Protein 7SLV (pdb70)

B-factor: mean 53.28, std 16.3, range [30.01, 138.33]

Radius of gyration: 22.64 Å; Cα contacts (8 Å, |Δi|>4): 1274; chains: 1; bounding box: 46×52×73 Å

InterPro domains:
  IPR003010 Carbon-nitrogen hydrolase [PF00795] (55-234)
  IPR003010 Carbon-nitrogen hydrolase [PS50263] (39-306)
  IPR012101 Biotinidase-like, eukaryotic [PIRSF011861] (2-513)
  IPR012101 Biotinidase-like, eukaryotic [cd07567] (25-330)
  IPR036526 Carbon-nitrogen hydrolase superfamily [G3DSA:3.60.110.10] (13-312)
  IPR036526 Carbon-nitrogen hydrolase superfamily [SSF56317] (54-305)
  IPR040154 Biotinidase/VNN family [PTHR10609] (9-500)
  IPR043957 Vanin, C-terminal [PF19018] (333-483)

Structure (mmCIF, N/CA/C/O backbone):
data_7SLV
#
_entry.id   7SLV
#
_cell.length_a   64.656
_cell.length_b   111.511
_cell.length_c   147.440
_cell.angle_alpha   90.000
_cell.angle_beta   90.000
_cell.angle_gamma   90.000
#
_symmetry.space_group_name_H-M   'I 2 2 2'
#
loop_
_entity.id
_entity.type
_entity.pdbx_description
1 polymer Pantetheinase
2 branched beta-D-mannopyranose-(1-3)-[beta-D-mannopyranose-(1-6)]beta-D-mannopyranose-(1-4)-2-acetamido-2-deoxy-beta-D-glucopyranose-(1-4)-2-acetamido-2-deoxy-beta-D-glucopyranose
3 branched beta-D-mannopyranose-(1-3)-beta-D-mannopyranose-(1-6)-[beta-D-mannopyranose-(1-3)]beta-D-mannopyranose-(1-4)-2-acetamido-2-deoxy-beta-D-glucopyranose-(1-4)-2-acetamido-2-deoxy-beta-D-glucopyranose
4 non-polymer 2-acetamido-2-deoxy-beta-D-glucopyranose
5 non-polymer (8-oxa-2-azaspiro[4.5]decan-2-yl)(2-{[(pyrazin-2-yl)methyl]amino}pyrimidin-5-yl)methanone
6 non-polymer 'SODIUM ION'
7 water water
#
loop_
_atom_site.group_PDB
_atom_site.id
_atom_site.type_symbol
_atom_site.label_atom_id
_atom_site.label_alt_id
_atom_site.label_comp_id
_atom_site.label_asym_id
_atom_site.label_entity_id
_atom_site.label_seq_id
_atom_site.pdbx_PDB_ins_code
_atom_site.Cartn_x
_atom_site.Cartn_y
_atom_site.Cartn_z
_atom_site.occupancy
_atom_site.B_iso_or_equiv
_atom_site.auth_seq_id
_atom_site.auth_comp_id
_atom_site.auth_asym_id
_atom_site.auth_atom_id
_atom_site.pdbx_PDB_model_num
ATOM 1 N N . ASP A 1 22 ? 15.920 -63.537 -18.447 1.00 56.62 2 ASP A N 1
ATOM 2 C CA . ASP A 1 22 ? 15.740 -62.459 -17.486 1.00 55.66 2 ASP A CA 1
ATOM 3 C C . ASP A 1 22 ? 15.250 -61.217 -18.234 1.00 53.10 2 ASP A C 1
ATOM 4 O O . ASP A 1 22 ? 15.869 -60.772 -19.206 1.00 49.96 2 ASP A O 1
ATOM 9 N N . THR A 1 23 ? 14.111 -60.697 -17.783 1.00 47.57 3 THR A N 1
ATOM 10 C CA . THR A 1 23 ? 13.470 -59.493 -18.288 1.00 46.89 3 THR A CA 1
ATOM 11 C C . THR A 1 23 ? 13.161 -58.615 -17.085 1.00 46.96 3 THR A C 1
ATOM 12 O O . THR A 1 23 ? 13.183 -59.095 -15.957 1.00 46.96 3 THR A O 1
ATOM 16 N N . PHE A 1 24 ? 12.850 -57.332 -17.317 1.00 40.60 4 PHE A N 1
ATOM 17 C CA . PHE A 1 24 ? 12.448 -56.439 -16.233 1.00 36.50 4 PHE A CA 1
ATOM 18 C C . PHE A 1 24 ? 11.409 -55.500 -16.790 1.00 38.14 4 PHE A C 1
ATOM 19 O O . PHE A 1 24 ? 11.284 -55.414 -17.999 1.00 38.85 4 PHE A O 1
ATOM 27 N N . THR A 1 25 ? 10.664 -54.802 -15.939 1.00 36.69 5 THR A N 1
ATOM 28 C CA . THR A 1 25 ? 9.673 -53.840 -16.406 1.00 37.91 5 THR A CA 1
ATOM 29 C C . THR A 1 25 ? 10.279 -52.451 -16.241 1.00 41.03 5 THR A C 1
ATOM 30 O O . THR A 1 25 ? 10.700 -52.065 -15.152 1.00 39.70 5 THR A O 1
ATOM 34 N N . ALA A 1 26 ? 10.355 -51.737 -17.337 1.00 39.93 6 ALA A N 1
ATOM 35 C CA . ALA A 1 26 ? 10.941 -50.396 -17.367 1.00 40.54 6 ALA A CA 1
ATOM 36 C C . ALA A 1 26 ? 9.817 -49.364 -17.365 1.00 42.30 6 ALA A C 1
ATOM 37 O O . ALA A 1 26 ? 8.751 -49.636 -17.921 1.00 41.19 6 ALA A O 1
ATOM 39 N N . ALA A 1 27 ? 10.054 -48.196 -16.756 1.00 35.88 7 ALA A N 1
ATOM 40 C CA . ALA A 1 27 ? 9.068 -47.129 -16.772 1.00 35.78 7 ALA A CA 1
ATOM 41 C C . ALA A 1 27 ? 9.735 -45.781 -17.079 1.00 39.67 7 ALA A C 1
ATOM 42 O O . ALA A 1 27 ? 10.870 -45.530 -16.686 1.00 38.75 7 ALA A O 1
ATOM 44 N N . VAL A 1 28 ? 9.040 -44.940 -17.829 1.00 35.76 8 VAL A N 1
ATOM 45 C CA . VAL A 1 28 ? 9.470 -43.574 -18.114 1.00 33.62 8 VAL A CA 1
ATOM 46 C C . VAL A 1 28 ? 8.247 -42.705 -17.926 1.00 41.22 8 VAL A C 1
ATOM 47 O O . VAL A 1 28 ? 7.132 -43.114 -18.277 1.00 40.89 8 VAL A O 1
ATOM 51 N N . TYR A 1 29 ? 8.464 -41.491 -17.443 1.00 38.40 9 TYR A N 1
ATOM 52 C CA . TYR A 1 29 ? 7.405 -40.534 -17.239 1.00 37.69 9 TYR A CA 1
ATOM 53 C C . TYR A 1 29 ? 7.696 -39.254 -17.976 1.00 41.56 9 TYR A C 1
ATOM 54 O O . TYR A 1 29 ? 8.759 -38.676 -17.800 1.00 39.96 9 TYR A O 1
ATOM 63 N N . GLU A 1 30 ? 6.745 -38.811 -18.808 1.00 39.82 10 GLU A N 1
ATOM 64 C CA . GLU A 1 30 ? 6.822 -37.553 -19.541 1.00 40.17 10 GLU A CA 1
ATOM 65 C C . GLU A 1 30 ? 6.124 -36.570 -18.603 1.00 43.15 10 GLU A C 1
ATOM 66 O O . GLU A 1 30 ? 4.977 -36.806 -18.246 1.00 40.00 10 GLU A O 1
ATOM 72 N N . HIS A 1 31 ? 6.810 -35.475 -18.220 1.00 40.45 11 HIS A N 1
ATOM 73 C CA . HIS A 1 31 ? 6.346 -34.559 -17.191 1.00 39.31 11 HIS A CA 1
ATOM 74 C C . HIS A 1 31 ? 5.986 -33.133 -17.638 1.00 43.16 11 HIS A C 1
ATOM 75 O O . HIS A 1 31 ? 6.854 -32.396 -18.098 1.00 39.44 11 HIS A O 1
ATOM 82 N N . ALA A 1 32 ? 4.724 -32.714 -17.385 1.00 42.58 12 ALA A N 1
ATOM 83 C CA . ALA A 1 32 ? 4.284 -31.330 -17.638 1.00 44.36 12 ALA A CA 1
ATOM 84 C C . ALA A 1 32 ? 4.745 -30.578 -16.407 1.00 51.12 12 ALA A C 1
ATOM 85 O O . ALA A 1 32 ? 4.110 -30.676 -15.360 1.00 51.30 12 ALA A O 1
ATOM 87 N N . ALA A 1 33 ? 5.913 -29.951 -16.482 1.00 49.97 13 ALA A N 1
ATOM 88 C CA . ALA A 1 33 ? 6.517 -29.315 -15.307 1.00 50.95 13 ALA A CA 1
ATOM 89 C C . ALA A 1 33 ? 5.902 -27.992 -14.891 1.00 55.77 13 ALA A C 1
ATOM 90 O O . ALA A 1 33 ? 5.437 -27.231 -15.734 1.00 54.14 13 ALA A O 1
ATOM 92 N N . ILE A 1 34 ? 5.959 -27.710 -13.572 1.00 54.52 14 ILE A N 1
ATOM 93 C CA . ILE A 1 34 ? 5.556 -26.452 -12.961 1.00 54.13 14 ILE A CA 1
ATOM 94 C C . ILE A 1 34 ? 6.833 -25.642 -12.953 1.00 56.22 14 ILE A C 1
ATOM 95 O O . ILE A 1 34 ? 7.765 -25.987 -12.227 1.00 56.84 14 ILE A O 1
ATOM 100 N N . LEU A 1 35 ? 6.907 -24.605 -13.791 1.00 51.90 15 LEU A N 1
ATOM 101 C CA . LEU A 1 35 ? 8.100 -23.767 -13.896 1.00 52.83 15 LEU A CA 1
ATOM 102 C C . LEU A 1 35 ? 8.079 -22.604 -12.898 1.00 60.27 15 LEU A C 1
ATOM 103 O O . LEU A 1 35 ? 6.994 -22.096 -12.602 1.00 58.93 15 LEU A O 1
ATOM 108 N N . PRO A 1 36 ? 9.254 -22.161 -12.374 1.00 60.66 16 PRO A N 1
ATOM 109 C CA . PRO A 1 36 ? 9.261 -21.009 -11.447 1.00 61.83 16 PRO A CA 1
ATOM 110 C C . PRO A 1 36 ? 8.740 -19.746 -12.123 1.00 70.86 16 PRO A C 1
ATOM 111 O O . PRO A 1 36 ? 8.941 -19.583 -13.334 1.00 69.64 16 PRO A O 1
ATOM 115 N N . ASN A 1 37 ? 8.053 -18.870 -11.345 1.00 71.70 17 ASN A N 1
ATOM 116 C CA . ASN A 1 37 ? 7.477 -17.612 -11.830 1.00 73.50 17 ASN A CA 1
ATOM 117 C C . ASN A 1 37 ? 8.468 -16.825 -12.672 1.00 81.49 17 ASN A C 1
ATOM 118 O O . ASN A 1 37 ? 8.102 -16.385 -13.766 1.00 82.21 17 ASN A O 1
ATOM 123 N N . ALA A 1 38 ? 9.738 -16.736 -12.209 1.00 80.57 18 ALA A N 1
ATOM 124 C CA . ALA A 1 38 ? 10.878 -16.099 -12.887 1.00 82.40 18 ALA A CA 1
ATOM 125 C C . ALA A 1 38 ? 10.718 -14.574 -13.200 1.00 89.44 18 ALA A C 1
ATOM 126 O O . ALA A 1 38 ? 9.673 -14.161 -13.703 1.00 88.98 18 ALA A O 1
ATOM 128 N N . THR A 1 39 ? 11.757 -13.731 -12.957 1.00 88.25 19 THR A N 1
ATOM 129 C CA . THR A 1 39 ? 13.065 -14.029 -12.351 1.00 89.18 19 THR A CA 1
ATOM 130 C C . THR A 1 39 ? 13.501 -12.800 -11.536 1.00 93.97 19 THR A C 1
ATOM 131 O O . THR A 1 39 ? 13.120 -12.685 -10.369 1.00 92.85 19 THR A O 1
ATOM 135 N N . LEU A 1 40 ? 14.260 -11.868 -12.182 1.00 91.98 20 LEU A N 1
ATOM 136 C CA . LEU A 1 40 ? 14.818 -10.594 -11.684 1.00 91.97 20 LEU A CA 1
ATOM 137 C C . LEU A 1 40 ? 15.739 -10.740 -10.440 1.00 94.10 20 LEU A C 1
ATOM 138 O O . LEU A 1 40 ? 16.930 -10.421 -10.539 1.00 94.38 20 LEU A O 1
ATOM 143 N N . THR A 1 41 ? 15.204 -11.212 -9.295 1.00 87.71 21 THR A N 1
ATOM 144 C CA . THR A 1 41 ? 15.979 -11.424 -8.070 1.00 85.96 21 THR A CA 1
ATOM 145 C C . THR A 1 41 ? 15.868 -12.903 -7.628 1.00 85.28 21 THR A C 1
ATOM 146 O O . THR A 1 41 ? 14.740 -13.407 -7.515 1.00 84.65 21 THR A O 1
ATOM 150 N N . PRO A 1 42 ? 17.009 -13.593 -7.331 1.00 77.45 22 PRO A N 1
ATOM 151 C CA . PRO A 1 42 ? 16.928 -14.991 -6.853 1.00 75.65 22 PRO A CA 1
ATOM 152 C C . PRO A 1 42 ? 15.962 -15.191 -5.676 1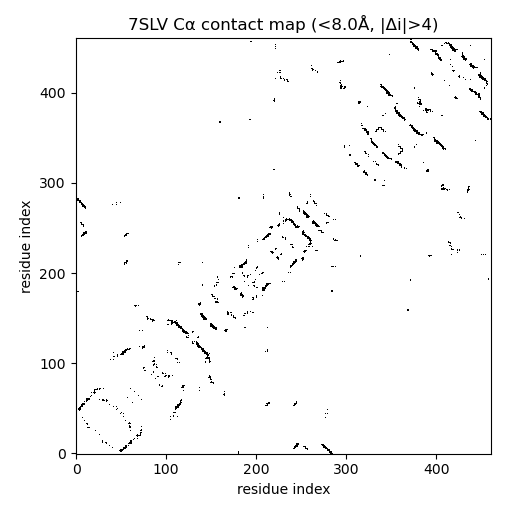.00 75.55 22 PRO A C 1
ATOM 153 O O . PRO A 1 42 ? 15.907 -14.350 -4.769 1.00 75.49 22 PRO A O 1
ATOM 157 N N . VAL A 1 43 ? 15.190 -16.300 -5.703 1.00 67.69 23 VAL A N 1
ATOM 158 C CA . VAL A 1 43 ? 14.221 -16.656 -4.654 1.00 65.31 23 VAL A CA 1
ATOM 159 C C . VAL A 1 43 ? 14.929 -17.156 -3.399 1.00 66.42 23 VAL A C 1
ATOM 160 O O . VAL A 1 43 ? 16.126 -17.426 -3.429 1.00 66.04 23 VAL A O 1
ATOM 164 N N . SER A 1 44 ? 14.188 -17.288 -2.301 1.00 62.01 24 SER A N 1
ATOM 165 C CA . SER A 1 44 ? 14.708 -17.831 -1.052 1.00 61.87 24 SER A CA 1
ATOM 166 C C . SER A 1 44 ? 14.714 -19.368 -1.174 1.00 65.32 24 SER A C 1
ATOM 167 O O . SER A 1 44 ? 13.971 -19.914 -1.998 1.00 63.65 24 SER A O 1
ATOM 170 N N . ARG A 1 45 ? 15.523 -20.063 -0.338 1.00 62.30 25 ARG A N 1
ATOM 171 C CA . ARG A 1 45 ? 15.606 -21.519 -0.346 1.00 62.59 25 ARG A CA 1
ATOM 172 C C . ARG A 1 45 ? 14.229 -22.125 -0.039 1.00 67.56 25 ARG A C 1
ATOM 173 O O . ARG A 1 45 ? 13.903 -23.196 -0.551 1.00 66.88 25 ARG A O 1
ATOM 181 N N . GLU A 1 46 ? 13.401 -21.393 0.736 1.00 64.61 26 GLU A N 1
ATOM 182 C CA . GLU A 1 46 ? 12.048 -21.791 1.131 1.00 64.02 26 GLU A CA 1
ATOM 183 C C . GLU A 1 46 ? 11.107 -21.763 -0.068 1.00 63.92 26 GLU A C 1
ATOM 184 O O . GLU A 1 46 ? 10.298 -22.684 -0.218 1.00 63.21 26 GLU A O 1
ATOM 190 N N . GLU A 1 47 ? 11.217 -20.714 -0.916 1.00 57.91 27 GLU A N 1
ATOM 191 C CA . GLU A 1 47 ? 10.413 -20.558 -2.136 1.00 57.45 27 GLU A CA 1
ATOM 192 C C . GLU A 1 47 ? 10.831 -21.580 -3.226 1.00 58.33 27 GLU A C 1
ATOM 193 O O . GLU A 1 47 ? 9.964 -22.171 -3.865 1.00 57.87 27 GLU A O 1
ATOM 199 N N . ALA A 1 48 ? 12.155 -21.806 -3.402 1.00 53.08 28 ALA A N 1
ATOM 200 C CA . ALA A 1 48 ? 12.742 -22.771 -4.354 1.00 51.10 28 ALA A CA 1
ATOM 201 C C . ALA A 1 48 ? 12.296 -24.200 -4.005 1.00 53.36 28 ALA A C 1
ATOM 202 O O . ALA A 1 48 ? 11.761 -24.900 -4.864 1.00 52.76 28 ALA A O 1
ATOM 204 N N . LEU A 1 49 ? 12.416 -24.575 -2.716 1.00 49.61 29 LEU A N 1
ATOM 205 C CA . LEU A 1 49 ? 12.004 -25.852 -2.145 1.00 50.11 29 LEU A CA 1
ATOM 206 C C . LEU A 1 49 ? 10.517 -26.086 -2.318 1.00 53.71 29 LEU A C 1
ATOM 207 O O . LEU A 1 49 ? 10.116 -27.223 -2.561 1.00 52.74 29 LEU A O 1
ATOM 212 N N . ALA A 1 50 ? 9.686 -25.023 -2.146 1.00 51.11 30 ALA A N 1
ATOM 213 C CA . ALA A 1 50 ? 8.227 -25.095 -2.286 1.00 50.29 30 ALA A CA 1
ATOM 214 C C . ALA A 1 50 ? 7.889 -25.475 -3.722 1.00 50.78 30 ALA A C 1
ATOM 215 O O . ALA A 1 50 ? 7.088 -26.374 -3.947 1.00 50.20 30 ALA A O 1
ATOM 217 N N . LEU A 1 51 ? 8.531 -24.822 -4.686 1.00 49.13 31 LEU A N 1
ATOM 218 C CA . LEU A 1 51 ? 8.334 -25.104 -6.108 1.00 49.91 31 LEU A CA 1
ATOM 219 C C . LEU A 1 51 ? 8.770 -26.532 -6.446 1.00 51.74 31 LEU A C 1
ATOM 220 O O . LEU A 1 51 ? 8.001 -27.278 -7.045 1.00 50.23 31 LEU A O 1
ATOM 225 N N . MET A 1 52 ? 9.974 -26.919 -5.997 1.00 49.12 32 MET A N 1
ATOM 226 C CA . MET A 1 52 ? 10.523 -28.257 -6.233 1.00 48.82 32 MET A CA 1
ATOM 227 C C . MET A 1 52 ? 9.591 -29.337 -5.702 1.00 50.82 32 MET A C 1
ATOM 228 O O . MET A 1 52 ? 9.306 -30.316 -6.418 1.00 51.77 32 MET A O 1
ATOM 233 N N . ASN A 1 53 ? 9.037 -29.111 -4.492 1.00 44.13 33 ASN A N 1
ATOM 234 C CA . ASN A 1 53 ? 8.077 -30.032 -3.880 1.00 43.44 33 ASN A CA 1
ATOM 235 C C . ASN A 1 53 ? 6.768 -30.125 -4.640 1.00 47.28 33 ASN A C 1
ATOM 236 O O . ASN A 1 53 ? 6.180 -31.200 -4.666 1.00 47.30 33 ASN A O 1
ATOM 241 N N . ARG A 1 54 ? 6.354 -29.059 -5.342 1.00 45.85 34 ARG A N 1
ATOM 242 C CA . ARG A 1 54 ? 5.144 -29.099 -6.181 1.00 47.11 34 ARG A CA 1
ATOM 243 C C . ARG A 1 54 ? 5.367 -30.046 -7.385 1.00 50.29 34 ARG A C 1
ATOM 244 O O . ARG A 1 54 ? 4.494 -30.853 -7.717 1.00 49.95 34 ARG A O 1
ATOM 252 N N . ASN A 1 55 ? 6.578 -30.004 -7.982 1.00 45.96 35 ASN A N 1
ATOM 253 C CA . ASN A 1 55 ? 6.949 -30.922 -9.070 1.00 44.45 35 ASN A CA 1
ATOM 254 C C . ASN A 1 55 ? 7.135 -32.364 -8.569 1.00 44.25 35 ASN A C 1
ATOM 255 O O . ASN A 1 55 ? 6.665 -33.298 -9.223 1.00 41.78 35 ASN A O 1
ATOM 260 N N . LEU A 1 56 ? 7.789 -32.528 -7.386 1.00 42.66 36 LEU A N 1
ATOM 261 C CA . LEU A 1 56 ? 8.051 -33.824 -6.727 1.00 42.31 36 LEU A CA 1
ATOM 262 C C . LEU A 1 56 ? 6.761 -34.553 -6.334 1.00 48.08 36 LEU A C 1
ATOM 263 O O . LEU A 1 56 ? 6.729 -35.787 -6.374 1.00 47.04 36 LEU A O 1
ATOM 268 N N . ASP A 1 57 ? 5.681 -33.785 -5.992 1.00 47.33 37 ASP A N 1
ATOM 269 C CA . ASP A 1 57 ? 4.341 -34.322 -5.671 1.00 47.70 37 ASP A CA 1
ATOM 270 C C . ASP A 1 57 ? 3.753 -35.005 -6.890 1.00 49.61 37 ASP A C 1
ATOM 271 O O . ASP A 1 57 ? 3.063 -36.021 -6.757 1.00 50.25 37 ASP A O 1
ATOM 276 N N . ILE A 1 58 ? 4.002 -34.430 -8.091 1.00 45.45 38 ILE A N 1
ATOM 277 C CA . ILE A 1 58 ? 3.522 -34.984 -9.359 1.00 44.21 38 ILE A CA 1
ATOM 278 C C . ILE A 1 58 ? 4.359 -36.218 -9.688 1.00 47.96 38 ILE A C 1
ATOM 279 O O . ILE A 1 58 ? 3.797 -37.258 -10.047 1.00 49.52 38 ILE A O 1
ATOM 284 N N . LEU A 1 59 ? 5.701 -36.129 -9.510 1.00 42.08 39 LEU A N 1
ATOM 285 C CA . LEU A 1 59 ? 6.583 -37.273 -9.791 1.00 41.49 39 LEU A CA 1
ATOM 286 C C . LEU A 1 59 ? 6.297 -38.447 -8.870 1.00 47.14 39 LEU A C 1
ATOM 287 O O . LEU A 1 59 ? 6.333 -39.591 -9.320 1.00 47.30 39 LEU A O 1
ATOM 292 N N . GLU A 1 60 ? 5.912 -38.164 -7.599 1.00 45.25 40 GLU A N 1
ATOM 293 C CA . GLU A 1 60 ? 5.507 -39.185 -6.624 1.00 44.27 40 GLU A CA 1
ATOM 294 C C . GLU A 1 60 ? 4.325 -39.974 -7.187 1.00 47.88 40 GLU A C 1
ATOM 295 O O . GLU A 1 60 ? 4.311 -41.209 -7.108 1.00 47.08 40 GLU A O 1
ATOM 301 N N . GLY A 1 61 ? 3.385 -39.261 -7.821 1.00 44.98 41 GLY A N 1
ATOM 302 C CA . GLY A 1 61 ? 2.237 -39.876 -8.477 1.00 44.03 41 GLY A CA 1
ATOM 303 C C . GLY A 1 61 ? 2.633 -40.906 -9.517 1.00 48.34 41 GLY A C 1
ATOM 304 O O . GLY A 1 61 ? 2.096 -42.012 -9.518 1.00 48.76 41 GLY A O 1
ATOM 305 N N . ALA A 1 62 ? 3.623 -40.585 -10.367 1.00 44.68 42 ALA A N 1
ATOM 306 C CA . ALA A 1 62 ? 4.077 -41.500 -11.416 1.00 44.66 42 ALA A CA 1
ATOM 307 C C . ALA A 1 62 ? 4.906 -42.640 -10.857 1.00 46.46 42 ALA A C 1
ATOM 308 O O . ALA A 1 62 ? 4.773 -43.774 -11.325 1.00 45.82 42 ALA A O 1
ATOM 310 N N . ILE A 1 63 ? 5.777 -42.340 -9.871 1.00 41.59 43 ILE A N 1
ATOM 311 C CA . ILE A 1 63 ? 6.659 -43.348 -9.249 1.00 39.74 43 ILE A CA 1
ATOM 312 C C . ILE A 1 63 ? 5.818 -44.450 -8.565 1.00 43.75 43 ILE A C 1
ATOM 313 O O . ILE A 1 63 ? 6.024 -45.635 -8.842 1.00 40.88 43 ILE A O 1
ATOM 318 N N . THR A 1 64 ? 4.835 -44.048 -7.725 1.00 44.88 44 THR A N 1
ATOM 319 C CA . THR A 1 64 ? 3.907 -44.980 -7.055 1.00 45.74 44 THR A CA 1
ATOM 320 C C . THR A 1 64 ? 3.101 -45.807 -8.074 1.00 48.55 44 THR A C 1
ATOM 321 O O . THR A 1 64 ? 3.036 -47.023 -7.921 1.00 49.04 44 THR A O 1
ATOM 325 N N . SER A 1 65 ? 2.580 -45.188 -9.156 1.00 45.36 45 SER A N 1
ATOM 326 C CA . SER A 1 65 ? 1.862 -45.936 -10.209 1.00 44.78 45 SER A CA 1
ATOM 327 C C . SER A 1 65 ? 2.757 -46.926 -10.926 1.00 48.15 45 SER A C 1
ATOM 328 O O . SER A 1 65 ? 2.338 -48.060 -11.167 1.00 47.81 45 SER A O 1
ATOM 331 N N . ALA A 1 66 ? 3.986 -46.501 -11.293 1.00 44.16 46 ALA A N 1
ATOM 332 C CA . ALA A 1 66 ? 4.965 -47.390 -11.963 1.00 42.72 46 ALA A CA 1
ATOM 333 C C . ALA A 1 66 ? 5.260 -48.604 -11.073 1.00 44.19 46 ALA A C 1
ATOM 334 O O . ALA A 1 66 ? 5.220 -49.730 -11.548 1.00 43.06 46 ALA A O 1
ATOM 336 N N . ALA A 1 67 ? 5.509 -48.358 -9.773 1.00 41.78 47 ALA A N 1
ATOM 337 C CA . ALA A 1 67 ? 5.809 -49.384 -8.769 1.00 42.18 47 ALA A CA 1
ATOM 338 C C . ALA A 1 67 ? 4.605 -50.311 -8.555 1.00 49.05 47 ALA A C 1
ATOM 339 O O . ALA A 1 67 ? 4.788 -51.533 -8.582 1.00 46.21 47 ALA A O 1
ATOM 341 N N . ASP A 1 68 ? 3.362 -49.738 -8.434 1.00 49.78 48 ASP A N 1
ATOM 342 C CA . ASP A 1 68 ? 2.130 -50.542 -8.323 1.00 52.12 48 ASP A CA 1
ATOM 343 C C . ASP A 1 68 ? 1.937 -51.411 -9.600 1.00 57.11 48 ASP A C 1
ATOM 344 O O . ASP A 1 68 ? 1.438 -52.532 -9.499 1.00 58.45 48 ASP A O 1
ATOM 349 N N . GLN A 1 69 ? 2.409 -50.936 -10.777 1.00 51.71 49 GLN A N 1
ATOM 350 C CA . GLN A 1 69 ? 2.316 -51.696 -12.027 1.00 50.65 49 GLN A CA 1
ATOM 351 C C . GLN A 1 69 ? 3.506 -52.656 -12.265 1.00 53.39 49 GLN A C 1
ATOM 352 O O . GLN A 1 69 ? 3.633 -53.226 -13.352 1.00 53.71 49 GLN A O 1
ATOM 358 N N . GLY A 1 70 ? 4.351 -52.845 -11.256 1.00 48.29 50 GLY A N 1
ATOM 359 C CA . GLY A 1 70 ? 5.471 -53.778 -11.358 1.00 46.75 50 GLY A CA 1
ATOM 360 C C . GLY A 1 70 ? 6.759 -53.286 -12.005 1.00 47.52 50 GLY A C 1
ATOM 361 O O . GLY A 1 70 ? 7.608 -54.117 -12.343 1.00 45.25 50 GLY A O 1
ATOM 362 N N . ALA A 1 71 ? 6.960 -51.946 -12.158 1.00 42.29 51 ALA A N 1
ATOM 363 C CA . ALA A 1 71 ? 8.215 -51.481 -12.776 1.00 41.59 51 ALA A CA 1
ATOM 364 C C . ALA A 1 71 ? 9.403 -51.646 -11.812 1.00 46.51 51 ALA A C 1
ATOM 365 O O . ALA A 1 71 ? 9.242 -51.435 -10.619 1.00 46.46 51 ALA A O 1
ATOM 367 N N . HIS A 1 72 ? 10.582 -52.048 -12.336 1.00 43.15 52 HIS A N 1
ATOM 368 C CA . HIS A 1 72 ? 11.831 -52.194 -11.593 1.00 42.41 52 HIS A CA 1
ATOM 369 C C . HIS A 1 72 ? 12.605 -50.865 -11.494 1.00 41.96 52 HIS A C 1
ATOM 370 O O . HIS A 1 72 ? 13.437 -50.695 -10.594 1.00 41.02 52 HIS A O 1
ATOM 377 N N . ILE A 1 73 ? 12.364 -49.948 -12.440 1.00 36.14 53 ILE A N 1
ATOM 378 C CA . ILE A 1 73 ? 13.070 -48.651 -12.544 1.00 34.70 53 ILE A CA 1
ATOM 379 C C . ILE A 1 73 ? 12.157 -47.623 -13.213 1.00 38.15 53 ILE A C 1
ATOM 380 O O . ILE A 1 73 ? 11.413 -47.967 -14.132 1.00 37.96 53 ILE A O 1
ATOM 385 N N . ILE A 1 74 ? 12.252 -46.370 -12.779 1.00 34.38 54 ILE A N 1
ATOM 386 C CA . ILE A 1 74 ? 11.522 -45.280 -13.422 1.00 33.77 54 ILE A CA 1
ATOM 387 C C . ILE A 1 74 ? 12.500 -44.124 -13.652 1.00 36.80 54 ILE A C 1
ATOM 388 O O . ILE A 1 74 ? 13.252 -43.784 -12.742 1.00 35.61 54 ILE A O 1
ATOM 393 N N . VAL A 1 75 ? 12.467 -43.525 -14.869 1.00 35.35 55 VAL A N 1
ATOM 394 C CA . VAL A 1 75 ? 13.264 -42.344 -15.247 1.00 33.94 55 VAL A CA 1
ATOM 395 C C . VAL A 1 75 ? 12.288 -41.136 -15.316 1.00 36.99 55 VAL A C 1
ATOM 396 O O . VAL A 1 75 ? 11.161 -41.241 -15.822 1.00 36.27 55 VAL A O 1
ATOM 400 N N . THR A 1 76 ? 12.727 -40.016 -14.785 1.00 34.06 56 THR A N 1
ATOM 401 C CA . THR A 1 76 ? 11.987 -38.763 -14.789 1.00 33.95 56 THR A CA 1
ATOM 402 C C . THR A 1 76 ? 12.840 -37.786 -15.598 1.00 38.10 56 THR A C 1
ATOM 403 O O . THR A 1 76 ? 14.019 -38.077 -15.796 1.00 36.36 56 THR A O 1
ATOM 407 N N . PRO A 1 77 ? 12.265 -36.712 -16.185 1.00 35.17 57 PRO A N 1
ATOM 408 C CA . PRO A 1 77 ? 13.035 -35.892 -17.130 1.00 35.66 57 PRO A CA 1
ATOM 409 C C . PRO A 1 77 ? 14.090 -34.960 -16.546 1.00 41.16 57 PRO A C 1
ATOM 410 O O . PRO A 1 77 ? 14.134 -34.716 -15.332 1.00 40.81 57 PRO A O 1
ATOM 414 N N . GLU A 1 78 ? 14.931 -34.418 -17.446 1.00 36.13 58 GLU A N 1
ATOM 415 C CA . GLU A 1 78 ? 15.914 -33.402 -17.120 1.00 36.31 58 GLU A CA 1
ATOM 416 C C . GLU A 1 78 ? 15.120 -32.128 -16.763 1.00 42.03 58 GLU A C 1
ATOM 417 O O . GLU A 1 78 ? 14.144 -31.820 -17.454 1.00 39.20 58 GLU A O 1
ATOM 423 N N . ASP A 1 79 ? 15.548 -31.393 -15.701 1.00 40.87 59 ASP A N 1
ATOM 424 C CA . ASP A 1 79 ? 14.928 -30.127 -15.254 1.00 41.65 59 ASP A CA 1
ATOM 425 C C . ASP A 1 79 ? 13.463 -30.271 -14.816 1.00 43.93 59 ASP A C 1
ATOM 426 O O . ASP A 1 79 ? 12.752 -29.270 -14.736 1.00 44.18 59 ASP A O 1
ATOM 431 N N . ALA A 1 80 ? 13.000 -31.493 -14.569 1.00 39.49 60 ALA A N 1
ATOM 432 C CA . ALA A 1 80 ? 11.616 -31.761 -14.196 1.00 40.25 60 ALA A CA 1
ATOM 433 C C . ALA A 1 80 ? 11.198 -31.124 -12.857 1.00 49.87 60 ALA A C 1
ATOM 434 O O . ALA A 1 80 ? 10.014 -30.928 -12.608 1.00 50.10 60 ALA A O 1
ATOM 436 N N . ILE A 1 81 ? 12.168 -30.801 -12.011 1.00 50.29 61 ILE A N 1
ATOM 437 C CA . ILE A 1 81 ? 11.917 -30.320 -10.655 1.00 51.01 61 ILE A CA 1
ATOM 438 C C . ILE A 1 81 ? 12.041 -28.776 -10.510 1.00 52.20 61 ILE A C 1
ATOM 439 O O . ILE A 1 81 ? 11.434 -28.216 -9.602 1.00 51.07 61 ILE A O 1
ATOM 444 N N . TYR A 1 82 ? 12.717 -28.097 -11.444 1.00 47.89 62 TYR A N 1
ATOM 445 C CA . TYR A 1 82 ? 12.901 -26.652 -11.347 1.00 47.14 62 TYR A CA 1
ATOM 446 C C . TYR A 1 82 ? 12.965 -25.889 -12.694 1.00 52.19 62 TYR A C 1
ATOM 447 O O . TYR A 1 82 ? 13.217 -24.689 -12.700 1.00 52.52 62 TYR A O 1
ATOM 456 N N . GLY A 1 83 ? 12.729 -26.564 -13.809 1.00 48.96 63 GLY A N 1
ATOM 457 C CA . GLY A 1 83 ? 12.746 -25.898 -15.106 1.00 48.59 63 GLY A CA 1
ATOM 458 C C . GLY A 1 83 ? 14.113 -25.522 -15.633 1.00 53.29 63 GLY A C 1
ATOM 459 O O . GLY A 1 83 ? 15.137 -25.981 -15.128 1.00 52.03 63 GLY A O 1
ATOM 460 N N . TRP A 1 84 ? 14.138 -24.650 -16.638 1.00 52.09 64 TRP A N 1
ATOM 461 C CA . TRP A 1 84 ? 15.371 -24.292 -17.340 1.00 52.69 64 TRP A CA 1
ATOM 462 C C . TRP A 1 84 ? 15.638 -22.782 -17.505 1.00 57.01 64 TRP A C 1
ATOM 463 O O . TRP A 1 84 ? 16.544 -22.411 -18.264 1.00 55.78 64 TRP A O 1
ATOM 474 N N . ASN A 1 85 ? 14.840 -21.917 -16.852 1.00 54.59 65 ASN A N 1
ATOM 475 C CA . ASN A 1 85 ? 15.011 -20.461 -16.983 1.00 54.83 65 ASN A CA 1
ATOM 476 C C . ASN A 1 85 ? 15.844 -19.914 -15.810 1.00 58.55 65 ASN A C 1
ATOM 477 O O . ASN A 1 85 ? 15.299 -19.620 -14.741 1.00 59.25 65 ASN A O 1
ATOM 482 N N . PHE A 1 86 ? 17.176 -19.843 -15.990 1.00 53.19 66 PHE A N 1
ATOM 483 C CA . PHE A 1 86 ? 18.087 -19.417 -14.925 1.00 52.15 66 PHE A CA 1
ATOM 484 C C . PHE A 1 86 ? 19.378 -18.765 -15.402 1.00 55.68 66 PHE A C 1
ATOM 485 O O . PHE A 1 86 ? 19.834 -18.991 -16.515 1.00 54.70 66 PHE A O 1
ATOM 493 N N . ASN A 1 87 ? 20.009 -18.032 -14.478 1.00 52.87 67 ASN A N 1
ATOM 494 C CA . ASN A 1 87 ? 21.363 -17.501 -14.540 1.00 52.40 67 ASN A CA 1
ATOM 495 C C . ASN A 1 87 ? 22.003 -18.180 -13.303 1.00 52.87 67 ASN A C 1
ATOM 496 O O . ASN A 1 87 ? 21.286 -18.846 -12.555 1.00 50.23 67 ASN A O 1
ATOM 501 N N . ARG A 1 88 ? 23.315 -18.052 -13.101 1.00 52.04 68 ARG A N 1
ATOM 502 C CA . ARG A 1 88 ? 24.017 -18.700 -11.985 1.00 52.92 68 ARG A CA 1
ATOM 503 C C . ARG A 1 88 ? 23.420 -18.417 -10.593 1.00 57.59 68 ARG A C 1
ATOM 504 O O . ARG A 1 88 ? 23.329 -19.336 -9.782 1.00 56.88 68 ARG A O 1
ATOM 512 N N . ASP A 1 89 ? 22.964 -17.178 -10.350 1.00 55.93 69 ASP A N 1
ATOM 513 C CA . ASP A 1 89 ? 22.427 -16.743 -9.065 1.00 56.80 69 ASP A CA 1
ATOM 514 C C . ASP A 1 89 ? 20.976 -17.152 -8.821 1.00 57.62 69 ASP A C 1
ATOM 515 O O . ASP A 1 89 ? 20.664 -17.523 -7.689 1.00 56.99 69 ASP A O 1
ATOM 520 N N . SER A 1 90 ? 20.093 -17.095 -9.852 1.00 52.13 70 SER A N 1
ATOM 521 C CA . SER A 1 90 ? 18.697 -17.522 -9.703 1.00 51.29 70 SER A CA 1
ATOM 522 C C . SER A 1 90 ? 18.588 -19.041 -9.472 1.00 53.80 70 SER A C 1
ATOM 523 O O . SER A 1 90 ? 17.661 -19.500 -8.796 1.00 52.93 70 SER A O 1
ATOM 526 N N . LEU A 1 91 ? 19.572 -19.808 -9.985 1.00 50.68 71 LEU A N 1
ATOM 527 C CA . LEU A 1 91 ? 19.618 -21.266 -9.836 1.00 49.55 71 LEU A CA 1
ATOM 528 C C . LEU A 1 91 ? 20.065 -21.692 -8.430 1.00 54.72 71 LEU A C 1
ATOM 529 O O . LEU A 1 91 ? 19.490 -22.639 -7.885 1.00 53.52 71 LEU A O 1
ATOM 534 N N . TYR A 1 92 ? 21.089 -21.000 -7.856 1.00 52.91 72 TYR A N 1
ATOM 535 C CA . TYR A 1 92 ? 21.717 -21.284 -6.558 1.00 53.16 72 TYR A CA 1
ATOM 536 C C . TYR A 1 92 ? 20.753 -21.783 -5.458 1.00 55.36 72 TYR A C 1
ATOM 537 O O . TYR A 1 92 ? 21.047 -22.842 -4.896 1.00 55.17 72 TYR A O 1
ATOM 546 N N . PRO A 1 93 ? 19.618 -21.106 -5.132 1.00 50.79 73 PRO A N 1
ATOM 547 C CA . PRO A 1 93 ? 18.738 -21.623 -4.051 1.00 49.60 73 PRO A CA 1
ATOM 548 C C . PRO A 1 93 ? 18.087 -22.999 -4.274 1.00 51.39 73 PRO A C 1
ATOM 549 O O . PRO A 1 93 ? 17.517 -23.574 -3.335 1.00 49.15 73 PRO A O 1
ATOM 553 N N . TYR A 1 94 ? 18.179 -23.542 -5.503 1.00 47.17 74 TYR A N 1
ATOM 554 C CA . TYR A 1 94 ? 17.577 -24.834 -5.847 1.00 46.01 74 TYR A CA 1
ATOM 555 C C . TYR A 1 94 ? 18.565 -25.998 -5.680 1.00 49.06 74 TYR A C 1
ATOM 556 O O . TYR A 1 94 ? 18.163 -27.163 -5.701 1.00 48.55 74 TYR A O 1
ATOM 565 N N . LEU A 1 95 ? 19.846 -25.667 -5.507 1.00 45.96 75 LEU A N 1
ATOM 566 C CA . LEU A 1 95 ? 20.981 -26.576 -5.468 1.00 45.83 75 LEU A CA 1
ATOM 567 C C . LEU A 1 95 ? 21.251 -27.258 -4.143 1.00 51.05 75 LEU A C 1
ATOM 568 O O . LEU A 1 95 ? 21.091 -26.654 -3.090 1.00 51.65 75 LEU A O 1
ATOM 573 N N . GLU A 1 96 ? 21.728 -28.511 -4.204 1.00 48.60 76 GLU A N 1
ATOM 574 C CA . GLU A 1 96 ? 22.105 -29.300 -3.018 1.00 48.71 76 GLU A CA 1
ATOM 575 C C . GLU A 1 96 ? 23.550 -29.785 -3.179 1.00 50.95 76 GLU A C 1
ATOM 576 O O . GLU A 1 96 ? 24.026 -29.916 -4.298 1.00 49.03 76 GLU A O 1
ATOM 582 N N . ASP A 1 97 ? 24.233 -30.100 -2.084 1.00 48.85 77 ASP A N 1
ATOM 583 C CA . ASP A 1 97 ? 25.581 -30.641 -2.237 1.00 49.26 77 ASP A CA 1
ATOM 584 C C . ASP A 1 97 ? 25.367 -32.150 -2.322 1.00 50.54 77 ASP A C 1
ATOM 585 O O . ASP A 1 97 ? 24.941 -32.766 -1.345 1.00 50.94 77 ASP A O 1
ATOM 590 N N . ILE A 1 98 ? 25.525 -32.716 -3.532 1.00 44.36 78 ILE A N 1
ATOM 591 C CA . ILE A 1 98 ? 25.295 -34.146 -3.779 1.00 42.41 78 ILE A CA 1
ATOM 592 C C . ILE A 1 98 ? 26.609 -34.869 -3.557 1.00 45.11 78 ILE A C 1
ATOM 593 O O . ILE A 1 98 ? 27.597 -34.566 -4.235 1.00 43.87 78 ILE A O 1
ATOM 598 N N . PRO A 1 99 ? 26.668 -35.767 -2.560 1.00 42.34 79 PRO A N 1
ATOM 599 C CA . PRO A 1 99 ? 27.946 -36.415 -2.246 1.00 42.38 79 PRO A CA 1
ATOM 600 C C . PRO A 1 99 ? 28.313 -37.472 -3.270 1.00 47.55 79 PRO A C 1
ATOM 601 O O . PRO A 1 99 ? 27.476 -37.898 -4.074 1.00 47.14 79 PRO A O 1
ATOM 605 N N . ASP A 1 100 ? 29.560 -37.921 -3.199 1.00 43.18 80 ASP A N 1
ATOM 606 C CA . ASP A 1 100 ? 30.049 -38.966 -4.062 1.00 40.70 80 ASP A CA 1
ATOM 607 C C . ASP A 1 100 ? 29.273 -40.230 -3.709 1.00 42.20 80 ASP A C 1
ATOM 608 O O . ASP A 1 100 ? 29.246 -40.581 -2.544 1.00 40.57 80 ASP A O 1
ATOM 613 N N . PRO A 1 101 ? 28.631 -40.931 -4.677 1.00 38.87 81 PRO A N 1
ATOM 614 C CA . PRO A 1 101 ? 27.907 -42.177 -4.336 1.00 38.58 81 PRO A CA 1
ATOM 615 C C . PRO A 1 101 ? 28.697 -43.257 -3.567 1.00 43.62 81 PRO A C 1
ATOM 616 O O . PRO A 1 101 ? 28.073 -44.097 -2.906 1.00 41.35 81 PRO A O 1
ATOM 620 N N . GLU A 1 102 ? 30.052 -43.227 -3.615 1.00 42.43 82 GLU A N 1
ATOM 621 C CA . GLU A 1 102 ? 30.905 -44.223 -2.902 1.00 43.12 82 GLU A CA 1
ATOM 622 C C . GLU A 1 102 ? 30.769 -44.138 -1.374 1.00 50.21 82 GLU A C 1
ATOM 623 O O . GLU A 1 102 ? 30.953 -45.133 -0.669 1.00 50.97 82 GLU A O 1
ATOM 629 N N . VAL A 1 103 ? 30.313 -42.971 -0.902 1.00 47.30 83 VAL A N 1
ATOM 630 C CA . VAL A 1 103 ? 29.999 -42.591 0.471 1.00 47.35 83 VAL A CA 1
ATOM 631 C C . VAL A 1 103 ? 28.958 -43.554 1.128 1.00 52.01 83 VAL A C 1
ATOM 632 O O . VAL A 1 103 ? 28.845 -43.582 2.359 1.00 52.00 83 VAL A O 1
ATOM 636 N N . ASN A 1 104 ? 28.242 -44.364 0.312 1.00 48.10 84 ASN A N 1
ATOM 637 C CA . ASN A 1 104 ? 27.311 -45.413 0.761 1.00 48.66 84 ASN A CA 1
ATOM 638 C C . ASN A 1 104 ? 26.215 -44.813 1.691 1.00 52.04 84 ASN A C 1
ATOM 639 O O . ASN A 1 104 ? 26.294 -44.931 2.925 1.00 52.75 84 ASN A O 1
ATOM 644 N N . TRP A 1 105 ? 25.230 -44.126 1.090 1.00 43.56 85 TRP A N 1
ATOM 645 C CA . TRP A 1 105 ? 24.237 -43.370 1.825 1.00 41.14 85 TRP A CA 1
ATOM 646 C C . TRP A 1 105 ? 22.829 -43.568 1.348 1.00 44.25 85 TRP A C 1
ATOM 647 O O . TRP A 1 105 ? 22.550 -43.497 0.144 1.00 42.28 85 TRP A O 1
ATOM 658 N N . ILE A 1 106 ? 21.919 -43.796 2.325 1.00 41.47 86 ILE A N 1
ATOM 659 C CA . ILE A 1 106 ? 20.482 -43.904 2.118 1.00 39.84 86 ILE A CA 1
ATOM 660 C C . ILE A 1 106 ? 19.920 -42.624 2.736 1.00 43.83 86 ILE A C 1
ATOM 661 O O . ILE A 1 106 ? 19.711 -42.601 3.953 1.00 43.78 86 ILE A O 1
ATOM 666 N N . PRO A 1 107 ? 19.765 -41.517 1.944 1.00 41.89 87 PRO A N 1
ATOM 667 C CA . PRO A 1 107 ? 19.261 -40.252 2.518 1.00 42.27 87 PRO A CA 1
ATOM 668 C C . PRO A 1 107 ? 17.981 -40.354 3.338 1.00 51.59 87 PRO A C 1
ATOM 669 O O . PRO A 1 107 ? 17.845 -39.601 4.296 1.00 50.46 87 PRO A O 1
ATOM 673 N N . CYS A 1 108 ? 17.093 -41.323 3.013 1.00 52.87 88 CYS A N 1
ATOM 674 C CA . CYS A 1 108 ? 15.836 -41.594 3.720 1.00 54.47 88 CYS A CA 1
ATOM 675 C C . CYS A 1 108 ? 16.084 -42.113 5.149 1.00 61.08 88 CYS A C 1
ATOM 676 O O . CYS A 1 108 ? 15.300 -41.807 6.044 1.00 61.43 88 CYS A O 1
ATOM 679 N N . ASN A 1 109 ? 17.145 -42.926 5.347 1.00 58.15 89 ASN A N 1
ATOM 680 C CA . ASN A 1 109 ? 17.515 -43.540 6.631 1.00 57.67 89 ASN A CA 1
ATOM 681 C C . ASN A 1 109 ? 18.486 -42.709 7.496 1.00 62.87 89 ASN A C 1
ATOM 682 O O . ASN A 1 109 ? 18.669 -43.044 8.661 1.00 64.27 89 ASN A O 1
ATOM 687 N N . ASN A 1 110 ? 19.093 -41.638 6.942 1.00 57.51 90 ASN A N 1
ATOM 688 C CA . ASN A 1 110 ? 20.060 -40.784 7.638 1.00 56.58 90 ASN A CA 1
ATOM 689 C C . ASN A 1 110 ? 20.012 -39.388 7.009 1.00 60.74 90 ASN A C 1
ATOM 690 O O . ASN A 1 110 ? 20.934 -38.969 6.305 1.00 59.97 90 ASN A O 1
ATOM 695 N N . ARG A 1 111 ? 18.897 -38.691 7.263 1.00 59.09 91 ARG A N 1
ATOM 696 C CA . ARG A 1 111 ? 18.494 -37.384 6.731 1.00 60.32 91 ARG A CA 1
ATOM 697 C C . ARG A 1 111 ? 19.530 -36.254 6.786 1.00 66.57 91 ARG A C 1
ATO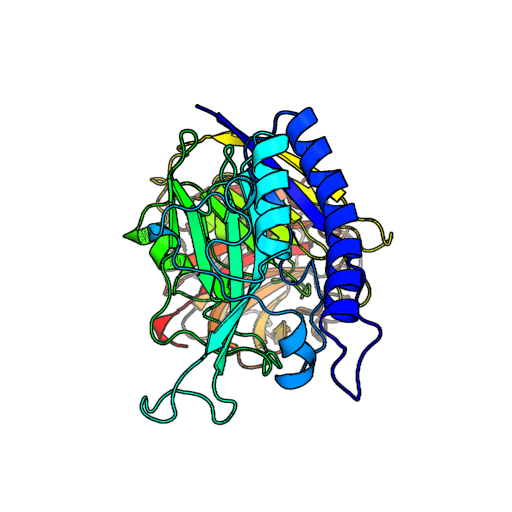M 698 O O . ARG A 1 111 ? 19.607 -35.475 5.829 1.00 67.10 91 ARG A O 1
ATOM 706 N N . ASN A 1 112 ? 20.288 -36.125 7.893 1.00 64.45 92 ASN A N 1
ATOM 707 C CA . ASN A 1 112 ? 21.229 -35.004 8.062 1.00 64.38 92 ASN A CA 1
ATOM 708 C C . ASN A 1 112 ? 22.714 -35.369 7.979 1.00 67.75 92 ASN A C 1
ATOM 709 O O . ASN A 1 112 ? 23.548 -34.548 8.383 1.00 68.73 92 ASN A O 1
ATOM 714 N N . ARG A 1 113 ? 23.060 -36.542 7.389 1.00 61.65 93 ARG A N 1
ATOM 715 C CA . ARG A 1 113 ? 24.461 -36.954 7.236 1.00 58.82 93 ARG A CA 1
ATOM 716 C C . ARG A 1 113 ? 25.297 -35.876 6.540 1.00 60.64 93 ARG A C 1
ATOM 717 O O . ARG A 1 113 ? 26.406 -35.589 6.989 1.00 59.96 93 ARG A O 1
ATOM 725 N N . PHE A 1 114 ? 24.745 -35.256 5.475 1.00 56.69 94 PHE A N 1
ATOM 726 C CA . PHE A 1 114 ? 25.440 -34.259 4.659 1.00 54.90 94 PHE A CA 1
ATOM 727 C C . PHE A 1 114 ? 24.817 -32.851 4.688 1.00 62.49 94 PHE A C 1
ATOM 728 O O . PHE A 1 114 ? 24.933 -32.089 3.708 1.00 63.96 94 PHE A O 1
ATOM 736 N N . GLY A 1 115 ? 24.200 -32.500 5.815 1.00 59.10 95 GLY A N 1
ATOM 737 C CA . GLY A 1 115 ? 23.584 -31.188 5.969 1.00 58.96 95 GLY A CA 1
ATOM 738 C C . GLY A 1 115 ? 22.161 -31.114 5.458 1.00 60.92 95 GLY A C 1
ATOM 739 O O . GLY A 1 115 ? 21.400 -32.069 5.615 1.00 59.12 95 GLY A O 1
ATOM 740 N N . GLN A 1 116 ? 21.776 -29.950 4.897 1.00 57.91 96 GLN A N 1
ATOM 741 C CA . GLN A 1 116 ? 20.421 -29.727 4.387 1.00 57.40 96 GLN A CA 1
ATOM 742 C C . GLN A 1 116 ? 20.280 -30.257 2.969 1.00 57.76 96 GLN A C 1
ATOM 743 O O . GLN A 1 116 ? 20.741 -29.621 2.027 1.00 57.76 96 GLN A O 1
ATOM 749 N N . THR A 1 117 ? 19.678 -31.458 2.830 1.00 52.35 97 THR A N 1
ATOM 750 C CA . THR A 1 117 ? 19.453 -32.158 1.556 1.00 50.67 97 THR A CA 1
ATOM 751 C C . THR A 1 117 ? 18.003 -32.695 1.447 1.00 50.65 97 THR A C 1
ATOM 752 O O . THR A 1 117 ? 17.816 -33.915 1.350 1.00 48.85 97 THR A O 1
ATOM 756 N N . PRO A 1 118 ? 16.963 -31.807 1.456 1.00 45.68 98 PRO A N 1
ATOM 757 C CA . PRO A 1 118 ? 15.575 -32.310 1.395 1.00 45.13 98 PRO A CA 1
ATOM 758 C C . PRO A 1 118 ? 15.151 -32.962 0.061 1.00 46.91 98 PRO A C 1
ATOM 759 O O . PRO A 1 118 ? 14.323 -33.876 0.079 1.00 45.70 98 PRO A O 1
ATOM 763 N N . VAL A 1 119 ? 15.721 -32.538 -1.081 1.00 44.04 99 VAL A N 1
ATOM 764 C CA . VAL A 1 119 ? 15.347 -33.148 -2.367 1.00 43.54 99 VAL A CA 1
ATOM 765 C C . VAL A 1 119 ? 15.887 -34.582 -2.440 1.00 46.10 99 VAL A C 1
ATOM 766 O O . VAL A 1 119 ? 15.121 -35.493 -2.770 1.00 42.49 99 VAL A O 1
ATOM 770 N N . GLN A 1 120 ? 17.179 -34.792 -2.025 1.00 44.57 100 GLN A N 1
ATOM 771 C CA . GLN A 1 120 ? 17.827 -36.110 -1.992 1.00 44.40 100 GLN A CA 1
ATOM 772 C C . GLN A 1 120 ? 17.102 -37.098 -1.080 1.00 48.66 100 GLN A C 1
ATOM 773 O O . GLN A 1 120 ? 16.849 -38.251 -1.466 1.00 46.87 100 GLN A O 1
ATOM 779 N N . GLU A 1 121 ? 16.684 -36.605 0.101 1.00 46.02 101 GLU A N 1
ATOM 780 C CA . GLU A 1 121 ? 15.923 -37.379 1.078 1.00 45.25 101 GLU A CA 1
ATOM 781 C C . GLU A 1 121 ? 14.571 -37.808 0.476 1.00 44.80 101 GLU A C 1
ATOM 782 O O . GLU A 1 121 ? 14.216 -38.991 0.537 1.00 43.26 101 GLU A O 1
ATOM 788 N N . ARG A 1 122 ? 13.849 -36.863 -0.152 1.00 39.99 102 ARG A N 1
ATOM 789 C CA . ARG A 1 122 ? 12.550 -37.151 -0.785 1.00 39.54 102 ARG A CA 1
ATOM 790 C C . ARG A 1 122 ? 12.689 -38.185 -1.907 1.00 41.93 102 ARG A C 1
ATOM 791 O O . ARG A 1 122 ? 11.921 -39.138 -1.960 1.00 40.65 102 ARG A O 1
ATOM 799 N N . LEU A 1 123 ? 13.693 -38.023 -2.780 1.00 39.20 103 LEU A N 1
ATOM 800 C CA . LEU A 1 123 ? 13.947 -39.011 -3.837 1.00 38.98 103 LEU A CA 1
ATOM 801 C C . LEU A 1 123 ? 14.332 -40.365 -3.308 1.00 42.07 103 LEU A C 1
ATOM 802 O O . LEU A 1 123 ? 13.860 -41.372 -3.831 1.00 43.62 103 LEU A O 1
ATOM 807 N N . SER A 1 124 ? 15.146 -40.403 -2.233 1.00 39.98 104 SER A N 1
ATOM 808 C CA . SER A 1 124 ? 15.548 -41.642 -1.575 1.00 39.95 104 SER A CA 1
ATOM 809 C C . SER A 1 124 ? 14.330 -42.371 -0.992 1.00 46.20 104 SER A C 1
ATOM 810 O O . SER A 1 124 ? 14.181 -43.586 -1.197 1.00 44.59 104 SER A O 1
ATOM 813 N N . CYS A 1 125 ? 13.459 -41.623 -0.271 1.00 47.53 105 CYS A N 1
ATOM 814 C CA . CYS A 1 125 ? 12.231 -42.171 0.317 1.00 50.09 105 CYS A CA 1
ATOM 815 C C . CYS A 1 125 ? 11.276 -42.662 -0.772 1.00 47.77 105 CYS A C 1
ATOM 816 O O . CYS A 1 125 ? 10.655 -43.706 -0.594 1.00 45.64 105 CYS A O 1
ATOM 819 N N . LEU A 1 126 ? 11.189 -41.947 -1.919 1.00 42.68 106 LEU A N 1
ATOM 820 C CA . LEU A 1 126 ? 10.328 -42.386 -3.025 1.00 42.44 106 LEU A CA 1
ATOM 821 C C . LEU A 1 126 ? 10.799 -43.731 -3.573 1.00 47.72 106 LEU A C 1
ATOM 822 O O . LEU A 1 126 ? 9.969 -44.617 -3.830 1.00 48.03 106 LEU A O 1
ATOM 827 N N . ALA A 1 127 ? 12.144 -43.897 -3.727 1.00 43.31 107 ALA A N 1
ATOM 828 C CA . ALA A 1 127 ? 12.747 -45.128 -4.223 1.00 41.98 107 ALA A CA 1
ATOM 829 C C . ALA A 1 127 ? 12.564 -46.253 -3.211 1.00 45.56 107 ALA A C 1
ATOM 830 O O . ALA A 1 127 ? 12.151 -47.361 -3.576 1.00 45.74 107 ALA A O 1
ATOM 832 N N . LYS A 1 128 ? 12.865 -45.964 -1.939 1.00 42.24 108 LYS A N 1
ATOM 833 C CA . LYS A 1 128 ? 12.750 -46.937 -0.850 1.00 42.79 108 LYS A CA 1
ATOM 834 C C . LYS A 1 128 ? 11.304 -47.393 -0.614 1.00 44.36 108 LYS A C 1
ATOM 835 O O . LYS A 1 128 ? 11.056 -48.598 -0.601 1.00 43.28 108 LYS A O 1
ATOM 841 N N . ASN A 1 129 ? 10.369 -46.446 -0.434 1.00 40.56 109 ASN A N 1
ATOM 842 C CA . ASN A 1 129 ? 8.972 -46.781 -0.107 1.00 42.08 109 ASN A CA 1
ATOM 843 C C . ASN A 1 129 ? 8.236 -47.470 -1.202 1.00 48.82 109 ASN A C 1
ATOM 844 O O . ASN A 1 129 ? 7.350 -48.258 -0.917 1.00 49.87 109 ASN A O 1
ATOM 849 N N . ASN A 1 130 ? 8.627 -47.234 -2.448 1.00 45.41 110 ASN A N 1
ATOM 850 C CA . ASN A 1 130 ? 7.990 -47.873 -3.577 1.00 43.90 110 ASN A CA 1
ATOM 851 C C . ASN A 1 130 ? 8.782 -49.054 -4.071 1.00 47.42 110 ASN A C 1
ATOM 852 O O . ASN A 1 130 ? 8.344 -49.703 -5.018 1.00 49.29 110 ASN A O 1
ATOM 857 N N . SER A 1 131 ? 9.929 -49.370 -3.407 1.00 42.00 111 SER A N 1
ATOM 858 C CA . SER A 1 131 ? 10.818 -50.504 -3.743 1.00 41.53 111 SER A CA 1
ATOM 859 C C . SER A 1 131 ? 11.187 -50.499 -5.259 1.00 42.51 111 SER A C 1
ATOM 860 O O . SER A 1 131 ? 11.115 -51.518 -5.956 1.00 42.10 111 SER A O 1
ATOM 863 N N . ILE A 1 132 ? 11.546 -49.306 -5.772 1.00 38.17 112 ILE A N 1
ATOM 864 C CA . ILE A 1 132 ? 11.834 -49.097 -7.191 1.00 37.01 112 ILE A CA 1
ATOM 865 C C . ILE A 1 132 ? 13.073 -48.223 -7.377 1.00 38.85 112 ILE A C 1
ATOM 866 O O . ILE A 1 132 ? 13.322 -47.349 -6.562 1.00 38.67 112 ILE A O 1
ATOM 871 N N . TYR A 1 133 ? 13.811 -48.412 -8.478 1.00 36.85 113 TYR A N 1
ATOM 872 C CA . TYR A 1 133 ? 14.943 -47.537 -8.805 1.00 35.53 113 TYR A CA 1
ATOM 873 C C . TYR A 1 133 ? 14.363 -46.259 -9.356 1.00 37.75 113 TYR A C 1
ATOM 874 O O . TYR A 1 133 ? 13.431 -46.304 -10.147 1.00 37.09 113 TYR A O 1
ATOM 883 N N . VAL A 1 134 ? 14.867 -45.124 -8.899 1.00 36.19 114 VAL A N 1
ATOM 884 C CA . VAL A 1 134 ? 14.383 -43.810 -9.317 1.00 35.39 114 VAL A CA 1
ATOM 885 C C . VAL A 1 134 ? 15.520 -43.027 -9.934 1.00 36.08 114 VAL A C 1
ATOM 886 O O . VAL A 1 134 ? 16.534 -42.827 -9.284 1.00 32.48 114 VAL A O 1
ATOM 890 N N . VAL A 1 135 ? 15.331 -42.563 -11.183 1.00 33.69 115 VAL A N 1
ATOM 891 C CA . VAL A 1 135 ? 16.330 -41.755 -11.885 1.00 32.06 115 VAL A CA 1
ATOM 892 C C . VAL A 1 135 ? 15.718 -40.357 -11.993 1.00 38.15 115 VAL A C 1
ATOM 893 O O . VAL A 1 135 ? 14.619 -40.204 -12.521 1.00 38.60 115 VAL A O 1
ATOM 897 N N . ALA A 1 136 ? 16.406 -39.349 -11.477 1.00 34.71 116 ALA A N 1
ATOM 898 C CA . ALA A 1 136 ? 15.882 -37.990 -11.497 1.00 35.23 116 ALA A CA 1
ATOM 899 C C . ALA A 1 136 ? 16.986 -37.028 -11.820 1.00 39.45 116 ALA A C 1
ATOM 900 O O . ALA A 1 136 ? 18.143 -37.315 -11.586 1.00 38.69 116 ALA A O 1
ATOM 902 N N . ASN A 1 137 ? 16.619 -35.854 -12.263 1.00 38.84 117 ASN A N 1
ATOM 903 C CA . ASN A 1 137 ? 17.576 -34.825 -12.604 1.00 38.15 117 ASN A CA 1
ATOM 904 C C . ASN A 1 137 ? 17.416 -33.596 -11.745 1.00 43.72 117 ASN A C 1
ATOM 905 O O . ASN A 1 137 ? 16.422 -32.884 -11.844 1.00 43.70 117 ASN A O 1
ATOM 910 N N . ILE A 1 138 ? 18.425 -33.334 -10.903 1.00 42.77 118 ILE A N 1
ATOM 911 C CA . ILE A 1 138 ? 18.438 -32.182 -10.002 1.00 41.74 118 ILE A CA 1
ATOM 912 C C . ILE A 1 138 ? 19.733 -31.352 -10.201 1.00 45.54 118 ILE A C 1
ATOM 913 O O . ILE A 1 138 ? 20.466 -31.548 -11.195 1.00 45.70 118 ILE A O 1
ATOM 918 N N . GLY A 1 139 ? 19.997 -30.428 -9.281 1.00 39.68 119 GLY A N 1
ATOM 919 C CA . GLY A 1 139 ? 21.173 -29.582 -9.377 1.00 39.18 119 GLY A CA 1
ATOM 920 C C . GLY A 1 139 ? 22.151 -29.766 -8.236 1.00 44.57 119 GLY A C 1
ATOM 921 O O . GLY A 1 139 ? 21.755 -29.788 -7.072 1.00 44.89 119 GLY A O 1
ATOM 922 N N . ASP A 1 140 ? 23.438 -29.874 -8.582 1.00 41.50 120 ASP A N 1
ATOM 923 C CA . ASP A 1 140 ? 24.541 -30.037 -7.648 1.00 41.73 120 ASP A CA 1
ATOM 924 C C . ASP A 1 140 ? 25.300 -28.729 -7.454 1.00 48.24 120 ASP A C 1
ATOM 925 O O . ASP A 1 140 ? 25.525 -27.957 -8.390 1.00 47.72 120 ASP A O 1
ATOM 930 N N . LYS A 1 141 ? 25.707 -28.517 -6.221 1.00 46.27 121 LYS A N 1
ATOM 931 C CA . LYS A 1 141 ? 26.482 -27.375 -5.747 1.00 47.34 121 LYS A CA 1
ATOM 932 C C . LYS A 1 141 ? 27.787 -27.955 -5.200 1.00 49.77 121 LYS A C 1
ATOM 933 O O . LYS A 1 141 ? 27.735 -28.909 -4.427 1.00 47.31 121 LYS A O 1
ATOM 939 N N . LYS A 1 142 ? 28.949 -27.429 -5.628 1.00 48.85 122 LYS A N 1
ATOM 940 C CA . LYS A 1 142 ? 30.259 -27.855 -5.114 1.00 50.04 122 LYS A CA 1
ATOM 941 C C . LYS A 1 142 ? 31.086 -26.604 -4.776 1.00 58.22 122 LYS A C 1
ATOM 942 O O . LYS A 1 142 ? 31.628 -25.966 -5.685 1.00 55.57 122 LYS A O 1
ATOM 948 N N . PRO A 1 143 ? 31.156 -26.198 -3.482 1.00 60.49 123 PRO A N 1
ATOM 949 C CA . PRO A 1 143 ? 31.925 -24.983 -3.139 1.00 61.27 123 PRO A CA 1
ATOM 950 C C . PRO A 1 143 ? 33.418 -25.167 -3.351 1.00 68.02 123 PRO A C 1
ATOM 951 O O . PRO A 1 143 ? 33.950 -26.253 -3.133 1.00 68.16 123 PRO A O 1
ATOM 955 N N . CYS A 1 144 ? 34.074 -24.129 -3.862 1.00 67.36 124 CYS A N 1
ATOM 956 C CA . CYS A 1 144 ? 35.504 -24.185 -4.138 1.00 69.05 124 CYS A CA 1
ATOM 957 C C . CYS A 1 144 ? 36.240 -22.938 -3.665 1.00 75.05 124 CYS A C 1
ATOM 958 O O . CYS A 1 144 ? 35.642 -21.873 -3.470 1.00 72.95 124 CYS A O 1
ATOM 961 N N . ASP A 1 145 ? 37.545 -23.101 -3.454 1.00 75.32 125 ASP A N 1
ATOM 962 C CA . ASP A 1 145 ? 38.435 -22.052 -2.982 1.00 76.53 125 ASP A CA 1
ATOM 963 C C . ASP A 1 145 ? 39.112 -21.377 -4.166 1.00 80.90 125 ASP A C 1
ATOM 964 O O . ASP A 1 145 ? 39.352 -22.015 -5.191 1.00 78.75 125 ASP A O 1
ATOM 969 N N . THR A 1 146 ? 39.475 -20.097 -3.995 1.00 80.22 126 THR A N 1
ATOM 970 C CA . THR A 1 146 ? 40.212 -19.303 -4.985 1.00 81.01 126 THR A CA 1
ATOM 971 C C . THR A 1 146 ? 41.588 -19.949 -5.289 1.00 86.08 126 THR A C 1
ATOM 972 O O . THR A 1 146 ? 42.224 -19.588 -6.278 1.00 85.92 126 THR A O 1
ATOM 976 N N . SER A 1 147 ? 41.995 -20.955 -4.467 1.00 83.89 127 SER A N 1
ATOM 977 C CA . SER A 1 147 ? 43.238 -21.734 -4.563 1.00 84.33 127 SER A CA 1
ATOM 978 C C . SER A 1 147 ? 43.336 -22.568 -5.835 1.00 89.64 127 SER A C 1
ATOM 979 O O . SER A 1 147 ? 44.417 -22.612 -6.432 1.00 90.25 127 SER A O 1
ATOM 982 N N . ASP A 1 148 ? 42.232 -23.259 -6.231 1.00 85.69 128 ASP A N 1
ATOM 983 C CA . ASP A 1 148 ? 42.220 -24.044 -7.466 1.00 84.85 128 ASP A CA 1
ATOM 984 C C . ASP A 1 148 ? 41.927 -23.121 -8.666 1.00 86.75 128 ASP A C 1
ATOM 985 O O . ASP A 1 148 ? 41.033 -22.275 -8.583 1.00 85.07 128 ASP A O 1
ATOM 990 N N . PRO A 1 149 ? 42.751 -23.207 -9.736 1.00 83.47 129 PRO A N 1
ATOM 991 C CA . PRO A 1 149 ? 42.606 -22.275 -10.868 1.00 83.16 129 PRO A CA 1
ATOM 992 C C . PRO A 1 149 ? 41.278 -22.302 -11.616 1.00 85.29 129 PRO A C 1
ATOM 993 O O . PRO A 1 149 ? 40.850 -21.257 -12.114 1.00 84.74 129 PRO A O 1
ATOM 997 N N . GLN A 1 150 ? 40.642 -23.487 -11.707 1.00 80.09 130 GLN A N 1
ATOM 998 C CA . GLN A 1 150 ? 39.390 -23.686 -12.437 1.00 78.47 130 GLN A CA 1
ATOM 999 C C . GLN A 1 150 ? 38.127 -23.285 -11.664 1.00 77.72 130 GLN A C 1
ATOM 1000 O O . GLN A 1 150 ? 37.041 -23.325 -12.250 1.00 76.31 130 GLN A O 1
ATOM 1006 N N . CYS A 1 151 ? 38.257 -22.884 -10.373 1.00 71.41 131 CYS A N 1
ATOM 1007 C CA . CYS A 1 151 ? 37.105 -22.482 -9.556 1.00 70.48 131 CYS A CA 1
ATOM 1008 C C . CYS A 1 151 ? 36.468 -21.189 -10.061 1.00 74.12 131 CYS A C 1
ATOM 1009 O O . CYS A 1 151 ? 37.179 -20.193 -10.224 1.00 74.64 131 CYS A O 1
ATOM 1012 N N . PRO A 1 152 ? 35.135 -21.175 -10.294 1.00 69.62 132 PRO A N 1
ATOM 1013 C CA . PRO A 1 152 ? 34.489 -19.951 -10.802 1.00 69.66 132 PRO A CA 1
ATOM 1014 C C . PRO A 1 152 ? 34.572 -18.746 -9.853 1.00 74.83 132 PRO A C 1
ATOM 1015 O O . PRO A 1 152 ? 34.600 -18.965 -8.639 1.00 74.55 132 PRO A O 1
ATOM 1019 N N . PRO A 1 153 ? 34.569 -17.476 -10.365 1.00 72.06 133 PRO A N 1
ATOM 1020 C CA . PRO A 1 153 ? 34.625 -16.295 -9.462 1.00 72.08 133 PRO A CA 1
ATOM 1021 C C . PRO A 1 153 ? 33.507 -16.235 -8.417 1.00 75.91 133 PRO A C 1
ATOM 1022 O O . PRO A 1 153 ? 33.577 -15.445 -7.472 1.00 75.50 133 PRO A O 1
ATOM 1026 N N . ASP A 1 154 ? 32.479 -17.088 -8.606 1.00 71.73 134 ASP A N 1
ATOM 1027 C CA . ASP A 1 154 ? 31.291 -17.280 -7.774 1.00 70.67 134 ASP A CA 1
ATOM 1028 C C . ASP A 1 154 ? 31.613 -17.921 -6.428 1.00 69.79 134 ASP A C 1
ATOM 1029 O O . ASP A 1 154 ? 30.881 -17.708 -5.462 1.00 68.42 134 ASP A O 1
ATOM 1034 N N . GLY A 1 155 ? 32.652 -18.754 -6.406 1.00 65.00 135 GLY A N 1
ATOM 1035 C CA . GLY A 1 155 ? 33.095 -19.499 -5.228 1.00 63.99 135 GLY A CA 1
ATOM 1036 C C . GLY A 1 155 ? 32.547 -20.913 -5.170 1.00 65.66 135 GLY A C 1
ATOM 1037 O O . GLY A 1 155 ? 32.713 -21.606 -4.162 1.00 66.11 135 GLY A O 1
ATOM 1038 N N . ARG A 1 156 ? 31.877 -21.353 -6.255 1.00 58.91 136 ARG A N 1
ATOM 1039 C CA . ARG A 1 156 ? 31.273 -22.687 -6.352 1.00 56.35 136 ARG A CA 1
ATOM 1040 C C . ARG A 1 156 ? 31.083 -23.167 -7.800 1.00 55.11 136 ARG A C 1
ATOM 1041 O O . ARG A 1 156 ? 31.031 -22.355 -8.721 1.00 51.80 136 ARG A O 1
ATOM 1049 N N . TYR A 1 157 ? 30.993 -24.497 -7.980 1.00 50.85 137 TYR A N 1
ATOM 1050 C CA . TYR A 1 157 ? 30.630 -25.134 -9.240 1.00 49.81 137 TYR A CA 1
ATOM 1051 C C . TYR A 1 157 ? 29.156 -25.460 -9.102 1.00 51.83 137 TYR A C 1
ATOM 1052 O O . TYR A 1 157 ? 28.691 -25.715 -7.994 1.00 50.32 137 TYR A O 1
ATOM 1061 N N . GLN A 1 158 ? 28.413 -25.407 -10.217 1.00 47.38 138 GLN A N 1
ATOM 1062 C CA . GLN A 1 158 ? 26.983 -25.715 -10.275 1.00 45.60 138 GLN A CA 1
ATOM 1063 C C . GLN A 1 158 ? 26.819 -26.740 -11.408 1.00 47.09 138 GLN A C 1
ATOM 1064 O O . GLN A 1 158 ? 27.285 -26.515 -12.512 1.00 45.22 138 GLN A O 1
ATOM 1070 N N . TYR A 1 159 ? 26.237 -27.887 -11.114 1.00 43.02 139 TYR A N 1
ATOM 1071 C CA . TYR A 1 159 ? 26.113 -28.916 -12.128 1.00 41.29 139 TYR A CA 1
ATOM 1072 C C . TYR A 1 159 ? 24.706 -29.391 -12.324 1.00 42.79 139 TYR A C 1
ATOM 1073 O O . TYR A 1 159 ? 23.963 -29.560 -11.360 1.00 41.16 139 TYR A O 1
ATOM 1082 N N . ASN A 1 160 ? 24.364 -29.661 -13.596 1.00 39.53 140 ASN A N 1
ATOM 1083 C CA . ASN A 1 160 ? 23.091 -30.259 -14.011 1.00 38.59 140 ASN A CA 1
ATOM 1084 C C . ASN A 1 160 ? 23.354 -31.760 -13.737 1.00 40.46 140 ASN A C 1
ATOM 1085 O O . ASN A 1 160 ? 24.222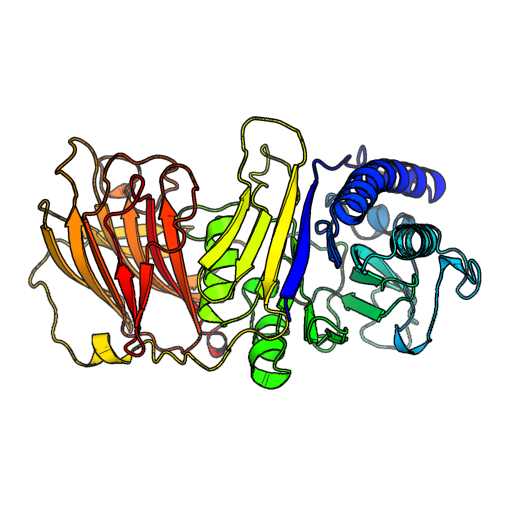 -32.349 -14.353 1.00 39.61 140 ASN A O 1
ATOM 1090 N N . THR A 1 161 ? 22.676 -32.328 -12.741 1.00 38.31 141 THR A N 1
ATOM 1091 C CA . THR A 1 161 ? 23.005 -33.647 -12.230 1.00 37.13 141 THR A CA 1
ATOM 1092 C C . THR A 1 161 ? 21.895 -34.675 -12.206 1.00 40.36 141 THR A C 1
ATOM 1093 O O . THR A 1 161 ? 20.848 -34.473 -11.601 1.00 41.16 141 THR A O 1
ATOM 1097 N N . ASP A 1 162 ? 22.199 -35.840 -12.746 1.00 35.44 142 ASP A N 1
ATOM 1098 C CA . ASP A 1 162 ? 21.308 -36.981 -12.634 1.00 34.68 142 ASP A CA 1
ATOM 1099 C C . ASP A 1 162 ? 21.684 -37.733 -11.390 1.00 37.69 142 ASP A C 1
ATOM 1100 O O . ASP A 1 162 ? 22.858 -38.011 -11.150 1.00 36.70 142 ASP A O 1
ATOM 1105 N N . VAL A 1 163 ? 20.677 -38.108 -10.616 1.00 36.20 143 VAL A N 1
ATOM 1106 C CA . VAL A 1 163 ? 20.853 -38.940 -9.427 1.00 35.53 143 VAL A CA 1
ATOM 1107 C C . VAL A 1 163 ? 20.067 -40.237 -9.616 1.00 39.35 143 VAL A C 1
ATOM 1108 O O . VAL A 1 163 ? 18.980 -40.236 -10.210 1.00 37.85 143 VAL A O 1
ATOM 1112 N N . VAL A 1 164 ? 20.633 -41.350 -9.135 1.00 35.84 144 VAL A N 1
ATOM 1113 C CA . VAL A 1 164 ? 19.965 -42.642 -9.206 1.00 34.04 144 VAL A CA 1
ATOM 1114 C C . VAL A 1 164 ? 19.892 -43.176 -7.779 1.00 39.90 144 VAL A C 1
ATOM 1115 O O . VAL A 1 164 ? 20.896 -43.254 -7.082 1.00 37.89 144 VAL A O 1
ATOM 1119 N N . PHE A 1 165 ? 18.676 -43.490 -7.344 1.00 38.22 145 PHE A N 1
ATOM 1120 C CA . PHE A 1 165 ? 18.450 -44.109 -6.062 1.00 38.67 145 PHE A CA 1
ATOM 1121 C C . PHE A 1 165 ? 17.983 -45.522 -6.326 1.00 39.18 145 PHE A C 1
ATOM 1122 O O . PHE A 1 165 ? 17.127 -45.710 -7.186 1.00 38.06 145 PHE A O 1
ATOM 1130 N N . ASP A 1 166 ? 18.583 -46.518 -5.654 1.00 35.62 146 ASP A N 1
ATOM 1131 C CA . ASP A 1 166 ? 18.151 -47.914 -5.840 1.00 35.89 146 ASP A CA 1
ATOM 1132 C C . ASP A 1 166 ? 16.855 -48.235 -5.068 1.00 39.82 146 ASP A C 1
ATOM 1133 O O . ASP A 1 166 ? 16.336 -47.374 -4.359 1.00 39.55 146 ASP A O 1
ATOM 1138 N N . SER A 1 167 ? 16.368 -49.475 -5.187 1.00 39.64 147 SER A N 1
ATOM 1139 C CA . SER A 1 167 ? 15.162 -50.045 -4.552 1.00 41.61 147 SER A CA 1
ATOM 1140 C C . SER A 1 167 ? 15.117 -49.873 -3.021 1.00 47.45 147 SER A C 1
ATOM 1141 O O . SER A 1 167 ? 14.047 -49.956 -2.436 1.00 48.46 147 SER A O 1
ATOM 1144 N N . GLN A 1 168 ? 16.277 -49.714 -2.381 1.00 45.01 148 GLN A N 1
ATOM 1145 C CA . GLN A 1 168 ? 16.414 -49.574 -0.937 1.00 45.29 148 GLN A CA 1
ATOM 1146 C C . GLN A 1 168 ? 16.631 -48.131 -0.525 1.00 44.92 148 GLN A C 1
ATOM 1147 O O . GLN A 1 168 ? 16.765 -47.854 0.654 1.00 43.23 148 GLN A O 1
ATOM 1153 N N . GLY A 1 169 ? 16.599 -47.223 -1.493 1.00 39.77 149 GLY A N 1
ATOM 1154 C CA . GLY A 1 169 ? 16.798 -45.801 -1.241 1.00 39.25 149 GLY A CA 1
ATOM 1155 C C . GLY A 1 169 ? 18.236 -45.331 -1.249 1.00 39.72 149 GLY A C 1
ATOM 1156 O O . GLY A 1 169 ? 18.495 -44.168 -0.957 1.00 38.96 149 GLY A O 1
ATOM 1157 N N . LYS A 1 170 ? 19.188 -46.195 -1.621 1.00 37.00 150 LYS A N 1
ATOM 1158 C CA . LYS A 1 170 ? 20.598 -45.778 -1.620 1.00 37.46 150 LYS A CA 1
ATOM 1159 C C . LYS A 1 170 ? 21.029 -44.949 -2.857 1.00 38.03 150 LYS A C 1
ATOM 1160 O O . LYS A 1 170 ? 20.685 -45.310 -3.974 1.00 37.55 150 LYS A O 1
ATOM 1166 N N . LEU A 1 171 ? 21.820 -43.877 -2.657 1.00 34.22 151 LEU A N 1
ATOM 1167 C CA . LEU A 1 171 ? 22.397 -43.102 -3.762 1.00 35.48 151 LEU A CA 1
ATOM 1168 C C . LEU A 1 171 ? 23.448 -44.017 -4.464 1.00 40.56 151 LEU A C 1
ATOM 1169 O O . LEU A 1 171 ? 24.442 -44.386 -3.842 1.00 40.05 151 LEU A O 1
ATOM 1174 N N . VAL A 1 172 ? 23.184 -44.438 -5.717 1.00 36.67 152 VAL A N 1
ATOM 1175 C CA . VAL A 1 172 ? 24.092 -45.356 -6.436 1.00 36.21 152 VAL A CA 1
ATOM 1176 C C . VAL A 1 172 ? 24.736 -44.706 -7.665 1.00 38.60 152 VAL A C 1
ATOM 1177 O O . VAL A 1 172 ? 25.632 -45.298 -8.255 1.00 39.09 152 VAL A O 1
ATOM 1181 N N . ALA A 1 173 ? 24.299 -43.488 -8.049 1.00 33.38 153 ALA A N 1
ATOM 1182 C CA . ALA A 1 173 ? 24.879 -42.798 -9.193 1.00 32.36 153 ALA A CA 1
ATOM 1183 C C . ALA A 1 173 ? 24.609 -41.334 -9.137 1.00 35.93 153 ALA A C 1
ATOM 1184 O O . ALA A 1 173 ? 23.517 -40.909 -8.762 1.00 36.58 153 ALA A O 1
ATOM 1186 N N . ARG A 1 174 ? 25.614 -40.564 -9.522 1.00 33.53 154 ARG A N 1
ATOM 1187 C CA . ARG A 1 174 ? 25.580 -39.108 -9.605 1.00 34.14 154 ARG A CA 1
ATOM 1188 C C . ARG A 1 174 ? 26.288 -38.747 -10.927 1.00 37.76 154 ARG A C 1
ATOM 1189 O O . ARG A 1 174 ? 27.418 -39.168 -11.128 1.00 39.24 154 ARG A O 1
ATOM 1197 N N . TYR A 1 175 ? 25.591 -38.085 -11.859 1.00 32.66 155 TYR A N 1
ATOM 1198 C CA . TYR A 1 175 ? 26.174 -37.743 -13.170 1.00 31.35 155 TYR A CA 1
ATOM 1199 C C . TYR A 1 175 ? 25.998 -36.268 -13.483 1.00 35.64 155 TYR A C 1
ATOM 1200 O O . TYR A 1 175 ? 24.874 -35.819 -13.653 1.00 36.84 155 TYR A O 1
ATOM 1209 N N . HIS A 1 176 ? 27.116 -35.543 -13.654 1.00 33.52 156 HIS A N 1
ATOM 1210 C CA . HIS A 1 176 ? 27.164 -34.109 -14.017 1.00 32.72 156 HIS A CA 1
ATOM 1211 C C . HIS A 1 176 ? 27.251 -34.016 -15.545 1.00 35.78 156 HIS A C 1
ATOM 1212 O O . HIS A 1 176 ? 28.219 -34.522 -16.125 1.00 35.45 156 HIS A O 1
ATOM 1219 N N . LYS A 1 177 ? 26.262 -33.363 -16.189 1.00 34.11 157 LYS A N 1
ATOM 1220 C CA . LYS A 1 177 ? 26.142 -33.221 -17.649 1.00 34.54 157 LYS A CA 1
ATOM 1221 C C . LYS A 1 177 ? 27.408 -32.656 -18.281 1.00 39.88 157 LYS A 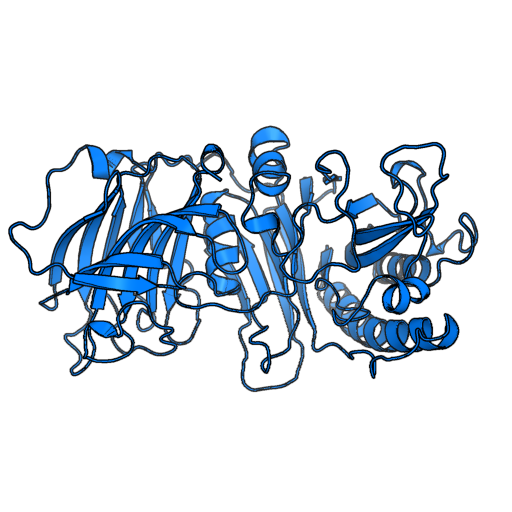C 1
ATOM 1222 O O . LYS A 1 177 ? 27.875 -31.594 -17.888 1.00 39.90 157 LYS A O 1
ATOM 1228 N N . GLN A 1 178 ? 27.986 -33.401 -19.214 1.00 36.76 158 GLN A N 1
ATOM 1229 C CA . GLN A 1 178 ? 29.214 -33.003 -19.874 1.00 37.07 158 GLN A CA 1
ATOM 1230 C C . GLN A 1 178 ? 28.959 -31.982 -20.968 1.00 42.91 158 GLN A C 1
ATOM 1231 O O . GLN A 1 178 ? 29.669 -30.984 -21.044 1.00 42.70 158 GLN A O 1
ATOM 1237 N N . ASN A 1 179 ? 27.972 -32.254 -21.834 1.00 39.61 159 ASN A N 1
ATOM 1238 C CA . ASN A 1 179 ? 27.693 -31.443 -23.016 1.00 39.48 159 ASN A CA 1
ATOM 1239 C C . ASN A 1 179 ? 26.552 -30.490 -22.805 1.00 44.42 159 ASN A C 1
ATOM 1240 O O . ASN A 1 179 ? 25.394 -30.855 -22.984 1.00 46.38 159 ASN A O 1
ATOM 1245 N N . LEU A 1 180 ? 26.874 -29.262 -22.432 1.00 40.84 160 LEU A N 1
ATOM 1246 C CA . LEU A 1 180 ? 25.867 -28.225 -22.203 1.00 41.14 160 LEU A CA 1
ATOM 1247 C C . LEU A 1 180 ? 25.345 -27.624 -23.498 1.00 50.34 160 LEU A C 1
ATOM 1248 O O . LEU A 1 180 ? 26.102 -27.389 -24.446 1.00 50.47 160 LEU A O 1
ATOM 1253 N N . PHE A 1 181 ? 24.039 -27.375 -23.523 1.00 51.66 161 PHE A N 1
ATOM 1254 C CA . PHE A 1 181 ? 23.345 -26.789 -24.660 1.00 53.68 161 PHE A CA 1
ATOM 1255 C C . PHE A 1 181 ? 23.403 -25.262 -24.592 1.00 60.49 161 PHE A C 1
ATOM 1256 O O . PHE A 1 181 ? 23.768 -24.717 -23.555 1.00 60.07 161 PHE A O 1
ATOM 1264 N N . MET A 1 182 ? 23.068 -24.585 -25.708 1.00 60.07 162 MET A N 1
ATOM 1265 C CA . MET A 1 182 ? 22.986 -23.126 -25.859 1.00 60.87 162 MET A CA 1
ATOM 1266 C C . MET A 1 182 ? 22.210 -22.485 -24.702 1.00 65.52 162 MET A C 1
ATOM 1267 O O . MET A 1 182 ? 21.079 -22.891 -24.405 1.00 64.80 162 MET A O 1
ATOM 1269 N N . GLY A 1 183 ? 22.865 -21.533 -24.034 1.00 62.99 163 GLY A N 1
ATOM 1270 C CA . GLY A 1 183 ? 22.285 -20.783 -22.926 1.00 63.03 163 GLY A CA 1
ATOM 1271 C C . GLY A 1 183 ? 22.152 -21.521 -21.612 1.00 67.03 163 GLY A C 1
ATOM 1272 O O . GLY A 1 183 ? 21.272 -21.175 -20.817 1.00 69.03 163 GLY A O 1
ATOM 1273 N N . GLU A 1 184 ? 23.013 -22.541 -21.361 1.00 59.76 164 GLU A N 1
ATOM 1274 C CA . GLU A 1 184 ? 23.019 -23.266 -20.082 1.00 57.56 164 GLU A CA 1
ATOM 1275 C C . GLU A 1 184 ? 24.163 -22.713 -19.250 1.00 58.09 164 GLU A C 1
ATOM 1276 O O . GLU A 1 184 ? 24.953 -23.461 -18.675 1.00 56.02 164 GLU A O 1
ATOM 1282 N N . ASN A 1 185 ? 24.232 -21.363 -19.194 1.00 54.69 165 ASN A N 1
ATOM 1283 C CA . ASN A 1 185 ? 25.235 -20.549 -18.501 1.00 53.25 165 ASN A CA 1
ATOM 1284 C C . ASN A 1 185 ? 25.126 -20.641 -16.958 1.00 53.41 165 ASN A C 1
ATOM 1285 O O . ASN A 1 185 ? 26.051 -20.233 -16.258 1.00 53.83 165 ASN A O 1
ATOM 1290 N N . GLN A 1 186 ? 24.029 -21.209 -16.436 1.00 47.10 166 GLN A N 1
ATOM 1291 C CA . GLN A 1 186 ? 23.859 -21.418 -14.998 1.00 47.09 166 GLN A CA 1
ATOM 1292 C C . GLN A 1 186 ? 24.676 -22.632 -14.503 1.00 48.47 166 GLN A C 1
ATOM 1293 O O . GLN A 1 186 ? 24.811 -22.823 -13.292 1.00 47.83 166 GLN A O 1
ATOM 1299 N N . PHE A 1 187 ? 25.216 -23.443 -15.442 1.00 42.41 167 PHE A N 1
ATOM 1300 C CA . PHE A 1 187 ? 25.944 -24.670 -15.144 1.00 41.04 167 PHE A CA 1
ATOM 1301 C C . PHE A 1 187 ? 27.393 -24.673 -15.581 1.00 45.65 167 PHE A C 1
ATOM 1302 O O . PHE A 1 187 ? 27.779 -23.986 -16.542 1.00 44.59 167 PHE A O 1
ATOM 1310 N N . ASN A 1 188 ? 28.175 -25.544 -14.926 1.00 41.96 168 ASN A N 1
ATOM 1311 C CA . ASN A 1 188 ? 29.577 -25.785 -15.244 1.00 41.20 168 ASN A CA 1
ATOM 1312 C C . ASN A 1 188 ? 29.713 -27.126 -15.906 1.00 45.64 168 ASN A C 1
ATOM 1313 O O . ASN A 1 188 ? 28.827 -27.975 -15.788 1.00 44.35 168 ASN A O 1
ATOM 1318 N N . VAL A 1 189 ? 30.854 -27.327 -16.555 1.00 45.19 169 VAL A N 1
ATOM 1319 C CA . VAL A 1 189 ? 31.243 -28.547 -17.253 1.00 46.55 169 VAL A CA 1
ATOM 1320 C C . VAL A 1 189 ? 32.247 -29.253 -16.326 1.00 50.73 169 VAL A C 1
ATOM 1321 O O . VAL A 1 189 ? 33.206 -28.605 -15.902 1.00 50.79 169 VAL A O 1
ATOM 1325 N N . PRO A 1 190 ? 32.107 -30.568 -16.039 1.00 48.09 170 PRO A N 1
ATOM 1326 C CA . PRO A 1 190 ? 33.156 -31.263 -15.264 1.00 48.42 170 PRO A CA 1
ATOM 1327 C C . PRO A 1 190 ? 34.503 -31.290 -16.032 1.00 54.02 170 PRO A C 1
ATOM 1328 O O . PRO A 1 190 ? 34.506 -31.245 -17.260 1.00 52.89 170 PRO A O 1
ATOM 1332 N N . LYS A 1 191 ? 35.635 -31.340 -15.306 1.00 54.03 171 LYS A N 1
ATOM 1333 C CA . LYS A 1 191 ? 37.014 -31.362 -15.851 1.00 54.78 171 LYS A CA 1
ATOM 1334 C C . LYS A 1 191 ? 37.194 -32.525 -16.832 1.00 56.83 171 LYS A C 1
ATOM 1335 O O . LYS A 1 191 ? 37.657 -32.336 -17.963 1.00 57.28 171 LYS A O 1
ATOM 1341 N N . GLU A 1 192 ? 36.798 -33.729 -16.400 1.00 50.33 172 GLU A N 1
ATOM 1342 C CA . GLU A 1 192 ? 36.919 -34.937 -17.216 1.00 49.04 172 GLU A CA 1
ATOM 1343 C C . GLU A 1 192 ? 35.520 -35.482 -17.421 1.00 50.49 172 GLU A C 1
ATOM 1344 O O . GLU A 1 192 ? 34.707 -35.381 -16.493 1.00 49.54 172 GLU A O 1
ATOM 1350 N N . PRO A 1 193 ? 35.189 -36.069 -18.597 1.00 45.21 173 PRO A N 1
ATOM 1351 C CA . PRO A 1 193 ? 33.833 -36.633 -18.762 1.00 44.07 173 PRO A CA 1
ATOM 1352 C C . PRO A 1 193 ? 33.571 -37.695 -17.695 1.00 46.05 173 PRO A C 1
ATOM 1353 O O . PRO A 1 193 ? 34.469 -38.469 -17.362 1.00 45.28 173 PRO A O 1
ATOM 1357 N N . GLU A 1 194 ? 32.381 -37.671 -17.103 1.00 41.37 174 GLU A N 1
ATOM 1358 C CA . GLU A 1 194 ? 32.018 -38.626 -16.063 1.00 40.39 174 GLU A CA 1
ATOM 1359 C C . GLU A 1 194 ? 31.349 -39.848 -16.695 1.00 40.51 174 GLU A C 1
ATOM 1360 O O . GLU A 1 194 ? 30.306 -39.713 -17.324 1.00 39.27 174 GLU A O 1
ATOM 1366 N N . ILE A 1 195 ? 31.982 -41.024 -16.550 1.00 35.85 175 ILE A N 1
ATOM 1367 C CA . ILE A 1 195 ? 31.494 -42.293 -17.085 1.00 35.81 175 ILE A CA 1
ATOM 1368 C C . ILE A 1 195 ? 30.804 -43.011 -15.943 1.00 36.56 175 ILE A C 1
ATOM 1369 O O . ILE A 1 195 ? 31.428 -43.689 -15.134 1.00 36.17 175 ILE A O 1
ATOM 1374 N N . VAL A 1 196 ? 29.512 -42.763 -15.831 1.00 33.18 176 VAL A N 1
ATOM 1375 C CA . VAL A 1 196 ? 28.709 -43.229 -14.693 1.00 32.48 176 VAL A CA 1
ATOM 1376 C C . VAL A 1 196 ? 27.850 -44.426 -15.056 1.00 37.52 176 VAL A C 1
ATOM 1377 O O . VAL A 1 196 ? 27.060 -44.383 -15.995 1.00 37.04 176 VAL A O 1
ATOM 1381 N N . THR A 1 197 ? 28.025 -45.498 -14.289 1.00 35.83 177 THR A N 1
ATOM 1382 C CA . THR A 1 197 ? 27.298 -46.773 -14.412 1.00 35.59 177 THR A CA 1
ATOM 1383 C C . THR A 1 197 ? 26.783 -47.196 -13.022 1.00 38.70 177 THR A C 1
ATOM 1384 O O . THR A 1 197 ? 27.283 -46.732 -11.998 1.00 38.60 177 THR A O 1
ATOM 1388 N N . PHE A 1 198 ? 25.795 -48.067 -12.990 1.00 34.47 178 PHE A N 1
ATOM 1389 C CA . PHE A 1 198 ? 25.286 -48.661 -11.753 1.00 33.54 178 PHE A CA 1
ATOM 1390 C C . PHE A 1 198 ? 24.846 -50.034 -12.180 1.00 39.17 178 PHE A C 1
ATOM 1391 O O . PHE A 1 198 ? 24.318 -50.193 -13.285 1.00 38.18 178 PHE A O 1
ATOM 1399 N N . ASN A 1 199 ? 25.160 -51.039 -11.364 1.00 35.76 179 ASN A N 1
ATOM 1400 C CA . ASN A 1 199 ? 24.843 -52.427 -11.690 1.00 35.94 179 ASN A CA 1
ATOM 1401 C C . ASN A 1 199 ? 23.668 -52.878 -10.860 1.00 39.60 179 ASN A C 1
ATOM 1402 O O . ASN A 1 199 ? 23.535 -52.449 -9.723 1.00 39.00 179 ASN A O 1
ATOM 1407 N N . THR A 1 200 ? 22.788 -53.702 -11.434 1.00 38.39 180 THR A N 1
ATOM 1408 C CA . THR A 1 200 ? 21.554 -54.187 -10.780 1.00 37.59 180 THR A CA 1
ATOM 1409 C C . THR A 1 200 ? 21.401 -55.681 -11.051 1.00 43.10 180 THR A C 1
ATOM 1410 O O . THR A 1 200 ? 22.177 -56.234 -11.826 1.00 42.55 180 THR A O 1
ATOM 1414 N N . THR A 1 201 ? 20.308 -56.305 -10.528 1.00 41.56 181 THR A N 1
ATOM 1415 C CA . THR A 1 201 ? 19.994 -57.719 -10.796 1.00 41.74 181 THR A CA 1
ATOM 1416 C C . THR A 1 201 ? 19.269 -57.810 -12.177 1.00 46.37 181 THR A C 1
ATOM 1417 O O . THR A 1 201 ? 18.892 -58.899 -12.609 1.00 47.80 181 THR A O 1
ATOM 1421 N N . PHE A 1 202 ? 19.081 -56.663 -12.864 1.00 40.81 182 PHE A N 1
ATOM 1422 C CA . PHE A 1 202 ? 18.387 -56.607 -14.166 1.00 39.05 182 PHE A CA 1
ATOM 1423 C C . PHE A 1 202 ? 19.228 -55.855 -15.225 1.00 41.21 182 PHE A C 1
ATOM 1424 O O . PHE A 1 202 ? 18.709 -55.121 -16.068 1.00 40.61 182 PHE A O 1
ATOM 1432 N N . GLY A 1 203 ? 20.537 -56.084 -15.170 1.00 36.87 183 GLY A N 1
ATOM 1433 C CA . GLY A 1 203 ? 21.497 -55.536 -16.125 1.00 35.70 183 GLY A CA 1
ATOM 1434 C C . GLY A 1 203 ? 22.369 -54.401 -15.621 1.00 37.74 183 GLY A C 1
ATOM 1435 O O . GLY A 1 203 ? 22.141 -53.839 -14.551 1.00 35.77 183 GLY A O 1
ATOM 1436 N N . SER A 1 204 ? 23.397 -54.081 -16.408 1.00 35.64 184 SER A N 1
ATOM 1437 C CA . SER A 1 204 ? 24.356 -52.996 -16.169 1.00 34.30 184 SER A CA 1
ATOM 1438 C C . SER A 1 204 ? 23.773 -51.750 -16.819 1.00 34.67 184 SER A C 1
ATOM 1439 O O . SER A 1 204 ? 23.383 -51.798 -17.984 1.00 34.25 184 SER A O 1
ATOM 1442 N N . PHE A 1 205 ? 23.752 -50.634 -16.100 1.00 32.39 185 PHE A N 1
ATOM 1443 C CA . PHE A 1 205 ? 23.153 -49.388 -16.610 1.00 31.47 185 PHE A CA 1
ATOM 1444 C C . PHE A 1 205 ? 24.154 -48.275 -16.726 1.00 37.44 185 PHE A C 1
ATOM 1445 O O . PHE A 1 205 ? 25.036 -48.147 -15.882 1.00 37.58 185 PHE A O 1
ATOM 1453 N N . GLY A 1 206 ? 23.984 -47.464 -17.758 1.00 33.24 186 GLY A N 1
ATOM 1454 C CA . GLY A 1 206 ? 24.790 -46.280 -18.017 1.00 31.94 186 GLY A CA 1
ATOM 1455 C C . GLY A 1 206 ? 23.834 -45.119 -18.013 1.00 34.35 186 GLY A C 1
ATOM 1456 O O . GLY A 1 206 ? 22.623 -45.325 -18.113 1.00 34.18 186 GLY A O 1
ATOM 1457 N N . ILE A 1 207 ? 24.348 -43.902 -17.899 1.00 32.98 187 ILE A N 1
ATOM 1458 C CA . ILE A 1 207 ? 23.490 -42.727 -17.833 1.00 32.47 187 ILE A CA 1
ATOM 1459 C C . ILE A 1 207 ? 24.145 -41.493 -18.442 1.00 37.29 187 ILE A C 1
ATOM 1460 O O . ILE A 1 207 ? 25.343 -41.242 -18.273 1.00 35.43 187 ILE A O 1
ATOM 1465 N N . PHE A 1 208 ? 23.314 -40.683 -19.109 1.00 34.27 188 PHE A N 1
ATOM 1466 C CA . PHE A 1 208 ? 23.721 -39.388 -19.650 1.00 33.72 188 PHE A CA 1
ATOM 1467 C C . PHE A 1 208 ? 22.457 -38.594 -19.854 1.00 38.16 188 PHE A C 1
ATOM 1468 O O . PHE A 1 208 ? 21.372 -39.126 -19.617 1.00 36.27 188 PHE A O 1
ATOM 1476 N N . THR A 1 209 ? 22.582 -37.321 -20.233 1.00 36.37 189 THR A N 1
ATOM 1477 C CA . THR A 1 209 ? 21.426 -36.434 -20.265 1.00 36.66 189 THR A CA 1
ATOM 1478 C C . THR A 1 209 ? 21.316 -35.680 -21.543 1.00 40.03 189 THR A C 1
ATOM 1479 O O . THR A 1 209 ? 22.287 -35.088 -21.984 1.00 36.91 189 THR A O 1
ATOM 1483 N N . CYS A 1 210 ? 20.102 -35.606 -22.076 1.00 43.26 190 CYS A N 1
ATOM 1484 C CA . CYS A 1 210 ? 19.742 -34.777 -23.236 1.00 46.44 190 CYS A CA 1
ATOM 1485 C C . CYS A 1 210 ? 20.829 -34.649 -24.336 1.00 44.62 190 CYS A C 1
ATOM 1486 O O . CYS A 1 210 ? 21.108 -35.610 -25.030 1.00 41.52 190 CYS A O 1
ATOM 1489 N N . PHE A 1 211 ? 21.432 -33.456 -24.481 1.00 40.02 191 PHE A N 1
ATOM 1490 C CA . PHE A 1 211 ? 22.431 -33.118 -25.505 1.00 39.02 191 PHE A CA 1
ATOM 1491 C C . PHE A 1 211 ? 23.629 -34.069 -25.588 1.00 40.32 191 PHE A C 1
ATOM 1492 O O . PHE A 1 211 ? 24.256 -34.160 -26.641 1.00 39.65 191 PHE A O 1
ATOM 1500 N N . ASP A 1 212 ? 23.925 -34.799 -24.496 1.00 37.49 192 ASP A N 1
ATOM 1501 C CA . ASP A 1 212 ? 25.005 -35.791 -24.440 1.00 35.55 192 ASP A CA 1
ATOM 1502 C C . ASP A 1 212 ? 24.855 -36.839 -25.535 1.00 38.46 192 ASP A C 1
ATOM 1503 O O . ASP A 1 212 ? 25.855 -37.358 -26.015 1.00 37.40 192 ASP A O 1
ATOM 1508 N N . ILE A 1 213 ? 23.604 -37.152 -25.923 1.00 34.87 193 ILE A N 1
ATOM 1509 C CA . ILE A 1 213 ? 23.312 -38.140 -26.960 1.00 33.78 193 ILE A CA 1
ATOM 1510 C C . ILE A 1 213 ? 23.951 -37.794 -28.329 1.00 36.42 193 ILE A C 1
ATOM 1511 O O . ILE A 1 213 ? 24.135 -38.691 -29.119 1.00 36.31 193 ILE A O 1
ATOM 1516 N N . LEU A 1 214 ? 24.340 -36.533 -28.569 1.00 34.92 194 LEU A N 1
ATOM 1517 C CA . LEU A 1 214 ? 24.980 -36.157 -29.827 1.00 35.29 194 LEU A CA 1
ATOM 1518 C C . LEU A 1 214 ? 26.486 -36.179 -29.811 1.00 39.56 194 LEU A C 1
ATOM 1519 O O . LEU A 1 214 ? 27.104 -35.835 -30.822 1.00 39.92 194 LEU A O 1
ATOM 1524 N N . PHE A 1 215 ? 27.086 -36.574 -28.671 1.00 36.58 195 PHE A N 1
ATOM 1525 C CA . PHE A 1 215 ? 28.531 -36.565 -28.487 1.00 36.59 195 PHE A CA 1
ATOM 1526 C C . PHE A 1 215 ? 29.059 -37.913 -28.051 1.00 41.94 195 PHE A C 1
ATOM 1527 O O . PHE A 1 215 ? 28.289 -38.829 -27.750 1.00 41.92 195 PHE A O 1
ATOM 1535 N N . HIS A 1 216 ? 30.365 -38.059 -28.126 1.00 38.70 196 HIS A N 1
ATOM 1536 C CA . HIS A 1 216 ? 31.075 -39.310 -27.875 1.00 39.01 196 HIS A CA 1
ATOM 1537 C C . HIS A 1 216 ? 31.240 -39.615 -26.382 1.00 41.44 196 HIS A C 1
ATOM 1538 O O . HIS A 1 216 ? 31.234 -40.776 -25.988 1.00 40.65 196 HIS A O 1
ATOM 1545 N N . ASP A 1 217 ? 31.475 -38.582 -25.579 1.00 39.44 197 ASP A N 1
ATOM 1546 C CA . ASP A 1 217 ? 31.731 -38.719 -24.154 1.00 40.96 197 ASP A CA 1
ATOM 1547 C C . ASP A 1 217 ? 30.675 -38.089 -23.293 1.00 43.51 197 ASP A C 1
ATOM 1548 O O . ASP A 1 217 ? 30.382 -36.902 -23.462 1.00 44.49 197 ASP A O 1
ATOM 1553 N N . PRO A 1 218 ? 30.016 -38.893 -22.422 1.00 38.32 198 PRO A N 1
ATOM 1554 C CA . PRO A 1 218 ? 30.289 -40.314 -22.117 1.00 37.18 198 PRO A CA 1
ATOM 1555 C C . PRO A 1 218 ? 29.476 -41.329 -22.915 1.00 39.29 198 PRO A C 1
ATOM 1556 O O . PRO A 1 218 ? 29.717 -42.535 -22.769 1.00 38.99 198 PRO A O 1
ATOM 1560 N N . ALA A 1 219 ? 28.493 -40.856 -23.722 1.00 34.99 199 ALA A N 1
ATOM 1561 C CA . ALA A 1 219 ? 27.498 -41.676 -24.434 1.00 34.90 199 ALA A CA 1
ATOM 1562 C C . ALA A 1 219 ? 28.047 -42.960 -25.122 1.00 39.75 199 ALA A C 1
ATOM 1563 O O . ALA A 1 219 ? 27.597 -44.082 -24.798 1.00 37.98 199 ALA A O 1
ATOM 1565 N N . VAL A 1 220 ? 29.018 -42.782 -26.046 1.00 36.15 200 VAL A N 1
ATOM 1566 C CA . VAL A 1 220 ? 29.667 -43.863 -26.826 1.00 34.91 200 VAL A CA 1
ATOM 1567 C C . VAL A 1 220 ? 30.538 -44.711 -25.915 1.00 36.29 200 VAL A C 1
ATOM 1568 O O . VAL A 1 220 ? 30.473 -45.925 -25.969 1.00 36.97 200 VAL A O 1
ATOM 1572 N N . THR A 1 221 ? 31.337 -44.080 -25.074 1.00 33.22 201 THR A N 1
ATOM 1573 C CA . THR A 1 221 ? 32.204 -44.768 -24.113 1.00 33.19 201 THR A CA 1
ATOM 1574 C C . THR A 1 221 ? 31.427 -45.765 -23.227 1.00 37.03 201 THR A C 1
ATOM 1575 O O . THR A 1 221 ? 31.848 -46.928 -23.088 1.00 36.34 201 THR A O 1
ATOM 1579 N N . LEU A 1 222 ? 30.266 -45.342 -22.677 1.00 32.72 202 LEU A N 1
ATOM 1580 C CA . LEU A 1 222 ? 29.450 -46.260 -21.853 1.00 33.98 202 LEU A CA 1
ATOM 1581 C C . LEU A 1 222 ? 29.114 -47.536 -22.578 1.00 39.30 202 LEU A C 1
ATOM 1582 O O . LEU A 1 222 ? 29.199 -48.620 -22.013 1.00 38.80 202 LEU A O 1
ATOM 1587 N N . VAL A 1 223 ? 28.712 -47.393 -23.826 1.00 37.05 203 VAL A N 1
ATOM 1588 C CA . VAL A 1 223 ? 28.326 -48.514 -24.640 1.00 37.66 203 VAL A CA 1
ATOM 1589 C C . VAL A 1 223 ? 29.534 -49.347 -25.148 1.00 42.91 203 VAL A C 1
ATOM 1590 O O . VAL A 1 223 ? 29.526 -50.572 -24.994 1.00 40.48 203 VAL A O 1
ATOM 1594 N N . LYS A 1 224 ? 30.507 -48.703 -25.815 1.00 41.39 204 LYS A N 1
ATOM 1595 C CA . LYS A 1 224 ? 31.593 -49.467 -26.426 1.00 42.55 204 LYS A CA 1
ATOM 1596 C C . LYS A 1 224 ? 32.679 -49.905 -25.439 1.00 47.37 204 LYS A C 1
ATOM 1597 O O . LYS A 1 224 ? 33.305 -50.951 -25.653 1.00 47.91 204 LYS A O 1
ATOM 1603 N N . ASP A 1 225 ? 32.921 -49.142 -24.384 1.00 41.81 205 ASP A N 1
ATOM 1604 C CA . ASP A 1 225 ? 34.004 -49.547 -23.490 1.00 42.01 205 ASP A CA 1
ATOM 1605 C C . ASP A 1 225 ? 33.552 -50.150 -22.194 1.00 44.23 205 ASP A C 1
ATOM 1606 O O . ASP A 1 225 ? 34.216 -51.058 -21.683 1.00 44.67 205 ASP A O 1
ATOM 1611 N N . PHE A 1 226 ? 32.446 -49.642 -21.643 1.00 38.29 206 PHE A N 1
ATOM 1612 C CA . PHE A 1 226 ? 31.920 -50.093 -20.358 1.00 37.03 206 PHE A CA 1
ATOM 1613 C C . PHE A 1 226 ? 30.877 -51.161 -20.556 1.00 40.46 206 PHE A C 1
ATOM 1614 O O . PHE A 1 226 ? 30.381 -51.706 -19.582 1.00 39.60 206 PHE A O 1
ATOM 1622 N N . HIS A 1 227 ? 30.501 -51.424 -21.827 1.00 37.78 207 HIS A N 1
ATOM 1623 C CA . HIS A 1 227 ? 29.581 -52.508 -22.239 1.00 38.31 207 HIS A CA 1
ATOM 1624 C C . HIS A 1 227 ? 28.228 -52.536 -21.493 1.00 41.43 207 HIS A C 1
ATOM 1625 O O . HIS A 1 227 ? 27.697 -53.615 -21.197 1.00 41.04 207 HIS A O 1
ATOM 1632 N N . VAL A 1 228 ? 27.628 -51.365 -21.247 1.00 36.61 208 VAL A N 1
ATOM 1633 C CA . VAL A 1 228 ? 26.335 -51.359 -20.553 1.00 36.29 208 VAL A CA 1
ATOM 1634 C C . VAL A 1 228 ? 25.233 -52.061 -21.377 1.00 39.61 208 VAL A C 1
ATOM 1635 O O . VAL A 1 228 ? 25.290 -52.091 -22.616 1.00 39.53 208 VAL A O 1
ATOM 1639 N N . ASP A 1 229 ? 24.215 -52.586 -20.673 1.00 37.30 209 ASP A N 1
ATOM 1640 C CA . ASP A 1 229 ? 23.051 -53.195 -21.295 1.00 37.54 209 ASP A CA 1
ATOM 1641 C C . ASP A 1 229 ? 22.006 -52.151 -21.666 1.00 41.30 209 ASP A C 1
ATOM 1642 O O . ASP A 1 229 ? 21.385 -52.265 -22.724 1.00 40.03 209 ASP A O 1
ATOM 1647 N N . THR A 1 230 ? 21.778 -51.178 -20.752 1.00 37.71 210 THR A N 1
ATOM 1648 C CA . THR A 1 230 ? 20.720 -50.167 -20.830 1.00 36.53 210 THR A CA 1
ATOM 1649 C C . THR A 1 230 ? 21.232 -48.783 -20.503 1.00 38.74 210 THR A C 1
ATOM 1650 O O . THR A 1 230 ? 22.052 -48.623 -19.599 1.00 37.89 210 THR A O 1
ATOM 1654 N N . ILE A 1 231 ? 20.665 -47.772 -21.177 1.00 32.87 211 ILE A N 1
ATOM 1655 C CA . ILE A 1 231 ? 20.935 -46.382 -20.862 1.00 31.72 211 ILE A CA 1
ATOM 1656 C C . ILE A 1 231 ? 19.646 -45.815 -20.280 1.00 35.56 211 ILE A C 1
ATOM 1657 O O . ILE A 1 231 ? 18.568 -45.995 -20.862 1.00 33.87 211 ILE A O 1
ATOM 1662 N N . VAL A 1 232 ? 19.776 -45.078 -19.166 1.00 30.98 212 VAL A N 1
ATOM 1663 C CA . VAL A 1 232 ? 18.699 -44.289 -18.595 1.00 31.18 212 VAL A CA 1
ATOM 1664 C C . VAL A 1 232 ? 18.969 -42.822 -19.029 1.00 37.49 212 VAL A C 1
ATOM 1665 O O . VAL A 1 232 ? 20.105 -42.323 -18.930 1.00 34.52 212 VAL A O 1
ATOM 1669 N N . PHE A 1 233 ? 17.952 -42.169 -19.608 1.00 34.88 213 PHE A N 1
ATOM 1670 C CA . PHE A 1 233 ? 18.200 -40.865 -20.204 1.00 34.09 213 PHE A CA 1
ATOM 1671 C C . PHE A 1 233 ? 17.170 -39.733 -19.888 1.00 38.73 213 PHE A C 1
ATOM 1672 O O . PHE A 1 233 ? 16.222 -39.502 -20.635 1.00 39.43 213 PHE A O 1
ATOM 1680 N N . PRO A 1 234 ? 17.415 -38.934 -18.839 1.00 35.39 214 PRO A N 1
ATOM 1681 C CA . PRO A 1 234 ? 16.524 -37.790 -18.585 1.00 34.29 214 PRO A CA 1
ATOM 1682 C C . PRO A 1 234 ? 16.792 -36.769 -19.697 1.00 39.60 214 PRO A C 1
ATOM 1683 O O . PRO A 1 234 ? 17.955 -36.571 -20.072 1.00 37.63 214 PRO A O 1
ATOM 1687 N N . THR A 1 235 ? 15.723 -36.158 -20.261 1.00 35.69 215 THR A N 1
ATOM 1688 C CA . THR A 1 235 ? 15.931 -35.199 -21.331 1.00 35.56 215 THR A CA 1
ATOM 1689 C C . THR A 1 235 ? 14.871 -34.086 -21.268 1.00 39.66 215 THR A C 1
ATOM 1690 O O . THR A 1 235 ? 13.825 -34.279 -20.656 1.00 37.61 215 THR A O 1
ATOM 1694 N N . ALA A 1 236 ? 15.202 -32.890 -21.802 1.00 37.06 216 ALA A N 1
ATOM 1695 C CA . ALA A 1 236 ? 14.274 -31.763 -21.986 1.00 37.22 216 ALA A CA 1
ATOM 1696 C C . ALA A 1 236 ? 14.511 -31.356 -23.423 1.00 39.60 216 ALA A C 1
ATOM 1697 O O . ALA A 1 236 ? 15.047 -30.292 -23.694 1.00 40.37 216 ALA A O 1
ATOM 1699 N N . TRP A 1 237 ? 14.163 -32.255 -24.340 1.00 35.06 217 TRP A N 1
ATOM 1700 C CA . TRP A 1 237 ? 14.422 -32.166 -25.779 1.00 36.44 217 TRP A CA 1
ATOM 1701 C C . TRP A 1 237 ? 13.418 -31.320 -26.570 1.00 40.56 217 TRP A C 1
ATOM 1702 O O . TRP A 1 237 ? 12.210 -31.496 -26.444 1.00 38.49 217 TRP A O 1
ATOM 1713 N N . MET A 1 238 ? 13.941 -30.435 -27.412 1.00 38.62 218 MET A N 1
ATOM 1714 C CA . MET A 1 238 ? 13.159 -29.604 -28.330 1.00 40.67 218 MET A CA 1
ATOM 1715 C C . MET A 1 238 ? 13.211 -30.255 -29.700 1.00 41.76 218 MET A C 1
ATOM 1716 O O . MET A 1 238 ? 14.276 -30.338 -30.301 1.00 41.20 218 MET A O 1
ATOM 1721 N N . ASN A 1 239 ? 12.071 -30.787 -30.145 1.00 39.10 219 ASN A N 1
ATOM 1722 C CA . ASN A 1 239 ? 11.910 -31.502 -31.408 1.00 40.38 219 ASN A CA 1
ATOM 1723 C C . ASN A 1 239 ? 12.284 -30.657 -32.624 1.00 45.96 219 ASN A C 1
ATOM 1724 O O . ASN A 1 239 ? 11.849 -29.511 -32.743 1.00 45.82 219 ASN A O 1
ATOM 1729 N N . VAL A 1 240 ? 13.161 -31.201 -33.481 1.00 43.25 220 VAL A N 1
ATOM 1730 C CA . VAL A 1 240 ? 13.591 -30.540 -34.728 1.00 42.32 220 VAL A CA 1
ATOM 1731 C C . VAL A 1 240 ? 13.473 -31.553 -35.856 1.00 42.98 220 VAL A C 1
ATOM 1732 O O . VAL A 1 240 ? 14.362 -32.367 -36.045 1.00 40.51 220 VAL A O 1
ATOM 1736 N N . LEU A 1 241 ? 12.371 -31.513 -36.589 1.00 40.63 221 LEU A N 1
ATOM 1737 C CA . LEU A 1 241 ? 12.134 -32.388 -37.728 1.00 39.35 221 LEU A CA 1
ATOM 1738 C C . LEU A 1 241 ? 13.016 -31.930 -38.887 1.00 43.02 221 LEU A C 1
ATOM 1739 O O . LEU A 1 241 ? 13.435 -30.774 -38.907 1.00 44.15 221 LEU A O 1
ATOM 1744 N N . PRO A 1 242 ? 13.419 -32.809 -39.812 1.00 38.81 222 PRO A N 1
ATOM 1745 C CA . PRO A 1 242 ? 12.997 -34.205 -39.989 1.00 38.63 222 PRO A CA 1
ATOM 1746 C C . PRO A 1 242 ? 13.833 -35.245 -39.256 1.00 40.65 222 PRO A C 1
ATOM 1747 O O . PRO A 1 242 ? 13.436 -36.407 -39.236 1.00 38.85 222 PRO A O 1
ATOM 1751 N N . HIS A 1 243 ? 14.981 -34.856 -38.684 1.00 37.80 223 HIS A N 1
ATOM 1752 C CA . HIS A 1 243 ? 15.876 -35.865 -38.089 1.00 37.62 223 HIS A CA 1
ATOM 1753 C C . HIS A 1 243 ? 15.998 -35.848 -36.586 1.00 41.36 223 HIS A C 1
ATOM 1754 O O . HIS A 1 243 ? 16.462 -36.826 -36.005 1.00 40.73 223 HIS A O 1
ATOM 1761 N N . LEU A 1 244 ? 15.663 -34.730 -35.951 1.00 37.96 224 LEU A N 1
ATOM 1762 C CA . LEU A 1 244 ? 15.925 -34.634 -34.535 1.00 37.53 224 LEU A CA 1
ATOM 1763 C C . LEU A 1 244 ? 14.679 -34.499 -33.672 1.00 40.47 224 LEU A C 1
ATOM 1764 O O . LEU A 1 244 ? 14.664 -33.726 -32.709 1.00 39.85 224 LEU A O 1
ATOM 1769 N N . SER A 1 245 ? 13.658 -35.334 -33.972 1.00 38.18 225 SER A N 1
ATOM 1770 C CA . SER A 1 245 ? 12.465 -35.439 -33.121 1.00 37.45 225 SER A CA 1
ATOM 1771 C C . SER A 1 245 ? 12.863 -36.481 -32.071 1.00 41.42 225 SER A C 1
ATOM 1772 O O . SER A 1 245 ? 13.504 -37.488 -32.412 1.00 40.35 225 SER A O 1
ATOM 1775 N N . ALA A 1 246 ? 12.541 -36.220 -30.801 1.00 38.38 226 ALA A N 1
ATOM 1776 C CA . ALA A 1 246 ? 12.983 -37.051 -29.673 1.00 36.94 226 ALA A CA 1
ATOM 1777 C C . ALA A 1 246 ? 12.753 -38.548 -29.879 1.00 39.64 226 ALA A C 1
ATOM 1778 O O . ALA A 1 246 ? 13.734 -39.291 -29.907 1.00 38.77 226 ALA A O 1
ATOM 1780 N N . VAL A 1 247 ? 11.508 -38.989 -30.121 1.00 35.87 227 VAL A N 1
ATOM 1781 C CA . VAL A 1 247 ? 11.218 -40.432 -30.277 1.00 35.42 227 VAL A CA 1
ATOM 1782 C C . VAL A 1 247 ? 11.998 -41.055 -31.418 1.00 40.45 227 VAL A C 1
ATOM 1783 O O . VAL A 1 247 ? 12.435 -42.203 -31.346 1.00 41.38 227 VAL A O 1
ATOM 1787 N N . GLU A 1 248 ? 12.149 -40.292 -32.480 1.00 38.11 228 GLU A N 1
ATOM 1788 C CA . GLU A 1 248 ? 12.814 -40.691 -33.694 1.00 39.06 228 GLU A CA 1
ATOM 1789 C C . GLU A 1 248 ? 14.309 -40.893 -33.479 1.00 41.07 228 GLU A C 1
ATOM 1790 O O . GLU A 1 248 ? 14.819 -42.000 -33.696 1.00 39.29 228 GLU A O 1
ATOM 1796 N N . PHE A 1 249 ? 14.998 -39.832 -33.052 1.00 36.84 229 PHE A N 1
ATOM 1797 C CA . PHE A 1 249 ? 16.432 -39.879 -32.848 1.00 35.94 229 PHE A CA 1
ATOM 1798 C C . PHE A 1 249 ? 16.873 -40.789 -31.681 1.00 41.59 229 PHE A C 1
ATOM 1799 O O . PHE A 1 249 ? 17.879 -41.507 -31.827 1.00 40.36 229 PHE A O 1
ATOM 1807 N N . HIS A 1 250 ? 16.139 -40.742 -30.532 1.00 37.57 230 HIS A N 1
ATOM 1808 C CA . HIS A 1 250 ? 16.518 -41.518 -29.350 1.00 36.70 230 HIS A CA 1
ATOM 1809 C C . HIS A 1 250 ? 16.393 -43.016 -29.583 1.00 37.36 230 HIS A C 1
ATOM 1810 O O . HIS A 1 250 ? 17.213 -43.773 -29.065 1.00 33.44 230 HIS A O 1
ATOM 1817 N N . SER A 1 251 ? 15.377 -43.440 -30.359 1.00 34.66 231 SER A N 1
ATOM 1818 C CA . SER A 1 251 ? 15.196 -44.866 -30.672 1.00 35.31 231 SER A CA 1
ATOM 1819 C C . SER A 1 251 ? 16.193 -45.317 -31.722 1.00 39.85 231 SER A C 1
ATOM 1820 O O . SER A 1 251 ? 16.614 -46.471 -31.695 1.00 42.19 231 SER A O 1
ATOM 1823 N N . ALA A 1 252 ? 16.582 -44.413 -32.630 1.00 34.96 232 ALA A N 1
ATOM 1824 C CA . ALA A 1 252 ? 17.589 -44.657 -33.680 1.00 34.50 232 ALA A CA 1
ATOM 1825 C C . ALA A 1 252 ? 18.940 -44.906 -33.014 1.00 39.20 232 ALA A C 1
ATOM 1826 O O . ALA A 1 252 ? 19.656 -45.816 -33.423 1.00 38.09 232 ALA A O 1
ATOM 1828 N N . TRP A 1 253 ? 19.297 -44.048 -32.020 1.00 35.60 233 TRP A N 1
ATOM 1829 C CA . TRP A 1 253 ? 20.541 -44.134 -31.263 1.00 34.99 233 TRP A CA 1
ATOM 1830 C C . TRP A 1 253 ? 20.587 -45.457 -30.521 1.00 38.39 233 TRP A C 1
ATOM 1831 O O . TRP A 1 253 ? 21.615 -46.139 -30.570 1.00 38.11 233 TRP A O 1
ATOM 1842 N N . ALA A 1 254 ? 19.452 -45.866 -29.908 1.00 36.77 234 ALA A N 1
ATOM 1843 C CA . ALA A 1 254 ? 19.331 -47.166 -29.221 1.00 37.09 234 ALA A CA 1
ATOM 1844 C C . ALA A 1 254 ? 19.597 -48.333 -30.178 1.00 40.58 234 ALA A C 1
ATOM 1845 O O . ALA A 1 254 ? 20.313 -49.273 -29.819 1.00 39.10 234 ALA A O 1
ATOM 1847 N N . MET A 1 255 ? 19.037 -48.261 -31.394 1.00 38.71 235 MET A N 1
ATOM 1848 C CA . MET A 1 255 ? 19.214 -49.279 -32.442 1.00 39.95 235 MET A CA 1
ATOM 1849 C C . MET A 1 255 ? 20.647 -49.299 -33.002 1.00 39.98 235 MET A C 1
ATOM 1850 O O . MET A 1 255 ? 21.225 -50.384 -33.132 1.00 37.71 235 MET A O 1
ATOM 1855 N N . GLY A 1 256 ? 21.212 -48.122 -33.287 1.00 34.64 236 GLY A N 1
ATOM 1856 C CA . GLY A 1 256 ? 22.582 -48.014 -33.768 1.00 34.74 236 GLY A CA 1
ATOM 1857 C C . GLY A 1 256 ? 23.642 -48.458 -32.761 1.00 39.55 236 GLY A C 1
ATOM 1858 O O . GLY A 1 256 ? 24.715 -48.949 -33.143 1.00 39.00 236 GLY A O 1
ATOM 1859 N N . MET A 1 257 ? 23.367 -48.272 -31.463 1.00 37.11 237 MET A N 1
ATOM 1860 C CA . MET A 1 257 ? 24.304 -48.663 -30.392 1.00 36.51 237 MET A CA 1
ATOM 1861 C C . MET A 1 257 ? 23.989 -50.037 -29.810 1.00 42.20 237 MET A C 1
ATOM 1862 O O . MET A 1 257 ? 24.746 -50.523 -28.971 1.00 44.95 237 MET A O 1
ATOM 1867 N N . ARG A 1 258 ? 22.875 -50.674 -30.244 1.00 37.24 238 ARG A N 1
ATOM 1868 C CA . ARG A 1 258 ? 22.478 -52.021 -29.795 1.00 37.29 238 ARG A CA 1
ATOM 1869 C C . ARG A 1 258 ? 22.316 -52.063 -28.274 1.00 41.33 238 ARG A C 1
ATOM 1870 O O . ARG A 1 258 ? 22.800 -52.980 -27.614 1.00 43.07 238 ARG A O 1
ATOM 1878 N N . VAL A 1 259 ? 21.587 -51.111 -27.733 1.00 35.27 239 VAL A N 1
ATOM 1879 C CA . VAL A 1 259 ? 21.372 -51.045 -26.305 1.00 35.80 239 VAL A CA 1
ATOM 1880 C C . VAL A 1 259 ? 19.893 -50.755 -25.944 1.00 37.10 239 VAL A C 1
ATOM 1881 O O . VAL A 1 259 ? 19.158 -50.219 -26.775 1.00 36.03 239 VAL A O 1
ATOM 1885 N N . ASN A 1 260 ? 19.452 -51.101 -24.716 1.00 34.02 240 ASN A N 1
ATOM 1886 C CA . ASN A 1 260 ? 18.139 -50.676 -24.242 1.00 32.02 240 ASN A CA 1
ATOM 1887 C C . ASN A 1 260 ? 18.276 -49.171 -23.916 1.00 35.40 240 ASN A C 1
ATOM 1888 O O . ASN A 1 260 ? 19.361 -48.696 -23.595 1.00 34.11 240 ASN A O 1
ATOM 1893 N N . PHE A 1 261 ? 17.191 -48.425 -24.034 1.00 33.79 241 PHE A N 1
ATOM 1894 C CA . PHE A 1 261 ? 17.224 -46.992 -23.863 1.00 34.11 241 PHE A CA 1
ATOM 1895 C C . PHE A 1 261 ? 15.935 -46.493 -23.243 1.00 37.91 241 PHE A C 1
ATOM 1896 O O . PHE A 1 261 ? 14.861 -46.726 -23.800 1.00 38.06 241 PHE A O 1
ATOM 1904 N N . LEU A 1 262 ? 16.033 -45.835 -22.065 1.00 34.79 242 LEU A N 1
ATOM 1905 C CA . LEU A 1 262 ? 14.842 -45.314 -21.358 1.00 34.70 242 LEU A CA 1
ATOM 1906 C C . LEU A 1 262 ? 14.812 -43.786 -21.423 1.00 37.66 242 LEU A C 1
ATOM 1907 O O . LEU A 1 262 ? 15.502 -43.129 -20.645 1.00 36.31 242 LEU A O 1
ATOM 1912 N N . ALA A 1 263 ? 14.069 -43.223 -22.393 1.00 35.01 243 ALA A N 1
ATOM 1913 C CA . ALA A 1 263 ? 14.031 -41.765 -22.610 1.00 34.45 243 ALA A CA 1
ATOM 1914 C C . ALA A 1 263 ? 12.852 -41.101 -21.893 1.00 37.70 243 ALA A C 1
ATOM 1915 O O . ALA A 1 263 ? 11.710 -41.357 -22.236 1.00 35.86 243 ALA A O 1
ATOM 1917 N N . SER A 1 264 ? 13.141 -40.254 -20.891 1.00 34.47 244 SER A N 1
ATOM 1918 C CA . SER A 1 264 ? 12.103 -39.557 -20.150 1.00 34.56 244 SER A CA 1
ATOM 1919 C C . SER A 1 264 ? 12.215 -38.063 -20.451 1.00 39.39 244 SER A C 1
ATOM 1920 O O . SER A 1 264 ? 13.226 -37.444 -20.144 1.00 40.23 244 SER A O 1
ATOM 1923 N N . ASN A 1 265 ? 11.186 -37.500 -21.083 1.00 36.09 245 ASN A N 1
ATOM 1924 C CA . ASN A 1 265 ? 11.227 -36.133 -21.586 1.00 35.99 245 ASN A CA 1
ATOM 1925 C C . ASN A 1 265 ? 10.267 -35.192 -20.897 1.00 40.25 245 ASN A C 1
ATOM 1926 O O . ASN A 1 265 ? 9.261 -35.633 -20.366 1.00 38.06 245 ASN A O 1
ATOM 1931 N N . ILE A 1 266 ? 10.568 -33.875 -20.941 1.00 38.30 246 ILE A N 1
ATOM 1932 C CA . ILE A 1 266 ? 9.684 -32.839 -20.431 1.00 37.86 246 ILE A CA 1
ATOM 1933 C C . ILE A 1 266 ? 8.495 -32.736 -21.398 1.00 44.31 246 ILE A C 1
ATOM 1934 O O . ILE A 1 266 ? 8.689 -32.841 -22.628 1.00 43.60 246 ILE A O 1
ATOM 1939 N N . HIS A 1 267 ? 7.271 -32.516 -20.843 1.00 39.57 247 HIS A N 1
ATOM 1940 C CA . HIS A 1 267 ? 6.086 -32.283 -21.655 1.00 39.45 247 HIS A CA 1
ATOM 1941 C C . HIS A 1 267 ? 5.799 -30.759 -21.716 1.00 43.58 247 HIS A C 1
ATOM 1942 O O . HIS A 1 267 ? 5.285 -30.180 -20.755 1.00 41.67 247 HIS A O 1
ATOM 1949 N N . TYR A 1 268 ? 6.179 -30.106 -22.819 1.00 41.22 248 TYR A N 1
ATOM 1950 C CA . TYR A 1 268 ? 5.937 -28.669 -22.994 1.00 41.93 248 TYR A CA 1
ATOM 1951 C C . TYR A 1 268 ? 5.720 -28.358 -24.511 1.00 45.01 248 TYR A C 1
ATOM 1952 O O . TYR A 1 268 ? 6.643 -27.882 -25.178 1.00 43.68 248 TYR A O 1
ATOM 1961 N N . PRO A 1 269 ? 4.519 -28.660 -25.080 1.00 42.55 249 PRO A N 1
ATOM 1962 C CA . PRO A 1 269 ? 4.294 -28.422 -26.523 1.00 42.95 249 PRO A CA 1
ATOM 1963 C C . PRO A 1 269 ? 4.679 -27.047 -27.069 1.00 47.65 249 PRO A C 1
ATOM 1964 O O . PRO A 1 269 ? 5.192 -26.974 -28.186 1.00 45.11 249 PRO A O 1
ATOM 1968 N N . SER A 1 270 ? 4.503 -25.970 -26.277 1.00 47.65 250 SER A N 1
ATOM 1969 C CA . SER A 1 270 ? 4.856 -24.620 -26.754 1.00 49.78 250 SER A CA 1
ATOM 1970 C C . SER A 1 270 ? 6.350 -24.454 -27.108 1.00 53.64 250 SER A C 1
ATOM 1971 O O . SER A 1 270 ? 6.662 -23.575 -27.907 1.00 53.32 250 SER A O 1
ATOM 1974 N N . LYS A 1 271 ? 7.259 -25.309 -26.543 1.00 50.06 251 LYS A N 1
ATOM 1975 C CA . LYS A 1 271 ? 8.697 -25.291 -26.860 1.00 49.16 251 LYS A CA 1
ATOM 1976 C C . LYS A 1 271 ? 9.056 -26.515 -27.689 1.00 51.21 251 LYS A C 1
ATOM 1977 O O . LYS A 1 271 ? 10.236 -26.804 -27.896 1.00 51.24 251 LYS A O 1
ATOM 1983 N N . LYS A 1 272 ? 8.024 -27.240 -28.146 1.00 45.32 252 LYS A N 1
ATOM 1984 C CA . LYS A 1 272 ? 8.138 -28.463 -28.946 1.00 44.54 252 LYS A CA 1
ATOM 1985 C C . LYS A 1 272 ? 8.788 -29.607 -28.152 1.00 45.14 252 LYS A C 1
ATOM 1986 O O . LYS A 1 272 ? 9.556 -30.405 -28.696 1.00 43.16 252 LYS A O 1
ATOM 1992 N N . MET A 1 273 ? 8.456 -29.685 -26.857 1.00 40.63 253 MET A N 1
ATOM 1993 C CA . MET A 1 273 ? 8.979 -30.718 -25.980 1.00 39.62 253 MET A CA 1
ATOM 1994 C C . MET A 1 273 ? 7.907 -31.768 -25.764 1.00 44.21 253 MET A C 1
ATOM 1995 O O . MET A 1 273 ? 6.861 -31.495 -25.162 1.00 45.01 253 MET A O 1
ATOM 2000 N N . THR A 1 274 ? 8.168 -32.962 -26.285 1.00 39.37 254 THR A N 1
ATOM 2001 C CA . THR A 1 274 ? 7.335 -34.152 -26.202 1.00 39.84 254 THR A CA 1
ATOM 2002 C C . THR A 1 274 ? 8.025 -35.304 -26.923 1.00 42.86 254 THR A C 1
ATOM 2003 O O . THR A 1 274 ? 8.519 -35.135 -28.040 1.00 43.84 254 THR A O 1
ATOM 2007 N N . GLY A 1 275 ? 8.035 -36.465 -26.293 1.00 36.59 255 GLY A N 1
ATOM 2008 C CA . GLY A 1 275 ? 8.647 -37.618 -26.921 1.00 36.74 255 GLY A CA 1
ATOM 2009 C C . GLY A 1 275 ? 9.458 -38.440 -25.962 1.00 39.14 255 GLY A C 1
ATOM 2010 O O . GLY A 1 275 ? 10.645 -38.185 -25.776 1.00 38.46 255 GLY A O 1
ATOM 2011 N N . SER A 1 276 ? 8.791 -39.387 -25.311 1.00 36.83 256 SER A N 1
ATOM 2012 C CA . SER A 1 276 ? 9.372 -40.306 -24.330 1.00 36.55 256 SER A CA 1
ATOM 2013 C C . SER A 1 276 ? 9.133 -41.711 -24.858 1.00 39.00 256 SER A C 1
ATOM 2014 O O . SER A 1 276 ? 8.224 -41.924 -25.660 1.00 36.50 256 SER A O 1
ATOM 2017 N N . GLY A 1 277 ? 9.973 -42.647 -24.444 1.00 36.56 257 GLY A N 1
ATOM 2018 C CA . GLY A 1 277 ? 9.825 -44.023 -24.890 1.00 35.64 257 GLY A CA 1
ATOM 2019 C C . GLY A 1 277 ? 10.747 -44.998 -24.228 1.00 37.83 257 GLY A C 1
ATOM 2020 O O . GLY A 1 277 ? 11.631 -44.619 -23.470 1.00 36.81 257 GLY A O 1
ATOM 2021 N N . ILE A 1 278 ? 10.539 -46.257 -24.531 1.00 37.64 258 ILE A N 1
ATOM 2022 C CA . ILE A 1 278 ? 11.304 -47.397 -24.015 1.00 38.05 258 ILE A CA 1
ATOM 2023 C C . ILE A 1 278 ? 11.757 -48.123 -25.257 1.00 42.39 258 ILE A C 1
ATOM 2024 O O . ILE A 1 278 ? 10.922 -48.632 -26.018 1.00 41.84 258 ILE A O 1
ATOM 2029 N N . TYR A 1 279 ? 13.070 -48.055 -25.522 1.00 36.85 259 TYR A N 1
ATOM 2030 C CA . TYR A 1 279 ? 13.624 -48.590 -26.752 1.00 36.02 259 TYR A CA 1
ATOM 2031 C C . TYR A 1 279 ? 14.563 -49.746 -26.525 1.00 40.18 259 TYR A C 1
ATOM 2032 O O . TYR A 1 279 ? 15.310 -49.779 -25.551 1.00 38.35 259 TYR A O 1
ATOM 2041 N N . ALA A 1 280 ? 14.439 -50.743 -27.383 1.00 36.63 260 ALA A N 1
ATOM 2042 C CA . ALA A 1 280 ? 15.214 -51.961 -27.310 1.00 35.38 260 ALA A CA 1
ATOM 2043 C C . ALA A 1 280 ? 16.163 -51.959 -28.498 1.00 41.09 260 ALA A C 1
ATOM 2044 O O . ALA A 1 280 ? 15.980 -51.123 -29.389 1.00 43.11 260 ALA A O 1
ATOM 2046 N N . PRO A 1 281 ? 17.223 -52.799 -28.552 1.00 37.80 261 PRO A N 1
ATOM 2047 C CA 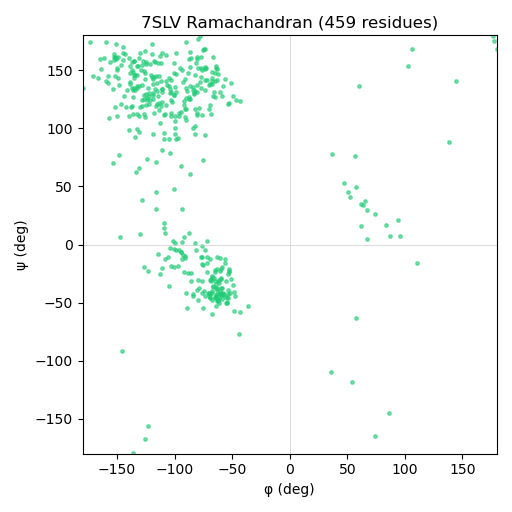. PRO A 1 281 ? 18.110 -52.760 -29.732 1.00 38.16 261 PRO A CA 1
ATOM 2048 C C . PRO A 1 281 ? 17.445 -53.067 -31.079 1.00 45.53 261 PRO A C 1
ATOM 2049 O O . PRO A 1 281 ? 17.912 -52.574 -32.091 1.00 46.33 261 PRO A O 1
ATOM 2053 N N . ASN A 1 282 ? 16.390 -53.887 -31.106 1.00 45.88 262 ASN A N 1
ATOM 2054 C CA . ASN A 1 282 ? 15.721 -54.301 -32.345 1.00 48.00 262 ASN A CA 1
ATOM 2055 C C . ASN A 1 282 ? 14.596 -53.373 -32.809 1.00 54.59 262 ASN A C 1
ATOM 2056 O O . ASN A 1 282 ? 14.259 -53.381 -34.000 1.00 56.24 262 ASN A O 1
ATOM 2061 N N . SER A 1 283 ? 13.991 -52.614 -31.876 1.00 49.26 263 SER A N 1
ATOM 2062 C CA . SER A 1 283 ? 12.878 -51.703 -32.142 1.00 48.20 263 SER A CA 1
ATOM 2063 C C . SER A 1 283 ? 12.425 -51.008 -30.878 1.00 47.70 263 SER A C 1
ATOM 2064 O O . SER A 1 283 ? 12.762 -51.423 -29.779 1.00 45.68 263 SER A O 1
ATOM 2067 N N . SER A 1 284 ? 11.591 -49.984 -31.048 1.00 43.53 264 SER A N 1
ATOM 2068 C CA . SER A 1 284 ? 10.917 -49.298 -29.968 1.00 42.96 264 SER A CA 1
ATOM 2069 C C . SER A 1 284 ? 9.961 -50.306 -29.301 1.00 47.42 264 SER A C 1
ATOM 2070 O O . SER A 1 284 ? 9.414 -51.178 -29.983 1.00 48.96 264 SER A O 1
ATOM 2073 N N . ARG A 1 285 ? 9.741 -50.176 -27.987 1.00 43.68 265 ARG A N 1
ATOM 2074 C CA . ARG A 1 285 ? 8.852 -51.052 -27.223 1.00 43.43 265 ARG A CA 1
ATOM 2075 C C . ARG A 1 285 ? 7.607 -50.303 -26.717 1.00 47.77 265 ARG A C 1
ATOM 2076 O O . ARG A 1 285 ? 6.574 -50.921 -26.477 1.00 48.75 265 ARG A O 1
ATOM 2084 N N . ALA A 1 286 ? 7.716 -48.967 -26.556 1.00 41.82 266 ALA A N 1
ATOM 2085 C CA . ALA A 1 286 ? 6.638 -48.063 -26.165 1.00 40.99 266 ALA A CA 1
ATOM 2086 C C . ALA A 1 286 ? 7.134 -46.653 -26.446 1.00 42.97 266 ALA A C 1
ATOM 2087 O O . ALA A 1 286 ? 8.327 -46.393 -26.319 1.00 41.94 266 ALA A O 1
ATOM 2089 N N . PHE A 1 287 ? 6.250 -45.764 -26.904 1.00 38.43 267 PHE A N 1
ATOM 2090 C CA . PHE A 1 287 ? 6.631 -44.381 -27.156 1.00 38.12 267 PHE A CA 1
ATOM 2091 C C . PHE A 1 287 ? 5.424 -43.462 -26.955 1.00 42.38 267 PHE A C 1
ATOM 2092 O O . PHE A 1 287 ? 4.303 -43.927 -26.990 1.00 40.67 267 PHE A O 1
ATOM 2100 N N . HIS A 1 288 ? 5.662 -42.167 -26.743 1.00 41.60 268 HIS A N 1
ATOM 2101 C CA . HIS A 1 288 ? 4.604 -41.185 -26.535 1.00 42.09 268 HIS A CA 1
ATOM 2102 C C . HIS A 1 288 ? 5.005 -39.883 -27.173 1.00 45.13 268 HIS A C 1
ATOM 2103 O O . HIS A 1 288 ? 6.082 -39.369 -26.881 1.00 44.13 268 HIS A O 1
ATOM 2110 N N . TYR A 1 289 ? 4.116 -39.335 -28.011 1.00 41.19 269 TYR A N 1
ATOM 2111 C CA . TYR A 1 289 ? 4.247 -38.045 -28.680 1.00 40.51 269 TYR A CA 1
ATOM 2112 C C . TYR A 1 289 ? 2.860 -37.354 -28.554 1.00 45.40 269 TYR A C 1
ATOM 2113 O O . TYR A 1 289 ? 1.827 -37.966 -28.859 1.00 43.66 269 TYR A O 1
ATOM 2122 N N . ASP A 1 290 ? 2.835 -36.123 -28.042 1.00 42.80 270 ASP A N 1
ATOM 2123 C CA . ASP A 1 290 ? 1.569 -35.415 -27.849 1.00 43.56 270 ASP A CA 1
ATOM 2124 C C . ASP A 1 290 ? 1.776 -33.930 -27.799 1.00 48.79 270 ASP A C 1
ATOM 2125 O O . ASP A 1 290 ? 2.339 -33.393 -26.850 1.00 47.23 270 ASP A O 1
ATOM 2130 N N . MET A 1 291 ? 1.334 -33.270 -28.859 1.00 47.17 271 MET A N 1
ATOM 2131 C CA . MET A 1 291 ? 1.435 -31.824 -29.002 1.00 47.69 271 MET A CA 1
ATOM 2132 C C . MET A 1 291 ? 0.107 -31.139 -28.670 1.00 52.88 271 MET A C 1
ATOM 2133 O O . MET A 1 291 ? 0.060 -29.911 -28.611 1.00 53.53 271 MET A O 1
ATOM 2138 N N . LYS A 1 292 ? -0.935 -31.933 -28.383 1.00 50.78 272 LYS A N 1
ATOM 2139 C CA . LYS A 1 292 ? -2.308 -31.478 -28.141 1.00 51.24 272 LYS A CA 1
ATOM 2140 C C . LYS A 1 292 ? -2.646 -31.132 -26.695 1.00 58.56 272 LYS A C 1
ATOM 2141 O O . LYS A 1 292 ? -3.172 -30.039 -26.439 1.00 60.83 272 LYS A O 1
ATOM 2147 N N . THR A 1 293 ? -2.431 -32.058 -25.764 1.00 52.97 273 THR A N 1
ATOM 2148 C CA . THR A 1 293 ? -2.777 -31.804 -24.365 1.00 52.09 273 THR A CA 1
ATOM 2149 C C . THR A 1 293 ? -1.601 -31.186 -23.627 1.00 55.95 273 THR A C 1
ATOM 2150 O O . THR A 1 293 ? -0.488 -31.092 -24.167 1.00 54.39 273 THR A O 1
ATOM 2154 N N . GLU A 1 294 ? -1.850 -30.801 -22.369 1.00 53.01 274 GLU A N 1
ATOM 2155 C CA . GLU A 1 294 ? -0.841 -30.251 -21.476 1.00 53.71 274 GLU A CA 1
ATOM 2156 C C . GLU A 1 294 ? -0.531 -31.282 -20.374 1.00 55.65 274 GLU A C 1
ATOM 2157 O O . GLU A 1 294 ? 0.102 -30.937 -19.385 1.00 55.77 274 GLU A O 1
ATOM 2163 N N . GLU A 1 295 ? -0.964 -32.537 -20.555 1.00 50.86 275 GLU A N 1
ATOM 2164 C CA . GLU A 1 295 ? -0.818 -33.603 -19.553 1.00 51.08 275 GLU A CA 1
ATOM 2165 C C . GLU A 1 295 ? 0.455 -34.467 -19.719 1.00 53.44 275 GLU A C 1
ATOM 2166 O O . GLU A 1 295 ? 0.940 -34.690 -20.829 1.00 51.46 275 GLU A O 1
ATOM 2172 N N . GLY A 1 296 ? 0.951 -34.970 -18.598 1.00 49.81 276 GLY A N 1
ATOM 2173 C CA . GLY A 1 296 ? 2.099 -35.868 -18.578 1.00 48.54 276 GLY A CA 1
ATOM 2174 C C . GLY A 1 296 ? 1.648 -37.268 -18.937 1.00 50.31 276 GLY A C 1
ATOM 2175 O O . GLY A 1 296 ? 0.458 -37.496 -19.150 1.00 50.82 276 GLY A O 1
ATOM 2176 N N . LYS A 1 297 ? 2.570 -38.213 -19.035 1.00 44.94 277 LYS A N 1
ATOM 2177 C CA . LYS A 1 297 ? 2.200 -39.584 -19.402 1.00 43.26 277 LYS A CA 1
ATOM 2178 C C . LYS A 1 297 ? 3.208 -40.559 -18.852 1.00 44.55 277 LYS A C 1
ATOM 2179 O O . LYS A 1 297 ? 4.411 -40.352 -19.004 1.00 42.63 277 LYS A O 1
ATOM 2185 N N . LEU A 1 298 ? 2.714 -41.627 -18.250 1.00 40.98 278 LEU A N 1
ATOM 2186 C CA . LEU A 1 298 ? 3.551 -42.692 -17.736 1.00 40.98 278 LEU A CA 1
ATOM 2187 C C . LEU A 1 298 ? 3.527 -43.823 -18.736 1.00 46.86 278 LEU A C 1
ATOM 2188 O O . LEU A 1 298 ? 2.447 -44.255 -19.157 1.00 48.45 278 LEU A O 1
ATOM 2193 N N . LEU A 1 299 ? 4.713 -44.290 -19.135 1.00 42.56 279 LEU A N 1
ATOM 2194 C CA . LEU A 1 299 ? 4.860 -45.422 -20.046 1.00 42.39 279 LEU A CA 1
ATOM 2195 C C . LEU A 1 299 ? 5.546 -46.546 -19.325 1.00 46.43 279 LEU A C 1
ATOM 2196 O O . LEU A 1 299 ? 6.449 -46.285 -18.541 1.00 46.15 279 LEU A O 1
ATOM 2201 N N . LEU A 1 300 ? 5.162 -47.794 -19.641 1.00 43.42 280 LEU A N 1
ATOM 2202 C CA . LEU A 1 300 ? 5.741 -49.004 -19.074 1.00 44.62 280 LEU A CA 1
ATOM 2203 C C . LEU A 1 300 ? 5.911 -50.030 -20.168 1.00 48.50 280 LEU A C 1
ATOM 2204 O O . LEU A 1 300 ? 5.112 -50.058 -21.102 1.00 48.95 280 LEU A O 1
ATOM 2209 N N . SER A 1 301 ? 6.952 -50.863 -20.065 1.00 44.55 281 SER A N 1
ATOM 2210 C CA . SER A 1 301 ? 7.245 -51.925 -21.034 1.00 44.84 281 SER A CA 1
ATOM 2211 C C . SER A 1 301 ? 8.351 -52.810 -20.516 1.00 48.85 281 SER A C 1
ATOM 2212 O O . SER A 1 301 ? 9.294 -52.318 -19.914 1.00 48.89 281 SER A O 1
ATOM 2215 N N . GLN A 1 302 ? 8.271 -54.104 -20.826 1.00 46.13 282 GLN A N 1
ATOM 2216 C CA . GLN A 1 302 ? 9.267 -55.094 -20.494 1.00 46.02 282 GLN A CA 1
ATOM 2217 C C . GLN A 1 302 ? 10.466 -54.985 -21.442 1.00 48.46 282 GLN A C 1
ATOM 2218 O O . GLN A 1 302 ? 10.322 -54.571 -22.594 1.00 49.17 282 GLN A O 1
ATOM 2224 N N . LEU A 1 303 ? 11.651 -55.378 -20.953 1.00 42.19 283 LEU A N 1
ATOM 2225 C CA . LEU A 1 303 ? 12.898 -55.395 -21.711 1.00 39.73 283 LEU A CA 1
ATOM 2226 C C . LEU A 1 303 ? 13.715 -56.587 -21.253 1.00 42.59 283 LEU A C 1
ATOM 2227 O O . LEU A 1 303 ? 13.526 -57.049 -20.138 1.00 40.87 283 LEU A O 1
ATOM 2232 N N . ASP A 1 304 ? 14.663 -57.037 -22.083 1.00 39.46 284 ASP A N 1
ATOM 2233 C CA . ASP A 1 304 ? 15.607 -58.080 -21.714 1.00 39.63 284 ASP A CA 1
ATOM 2234 C C . ASP A 1 304 ? 16.677 -57.397 -20.898 1.00 43.44 284 ASP A C 1
ATOM 2235 O O . ASP A 1 304 ? 17.136 -56.310 -21.269 1.00 42.05 284 ASP A O 1
ATOM 2240 N N . SER A 1 305 ? 16.992 -57.972 -19.743 1.00 41.32 285 SER A N 1
ATOM 2241 C CA . SER A 1 305 ? 18.022 -57.487 -18.800 1.00 40.88 285 SER A CA 1
ATOM 2242 C C . SER A 1 305 ? 19.411 -57.446 -19.475 1.00 43.82 285 SER A C 1
ATOM 2243 O O . SER A 1 305 ? 20.134 -56.454 -19.351 1.00 44.12 285 SER A O 1
ATOM 2246 N N . HIS A 1 306 ? 19.725 -58.492 -20.258 1.00 39.18 286 HIS A N 1
ATOM 2247 C CA . HIS A 1 306 ? 20.982 -58.650 -20.985 1.00 40.62 286 HIS A CA 1
ATOM 2248 C C . HIS A 1 306 ? 20.715 -58.850 -22.464 1.00 48.26 286 HIS A C 1
ATOM 2249 O O . HIS A 1 306 ? 20.838 -59.971 -22.948 1.00 49.46 286 HIS A O 1
ATOM 2256 N N . PRO A 1 307 ? 20.322 -57.796 -23.215 1.00 46.90 287 PRO A N 1
ATOM 2257 C CA . PRO A 1 307 ? 20.037 -58.001 -24.649 1.00 48.62 287 PRO A CA 1
ATOM 2258 C C . PRO A 1 307 ? 21.289 -58.373 -25.445 1.00 57.13 287 PRO A C 1
ATOM 2259 O O . PRO A 1 307 ? 22.405 -58.157 -24.966 1.00 57.06 287 PRO A O 1
ATOM 2263 N N . SER A 1 308 ? 21.129 -58.948 -26.643 1.00 57.30 288 SER A N 1
ATOM 2264 C CA . SER A 1 308 ? 22.325 -59.227 -27.452 1.00 58.11 288 SER A CA 1
ATOM 2265 C C . SER A 1 308 ? 22.858 -57.893 -28.029 1.00 62.60 288 SER A C 1
ATOM 2266 O O . SER A 1 308 ? 22.079 -57.072 -28.547 1.00 62.77 288 SER A O 1
ATOM 2269 N N . HIS A 1 309 ? 24.174 -57.684 -27.901 1.00 58.01 289 HIS A N 1
ATOM 2270 C CA . HIS A 1 309 ? 24.870 -56.474 -28.339 1.00 58.31 289 HIS A CA 1
ATOM 2271 C C . HIS A 1 309 ? 25.732 -56.740 -29.591 1.00 66.01 289 HIS A C 1
ATOM 2272 O O . HIS A 1 309 ? 26.235 -55.800 -30.220 1.00 65.22 289 HIS A O 1
ATOM 2279 N N . SER A 1 310 ? 25.914 -58.034 -29.917 1.00 65.41 290 SER A N 1
ATOM 2280 C CA . SER A 1 310 ? 26.785 -58.582 -30.961 1.00 66.57 290 SER A CA 1
ATOM 2281 C C . SER A 1 310 ? 26.326 -58.400 -32.444 1.00 73.18 290 SER A C 1
ATOM 2282 O O . SER A 1 310 ? 27.109 -58.747 -33.334 1.00 74.02 290 SER A O 1
ATOM 2285 N N . ALA A 1 311 ? 25.121 -57.838 -32.723 1.00 69.80 291 ALA A N 1
ATOM 2286 C CA . ALA A 1 311 ? 24.663 -57.634 -34.119 1.00 69.53 291 ALA A CA 1
ATOM 2287 C C . ALA A 1 311 ? 25.366 -56.450 -34.824 1.00 72.96 291 ALA A C 1
ATOM 2288 O O . ALA A 1 311 ? 24.742 -55.401 -35.076 1.00 73.77 291 ALA A O 1
ATOM 2290 N N . VAL A 1 312 ? 26.669 -56.654 -35.168 1.00 66.67 292 VAL A N 1
ATOM 2291 C CA . VAL A 1 312 ? 27.587 -55.681 -35.776 1.00 65.21 292 VAL A CA 1
ATOM 2292 C C . VAL A 1 312 ? 27.218 -55.315 -37.242 1.00 63.90 292 VAL A C 1
ATOM 2293 O O . VAL A 1 312 ? 26.816 -56.176 -38.036 1.00 64.33 292 VAL A O 1
ATOM 2297 N N . VAL A 1 313 ? 27.321 -54.001 -37.555 1.00 53.96 293 VAL A N 1
ATOM 2298 C CA . VAL A 1 313 ? 27.043 -53.417 -38.866 1.00 50.20 293 VAL A CA 1
ATOM 2299 C C . VAL A 1 313 ? 28.278 -52.668 -39.363 1.00 49.85 293 VAL A C 1
ATOM 2300 O O . VAL A 1 313 ? 28.893 -51.894 -38.621 1.00 48.45 293 VAL A O 1
ATOM 2304 N N . ASN A 1 314 ? 28.624 -52.883 -40.639 1.00 45.44 294 ASN A N 1
ATOM 2305 C CA . ASN A 1 314 ? 29.648 -52.099 -41.299 1.00 45.67 294 ASN A CA 1
ATOM 2306 C C . ASN A 1 314 ? 28.792 -51.171 -42.160 1.00 49.69 294 ASN A C 1
ATOM 2307 O O . ASN A 1 314 ? 28.142 -51.632 -43.102 1.00 50.20 294 ASN A O 1
ATOM 2312 N N . TRP A 1 315 ? 28.759 -49.878 -41.817 1.00 46.03 295 TRP A N 1
ATOM 2313 C CA . TRP A 1 315 ? 27.877 -48.924 -42.488 1.00 46.06 295 TRP A CA 1
ATOM 2314 C C . TRP A 1 315 ? 28.240 -48.514 -43.920 1.00 52.81 295 TRP A C 1
ATOM 2315 O O . TRP A 1 315 ? 27.377 -47.974 -44.591 1.00 53.97 295 TRP A O 1
ATOM 2326 N N . THR A 1 316 ? 29.470 -48.759 -44.391 1.00 48.97 296 THR A N 1
ATOM 2327 C CA . THR A 1 316 ? 29.885 -48.359 -45.732 1.00 48.41 296 THR A CA 1
ATOM 2328 C C . THR A 1 316 ? 29.984 -49.498 -46.711 1.00 55.34 296 THR A C 1
ATOM 2329 O O . THR A 1 316 ? 30.165 -49.239 -47.893 1.00 53.83 296 THR A O 1
ATOM 2333 N N . SER A 1 317 ? 29.903 -50.748 -46.211 1.00 54.31 297 SER A N 1
ATOM 2334 C CA . SER A 1 317 ? 30.075 -51.998 -46.946 1.00 54.32 297 SER A CA 1
ATOM 2335 C C . SER A 1 317 ? 29.358 -52.050 -48.309 1.00 58.09 297 SER A C 1
ATOM 2336 O O . SER A 1 317 ? 30.024 -51.939 -49.348 1.00 5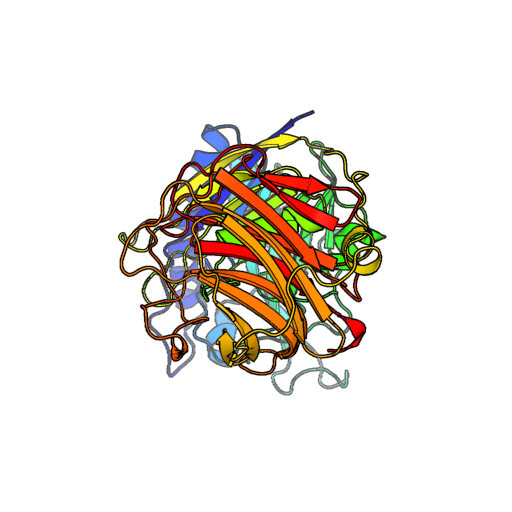7.16 297 SER A O 1
ATOM 2339 N N . TYR A 1 318 ? 28.031 -52.250 -48.304 1.00 54.90 298 TYR A N 1
ATOM 2340 C CA . TYR A 1 318 ? 27.205 -52.349 -49.509 1.00 54.59 298 TYR A CA 1
ATOM 2341 C C . TYR A 1 318 ? 27.352 -51.155 -50.434 1.00 59.82 298 TYR A C 1
ATOM 2342 O O . TYR A 1 318 ? 27.540 -51.331 -51.635 1.00 60.37 298 TYR A O 1
ATOM 2351 N N . ALA A 1 319 ? 27.216 -49.952 -49.887 1.00 56.74 299 ALA A N 1
ATOM 2352 C CA . ALA A 1 319 ? 27.261 -48.715 -50.655 1.00 56.35 299 ALA A CA 1
ATOM 2353 C C . ALA A 1 319 ? 28.572 -48.473 -51.414 1.00 61.56 299 ALA A C 1
ATOM 2354 O O . ALA A 1 319 ? 28.541 -47.982 -52.555 1.00 62.28 299 ALA A O 1
ATOM 2356 N N . SER A 1 320 ? 29.710 -48.843 -50.796 1.00 56.26 300 SER A N 1
ATOM 2357 C CA . SER A 1 320 ? 31.043 -48.719 -51.380 1.00 54.85 300 SER A CA 1
ATOM 2358 C C . SER A 1 320 ? 31.329 -49.785 -52.457 1.00 58.35 300 SER A C 1
ATOM 2359 O O . SER A 1 320 ? 32.272 -49.628 -53.235 1.00 57.73 300 SER A O 1
ATOM 2362 N N . SER A 1 321 ? 30.539 -50.872 -52.480 1.00 55.09 301 SER A N 1
ATOM 2363 C CA . SER A 1 321 ? 30.705 -51.981 -53.412 1.00 55.84 301 SER A CA 1
ATOM 2364 C C . SER A 1 321 ? 30.030 -51.731 -54.770 1.00 67.02 301 SER A C 1
ATOM 2365 O O . SER A 1 321 ? 30.642 -51.971 -55.818 1.00 68.28 301 SER A O 1
ATOM 2368 N N . ILE A 1 322 ? 28.789 -51.214 -54.734 1.00 66.40 302 ILE A N 1
ATOM 2369 C CA . ILE A 1 322 ? 27.920 -50.937 -55.877 1.00 67.01 302 ILE A CA 1
ATOM 2370 C C . ILE A 1 322 ? 28.308 -49.655 -56.661 1.00 73.72 302 ILE A C 1
ATOM 2371 O O . ILE A 1 322 ? 29.028 -48.799 -56.136 1.00 74.46 302 ILE A O 1
ATOM 2376 N N . GLU A 1 323 ? 27.826 -49.540 -57.923 1.00 71.11 303 GLU A N 1
ATOM 2377 C CA . GLU A 1 323 ? 28.008 -48.366 -58.799 1.00 70.76 303 GLU A CA 1
ATOM 2378 C C . GLU A 1 323 ? 26.717 -47.524 -58.760 1.00 72.17 303 GLU A C 1
ATOM 2379 O O . GLU A 1 323 ? 25.659 -48.077 -58.436 1.00 70.19 303 GLU A O 1
ATOM 2385 N N . ALA A 1 324 ? 26.803 -46.197 -59.069 1.00 68.37 304 ALA A N 1
ATOM 2386 C CA . ALA A 1 324 ? 25.662 -45.258 -59.047 1.00 68.51 304 ALA A CA 1
ATOM 2387 C C . ALA A 1 324 ? 24.383 -45.849 -59.664 1.00 71.88 304 ALA A C 1
ATOM 2388 O O . ALA A 1 324 ? 24.425 -46.372 -60.783 1.00 72.24 304 ALA A O 1
ATOM 2390 N N . LEU A 1 325 ? 23.278 -45.861 -58.882 1.00 66.90 305 LEU A N 1
ATOM 2391 C CA . LEU A 1 325 ? 21.986 -46.442 -59.281 1.00 66.00 305 LEU A CA 1
ATOM 2392 C C . LEU A 1 325 ? 21.247 -45.628 -60.333 1.00 69.13 305 LEU A C 1
ATOM 2393 O O . LEU A 1 325 ? 20.376 -46.159 -61.019 1.00 68.28 305 LEU A O 1
ATOM 2398 N N . SER A 1 326 ? 21.561 -44.332 -60.412 1.00 65.71 306 SER A N 1
ATOM 2399 C CA . SER A 1 326 ? 20.963 -43.357 -61.309 1.00 65.60 306 SER A CA 1
ATOM 2400 C C . SER A 1 326 ? 22.069 -42.495 -61.900 1.00 71.51 306 SER A C 1
ATOM 2401 O O . SER A 1 326 ? 23.100 -42.286 -61.259 1.00 70.21 306 SER A O 1
ATOM 2404 N N . SER A 1 327 ? 21.874 -42.033 -63.137 1.00 71.78 307 SER A N 1
ATOM 2405 C CA . SER A 1 327 ? 22.853 -41.208 -63.847 1.00 72.88 307 SER A CA 1
ATOM 2406 C C . SER A 1 327 ? 22.175 -39.946 -64.348 1.00 78.51 307 SER A C 1
ATOM 2407 O O . SER A 1 327 ? 20.951 -39.944 -64.492 1.00 77.55 307 SER A O 1
ATOM 2410 N N . GLY A 1 328 ? 22.977 -38.900 -64.604 1.00 77.32 308 GLY A N 1
ATOM 2411 C CA . GLY A 1 328 ? 22.546 -37.597 -65.118 1.00 77.73 308 GLY A CA 1
ATOM 2412 C C . GLY A 1 328 ? 21.211 -37.114 -64.581 1.00 83.05 308 GLY A C 1
ATOM 2413 O O . GLY A 1 328 ? 20.180 -37.251 -65.257 1.00 82.75 308 GLY A O 1
ATOM 2414 N N . ASN A 1 329 ? 21.209 -36.594 -63.338 1.00 79.62 309 ASN A N 1
ATOM 2415 C CA . ASN A 1 329 ? 19.958 -36.132 -62.743 1.00 78.91 309 ASN A CA 1
ATOM 2416 C C . ASN A 1 329 ? 19.990 -34.704 -62.263 1.00 80.00 309 ASN A C 1
ATOM 2417 O O . ASN A 1 329 ? 21.051 -34.133 -61.973 1.00 78.13 309 ASN A O 1
ATOM 2422 N N . LYS A 1 330 ? 18.785 -34.130 -62.209 1.00 75.89 310 LYS A N 1
ATOM 2423 C CA . LYS A 1 330 ? 18.517 -32.774 -61.758 1.00 74.79 310 LYS A CA 1
ATOM 2424 C C . LYS A 1 330 ? 18.669 -32.741 -60.226 1.00 74.38 310 LYS A C 1
ATOM 2425 O O . LYS A 1 330 ? 17.770 -33.136 -59.473 1.00 75.00 310 LYS A O 1
ATOM 2431 N N . GLU A 1 331 ? 19.866 -32.365 -59.799 1.00 66.39 311 GLU A N 1
ATOM 2432 C CA . GLU A 1 331 ? 20.243 -32.274 -58.402 1.00 64.91 311 GLU A CA 1
ATOM 2433 C C . GLU A 1 331 ? 20.159 -30.825 -57.940 1.00 66.50 311 GLU A C 1
ATOM 2434 O O . GLU A 1 331 ? 20.582 -29.916 -58.659 1.00 67.25 311 GLU A O 1
ATOM 2440 N N . PHE A 1 332 ? 19.583 -30.614 -56.752 1.00 59.06 312 PHE A N 1
ATOM 2441 C CA . PHE A 1 332 ? 19.404 -29.290 -56.164 1.00 55.93 312 PHE A CA 1
ATOM 2442 C C . PHE A 1 332 ? 19.852 -29.268 -54.704 1.00 59.92 312 PHE A C 1
ATOM 2443 O O . PHE A 1 332 ? 19.853 -30.302 -54.034 1.00 57.43 312 PHE A O 1
ATOM 2451 N N . LYS A 1 333 ? 20.255 -28.079 -54.237 1.00 58.21 313 LYS A N 1
ATOM 2452 C CA . LYS A 1 333 ? 20.636 -27.799 -52.864 1.00 58.37 313 LYS A CA 1
ATOM 2453 C C . LYS A 1 333 ? 19.340 -27.516 -52.086 1.00 62.75 313 LYS A C 1
ATOM 2454 O O . LYS A 1 333 ? 18.470 -26.773 -52.562 1.00 62.19 313 LYS A O 1
ATOM 2460 N N . GLY A 1 334 ? 19.214 -28.142 -50.915 1.00 58.75 314 GLY A N 1
ATOM 2461 C CA . GLY A 1 334 ? 18.078 -27.977 -50.014 1.00 57.53 314 GLY A CA 1
ATOM 2462 C C . GLY A 1 334 ? 18.566 -27.902 -48.581 1.00 60.01 314 GLY A C 1
ATOM 2463 O O . GLY A 1 334 ? 19.480 -28.646 -48.207 1.00 59.79 314 GLY A O 1
ATOM 2464 N N . THR A 1 335 ? 17.980 -26.984 -47.784 1.00 54.33 315 THR A N 1
ATOM 2465 C CA . THR A 1 335 ? 18.318 -26.748 -46.380 1.00 53.69 315 THR A CA 1
ATOM 2466 C C . THR A 1 335 ? 17.538 -27.660 -45.431 1.00 55.61 315 THR A C 1
ATOM 2467 O O . THR A 1 335 ? 16.302 -27.710 -45.461 1.00 54.48 315 THR A O 1
ATOM 2471 N N . VAL A 1 336 ? 18.281 -28.394 -44.592 1.00 49.97 316 VAL A N 1
ATOM 2472 C CA . VAL A 1 336 ? 17.731 -29.290 -43.572 1.00 48.17 316 VAL A CA 1
ATOM 2473 C C . VAL A 1 336 ? 18.382 -28.855 -42.276 1.00 52.64 316 VAL A C 1
ATOM 2474 O O . VAL A 1 336 ? 19.603 -28.990 -42.131 1.00 51.69 316 VAL A O 1
ATOM 2478 N N . PHE A 1 337 ? 17.582 -28.290 -41.351 1.00 48.86 317 PHE A N 1
ATOM 2479 C CA . PHE A 1 337 ? 18.070 -27.817 -40.046 1.00 48.69 317 PHE A CA 1
ATOM 2480 C C . PHE A 1 337 ? 19.371 -26.973 -40.204 1.00 55.70 317 PHE A C 1
ATOM 2481 O O . PHE A 1 337 ? 20.418 -27.271 -39.601 1.00 56.01 317 PHE A O 1
ATOM 2489 N N . PHE A 1 338 ? 19.289 -25.944 -41.089 1.00 52.22 318 PHE A N 1
ATOM 2490 C CA . PHE A 1 338 ? 20.359 -25.011 -41.434 1.00 52.96 318 PHE A CA 1
ATOM 2491 C C . PHE A 1 338 ? 21.553 -25.671 -42.193 1.00 55.22 318 PHE A C 1
ATOM 2492 O O . PHE A 1 338 ? 22.518 -24.983 -42.486 1.00 55.18 318 PHE A O 1
ATOM 2500 N N . ASP A 1 339 ? 21.471 -26.966 -42.547 1.00 50.38 319 ASP A N 1
ATOM 2501 C CA . ASP A 1 339 ? 22.536 -27.655 -43.286 1.00 49.61 319 ASP A CA 1
ATOM 2502 C C . ASP A 1 339 ? 22.144 -27.849 -44.772 1.00 52.33 319 ASP A C 1
ATOM 2503 O O . ASP A 1 339 ? 21.044 -28.335 -45.065 1.00 50.47 319 ASP A O 1
ATOM 2508 N N . GLU A 1 340 ? 23.055 -27.477 -45.697 1.00 49.75 320 GLU A N 1
ATOM 2509 C CA . GLU A 1 340 ? 22.805 -27.597 -47.148 1.00 49.58 320 GLU A CA 1
ATOM 2510 C C . GLU A 1 340 ? 23.070 -28.990 -47.700 1.00 48.89 320 GLU A C 1
ATOM 2511 O O . GLU A 1 340 ? 24.215 -29.372 -47.913 1.00 48.85 320 GLU A O 1
ATOM 2517 N N . PHE A 1 341 ? 22.002 -29.741 -47.922 1.00 43.92 321 PHE A N 1
ATOM 2518 C CA . PHE A 1 341 ? 22.025 -31.083 -48.487 1.00 43.52 321 PHE A CA 1
ATOM 2519 C C . PHE A 1 341 ? 21.987 -31.006 -50.026 1.00 53.10 321 PHE A C 1
ATOM 2520 O O . PHE A 1 341 ? 21.559 -29.994 -50.594 1.00 54.91 321 PHE A O 1
ATOM 2528 N N . THR A 1 342 ? 22.415 -32.082 -50.694 1.00 49.33 322 THR A N 1
ATOM 2529 C CA . THR A 1 342 ? 22.340 -32.250 -52.146 1.00 47.23 322 THR A CA 1
ATOM 2530 C C . THR A 1 342 ? 21.242 -33.274 -52.285 1.00 49.09 322 THR A C 1
ATOM 2531 O O . THR A 1 342 ? 21.345 -34.355 -51.711 1.00 46.91 322 THR A O 1
ATOM 2535 N N . PHE A 1 343 ? 20.164 -32.902 -52.990 1.00 45.91 323 PHE A N 1
ATOM 2536 C CA . PHE A 1 343 ? 18.970 -33.706 -53.195 1.00 45.76 323 PHE A CA 1
ATOM 2537 C C . PHE A 1 343 ? 18.794 -34.146 -54.622 1.00 52.22 323 PHE A C 1
ATOM 2538 O O . PHE A 1 343 ? 19.354 -33.565 -55.543 1.00 53.42 323 PHE A O 1
ATOM 2546 N N . VAL A 1 344 ? 17.965 -35.146 -54.787 1.00 49.99 324 VAL A N 1
ATOM 2547 C CA . VAL A 1 344 ? 17.509 -35.684 -56.047 1.00 50.40 324 VAL A CA 1
ATOM 2548 C C . VAL A 1 344 ? 16.036 -36.041 -55.798 1.00 56.71 324 VAL A C 1
ATOM 2549 O O . VAL A 1 344 ? 15.702 -36.810 -54.880 1.00 55.75 324 VAL A O 1
ATOM 2553 N N . LYS A 1 345 ? 15.147 -35.393 -56.558 1.00 54.04 325 LYS A N 1
ATOM 2554 C CA . LYS A 1 345 ? 13.715 -35.627 -56.448 1.00 53.15 325 LYS A CA 1
ATOM 2555 C C . LYS A 1 345 ? 13.430 -37.061 -56.883 1.00 57.21 325 LYS A C 1
ATOM 2556 O O . LYS A 1 345 ? 14.049 -37.556 -57.825 1.00 57.47 325 LYS A O 1
ATOM 2562 N N . LEU A 1 346 ? 12.516 -37.739 -56.183 1.00 53.46 326 LEU A N 1
ATOM 2563 C CA . LEU A 1 346 ? 12.125 -39.068 -56.597 1.00 52.70 326 LEU A CA 1
ATOM 2564 C C . LEU A 1 346 ? 11.005 -38.848 -57.615 1.00 61.13 326 LEU A C 1
ATOM 2565 O O . LEU A 1 346 ? 10.045 -38.114 -57.341 1.00 59.92 326 LEU A O 1
ATOM 2570 N N . THR A 1 347 ? 11.173 -39.415 -58.813 1.00 60.31 327 THR A N 1
ATOM 2571 C CA . THR A 1 347 ? 10.184 -39.333 -59.889 1.00 59.83 327 THR A CA 1
ATOM 2572 C C . THR A 1 347 ? 9.787 -40.776 -60.165 1.00 63.53 327 THR A C 1
ATOM 2573 O O . THR A 1 347 ? 10.650 -41.635 -60.349 1.00 64.29 327 THR A O 1
ATOM 2577 N N . GLY A 1 348 ? 8.498 -41.045 -60.094 1.00 59.97 328 GLY A N 1
ATOM 2578 C CA . GLY A 1 348 ? 7.961 -42.383 -60.278 1.00 60.12 328 GLY A CA 1
ATOM 2579 C C . GLY A 1 348 ? 7.591 -43.033 -58.963 1.00 64.58 328 GLY A C 1
ATOM 2580 O O . GLY A 1 348 ? 8.173 -42.713 -57.923 1.00 65.09 328 GLY A O 1
ATOM 2581 N N . VAL A 1 349 ? 6.623 -43.964 -59.012 1.00 60.47 329 VAL A N 1
ATOM 2582 C CA . VAL A 1 349 ? 6.111 -44.733 -57.872 1.00 60.55 329 VAL A CA 1
ATOM 2583 C C . VAL A 1 349 ? 7.161 -45.777 -57.405 1.00 62.38 329 VAL A C 1
ATOM 2584 O O . VAL A 1 349 ? 6.991 -46.406 -56.363 1.00 61.84 329 VAL A O 1
ATOM 2588 N N . ALA A 1 350 ? 8.218 -45.976 -58.212 1.00 57.22 330 ALA A N 1
ATOM 2589 C CA . ALA A 1 350 ? 9.317 -46.910 -57.961 1.00 56.42 330 ALA A CA 1
ATOM 2590 C C . ALA A 1 350 ? 10.577 -46.381 -58.601 1.00 59.77 330 ALA A C 1
ATOM 2591 O O . ALA A 1 350 ? 10.515 -45.661 -59.604 1.00 61.42 330 ALA A O 1
ATOM 2593 N N . GLY A 1 351 ? 11.713 -46.703 -58.007 1.00 53.69 331 GLY A N 1
ATOM 2594 C CA . GLY A 1 351 ? 12.989 -46.247 -58.530 1.00 52.47 331 GLY A CA 1
ATOM 2595 C C . GLY A 1 351 ? 14.208 -46.629 -57.723 1.00 55.00 331 GLY A C 1
ATOM 2596 O O . GLY A 1 351 ? 14.115 -47.215 -56.636 1.00 53.09 331 GLY A O 1
ATOM 2597 N N . ASN A 1 352 ? 15.364 -46.277 -58.294 1.00 51.22 332 ASN A N 1
ATOM 2598 C CA . ASN A 1 352 ? 16.693 -46.509 -57.771 1.00 51.54 332 ASN A CA 1
ATOM 2599 C C . ASN A 1 352 ? 17.477 -45.233 -58.025 1.00 55.46 332 ASN A C 1
ATOM 2600 O O . ASN A 1 352 ? 17.624 -44.813 -59.173 1.00 55.24 332 ASN A O 1
ATOM 2605 N N . TYR A 1 353 ? 17.942 -44.599 -56.954 1.00 50.64 333 TYR A N 1
ATOM 2606 C CA . TYR A 1 353 ? 18.685 -43.356 -57.040 1.00 50.46 333 TYR A CA 1
ATOM 2607 C C . TYR A 1 353 ? 19.942 -43.400 -56.201 1.00 54.74 333 TYR A C 1
ATOM 2608 O O . TYR A 1 353 ? 19.999 -44.114 -55.199 1.00 54.81 333 TYR A O 1
ATOM 2617 N N . THR A 1 354 ? 20.923 -42.594 -56.607 1.00 49.59 334 THR A N 1
ATOM 2618 C CA . THR A 1 354 ? 22.185 -42.359 -55.957 1.00 49.44 334 THR A CA 1
ATOM 2619 C C . THR A 1 354 ? 22.402 -40.852 -56.028 1.00 56.38 334 THR A C 1
ATOM 2620 O O . THR A 1 354 ? 22.215 -40.246 -57.084 1.00 58.51 334 THR A O 1
ATOM 2624 N N . VAL A 1 355 ? 22.787 -40.251 -54.905 1.00 51.64 335 VAL A N 1
ATOM 2625 C CA . VAL A 1 355 ? 23.116 -38.839 -54.813 1.00 50.58 335 VAL A CA 1
ATOM 2626 C C . VAL A 1 355 ? 24.343 -38.749 -53.912 1.00 54.98 335 VAL A C 1
ATOM 2627 O O . VAL A 1 355 ? 24.457 -39.510 -52.952 1.00 54.26 335 VAL A O 1
ATOM 2631 N N . CYS A 1 356 ? 25.280 -37.877 -54.255 1.00 53.18 336 CYS A N 1
ATOM 2632 C CA . CYS A 1 356 ? 26.491 -37.729 -53.486 1.00 55.13 336 CYS A CA 1
ATOM 2633 C C . CYS A 1 356 ? 26.669 -36.314 -53.082 1.00 56.75 336 CYS A C 1
ATOM 2634 O O . CYS A 1 356 ? 26.339 -35.397 -53.844 1.00 57.20 336 CYS A O 1
ATOM 2637 N N . GLN A 1 357 ? 27.261 -36.131 -51.912 1.00 50.60 337 GLN A N 1
ATOM 2638 C CA . GLN A 1 357 ? 27.742 -34.853 -51.442 1.00 50.19 337 GLN A CA 1
ATOM 2639 C C . GLN A 1 357 ? 29.117 -35.098 -50.832 1.00 53.79 337 GLN A C 1
ATOM 2640 O O . GLN A 1 357 ? 29.222 -35.737 -49.780 1.00 53.59 337 GLN A O 1
ATOM 2646 N N . LYS A 1 358 ? 30.162 -34.566 -51.492 1.00 49.85 338 LYS A N 1
ATOM 2647 C CA . LYS A 1 358 ? 31.570 -34.656 -51.091 1.00 49.00 338 LYS A CA 1
ATOM 2648 C C . LYS A 1 358 ? 31.980 -36.114 -50.881 1.00 53.82 338 LYS A C 1
ATOM 2649 O O . LYS A 1 358 ? 31.815 -36.906 -51.803 1.00 53.45 338 LYS A O 1
ATOM 2655 N N . ASP A 1 359 ? 32.391 -36.495 -49.653 1.00 52.17 339 ASP A N 1
ATOM 2656 C CA . ASP A 1 359 ? 32.810 -37.860 -49.306 1.00 52.80 339 ASP A CA 1
ATOM 2657 C C . ASP A 1 359 ? 31.664 -38.890 -49.120 1.00 55.16 339 ASP A C 1
ATOM 2658 O O . ASP A 1 359 ? 31.942 -40.066 -48.855 1.00 54.70 339 ASP A O 1
ATOM 2663 N N . LEU A 1 360 ? 30.396 -38.467 -49.260 1.00 49.09 340 LEU A N 1
ATOM 2664 C CA . LEU A 1 360 ? 29.276 -39.365 -48.999 1.00 47.97 340 LEU A CA 1
ATOM 2665 C C . LEU A 1 360 ? 28.414 -39.590 -50.205 1.00 53.91 340 LEU A C 1
ATOM 2666 O O . LEU A 1 360 ? 27.947 -38.624 -50.805 1.00 52.36 340 LEU A O 1
ATOM 2671 N N . CYS A 1 361 ? 28.138 -40.862 -50.500 1.00 52.41 341 CYS A N 1
ATOM 2672 C CA . CYS A 1 361 ? 27.261 -41.266 -51.574 1.00 55.03 341 CYS A CA 1
ATOM 2673 C C . CYS A 1 361 ? 26.125 -42.113 -50.992 1.00 56.20 341 CYS A C 1
ATOM 2674 O O . CYS A 1 361 ? 26.375 -43.149 -50.389 1.00 54.75 341 CYS A O 1
ATOM 2677 N N . CYS A 1 362 ? 24.877 -41.664 -51.190 1.00 51.26 342 CYS A N 1
ATOM 2678 C CA . CYS A 1 362 ? 23.649 -42.288 -50.698 1.00 49.86 342 CYS A CA 1
ATOM 2679 C C . CYS A 1 362 ? 22.907 -43.015 -51.795 1.00 53.32 342 CYS A C 1
ATOM 2680 O O . CYS A 1 362 ? 22.726 -42.455 -52.874 1.00 53.37 342 CYS A O 1
ATOM 2683 N N . HIS A 1 363 ? 22.451 -44.251 -51.511 1.00 48.12 343 HIS A N 1
ATOM 2684 C CA . HIS A 1 363 ? 21.700 -45.070 -52.450 1.00 47.02 343 HIS A CA 1
ATOM 2685 C C . HIS A 1 363 ? 20.324 -45.355 -51.888 1.00 50.06 343 HIS A C 1
ATOM 2686 O O . HIS A 1 363 ? 20.194 -45.638 -50.704 1.00 48.20 343 HIS A O 1
ATOM 2693 N N . LEU A 1 364 ? 19.291 -45.285 -52.739 1.00 47.14 344 LEU A N 1
ATOM 2694 C CA . LEU A 1 364 ? 17.927 -45.628 -52.356 1.00 47.22 344 LEU A CA 1
ATOM 2695 C C . LEU A 1 364 ? 17.274 -46.443 -53.419 1.00 53.04 344 LEU A C 1
ATOM 2696 O O . LEU A 1 364 ? 17.344 -46.114 -54.602 1.00 53.56 344 LEU A O 1
ATOM 2701 N N . SER A 1 365 ? 16.618 -47.495 -52.980 1.00 51.18 345 SER A N 1
ATOM 2702 C CA . SER A 1 365 ? 15.776 -48.359 -53.770 1.00 51.20 345 SER A CA 1
ATOM 2703 C C . SER A 1 365 ? 14.431 -48.266 -53.051 1.00 54.23 345 SER A C 1
ATOM 2704 O O . SER A 1 365 ? 14.402 -48.383 -51.825 1.00 52.47 345 SER A O 1
ATOM 2707 N N . TYR A 1 366 ? 13.341 -47.954 -53.781 1.00 50.35 346 TYR A N 1
ATOM 2708 C CA . TYR A 1 366 ? 12.018 -47.774 -53.171 1.00 50.99 346 TYR A CA 1
ATOM 2709 C C . TYR A 1 366 ? 10.879 -48.165 -54.083 1.00 58.26 346 TYR A C 1
ATOM 2710 O O . TYR A 1 366 ? 11.013 -48.137 -55.301 1.00 58.34 346 TYR A O 1
ATOM 2719 N N . LYS A 1 367 ? 9.722 -48.383 -53.483 1.00 56.79 347 LYS A N 1
ATOM 2720 C CA . LYS A 1 367 ? 8.467 -48.652 -54.162 1.00 57.05 347 LYS A CA 1
ATOM 2721 C C . LYS A 1 367 ? 7.365 -48.144 -53.229 1.00 61.18 347 LYS A C 1
ATOM 2722 O O . LYS A 1 367 ? 7.239 -48.619 -52.097 1.00 60.60 347 LYS A O 1
ATOM 2728 N N . MET A 1 368 ? 6.591 -47.161 -53.706 1.00 56.99 348 MET A N 1
ATOM 2729 C CA . MET A 1 368 ? 5.491 -46.548 -52.961 1.00 55.97 348 MET A CA 1
ATOM 2730 C C . MET A 1 368 ? 4.240 -47.413 -53.064 1.00 64.91 348 MET A C 1
ATOM 2731 O O . MET A 1 368 ? 4.129 -48.211 -53.994 1.00 66.16 348 MET A O 1
ATOM 2736 N N . SER A 1 369 ? 3.319 -47.292 -52.088 1.00 64.68 349 SER A N 1
ATOM 2737 C CA . SER A 1 369 ? 2.053 -48.041 -52.054 1.00 65.71 349 SER A CA 1
ATOM 2738 C C . SER A 1 369 ? 1.108 -47.573 -53.175 1.00 72.16 349 SER A C 1
ATOM 2739 O O . SER A 1 369 ? 0.306 -48.362 -53.687 1.00 70.70 349 SER A O 1
ATOM 2742 N N . GLU A 1 370 ? 1.219 -46.270 -53.529 1.00 71.53 350 GLU A N 1
ATOM 2743 C CA . GLU A 1 370 ? 0.516 -45.533 -54.588 1.00 72.65 350 GLU A CA 1
ATOM 2744 C C . GLU A 1 370 ? 1.217 -44.195 -54.874 1.00 77.95 350 GLU A C 1
ATOM 2745 O O . GLU A 1 370 ? 1.996 -43.713 -54.038 1.00 76.97 350 GLU A O 1
ATOM 2751 N N . ASN A 1 371 ? 0.963 -43.618 -56.069 1.00 75.38 351 ASN A N 1
ATOM 2752 C CA . ASN A 1 371 ? 1.535 -42.329 -56.479 1.00 75.49 351 ASN A CA 1
ATOM 2753 C C . ASN A 1 371 ? 0.573 -41.166 -56.154 1.00 77.74 351 ASN A C 1
ATOM 2754 O O . ASN A 1 371 ? 0.020 -40.526 -57.062 1.00 78.68 351 ASN A O 1
ATOM 2759 N N . ILE A 1 372 ? 0.385 -40.921 -54.831 1.00 70.43 352 ILE A N 1
ATOM 2760 C CA . ILE A 1 372 ? -0.435 -39.878 -54.198 1.00 68.79 352 ILE A CA 1
ATOM 2761 C C . ILE A 1 372 ? -0.130 -38.488 -54.808 1.00 69.66 352 ILE A C 1
ATOM 2762 O O . ILE A 1 372 ? 1.043 -38.100 -54.910 1.00 69.01 352 ILE A O 1
ATOM 2767 N N . PRO A 1 373 ? -1.166 -37.752 -55.264 1.00 63.93 353 PRO A N 1
ATOM 2768 C CA . PRO A 1 373 ? -0.905 -36.444 -55.887 1.00 62.74 353 PRO A CA 1
ATOM 2769 C C . PRO A 1 373 ? -0.497 -35.363 -54.894 1.00 62.94 353 PRO A C 1
ATOM 2770 O O . PRO A 1 373 ? -0.886 -35.411 -53.729 1.00 62.00 353 PRO A O 1
ATOM 2774 N N . ASN A 1 374 ? 0.290 -34.385 -55.377 1.00 58.50 354 ASN A N 1
ATOM 2775 C CA . ASN A 1 374 ? 0.747 -33.207 -54.625 1.00 58.39 354 ASN A CA 1
ATOM 2776 C C . ASN A 1 374 ? 1.615 -33.535 -53.420 1.00 62.47 354 ASN A C 1
ATOM 2777 O O . ASN A 1 374 ? 1.539 -32.834 -52.405 1.00 61.61 354 ASN A O 1
ATOM 2782 N N . GLU A 1 375 ? 2.440 -34.595 -53.537 1.00 60.16 355 GLU A N 1
ATOM 2783 C CA . GLU A 1 375 ? 3.340 -35.054 -52.476 1.00 60.52 355 GLU A CA 1
ATOM 2784 C C . GLU A 1 375 ? 4.666 -35.468 -53.085 1.00 63.26 355 GLU A C 1
ATOM 2785 O O . GLU A 1 375 ? 4.747 -36.459 -53.819 1.00 63.23 355 GLU A O 1
ATOM 2791 N N . VAL A 1 376 ? 5.697 -34.666 -52.804 1.00 58.08 356 VAL A N 1
ATOM 2792 C CA . VAL A 1 376 ? 7.050 -34.828 -53.336 1.00 56.93 356 VAL A CA 1
ATOM 2793 C C . VAL A 1 376 ? 8.039 -35.408 -52.287 1.00 57.36 356 VAL A C 1
ATOM 2794 O O . VAL A 1 376 ? 8.057 -35.005 -51.117 1.00 55.59 356 VAL A O 1
ATOM 2798 N N . TYR A 1 377 ? 8.853 -36.360 -52.742 1.00 52.97 357 TYR A N 1
ATOM 2799 C CA . TYR A 1 377 ? 9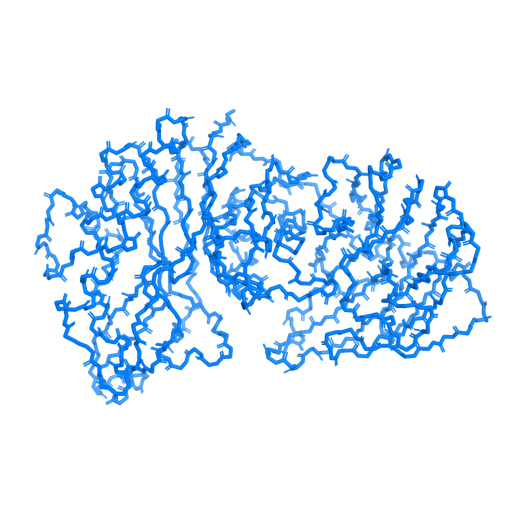.912 -37.008 -51.965 1.00 51.85 357 TYR A CA 1
ATOM 2800 C C . TYR A 1 377 ? 11.231 -36.783 -52.646 1.00 55.43 357 TYR A C 1
ATOM 2801 O O . TYR A 1 377 ? 11.286 -36.664 -53.883 1.00 56.06 357 TYR A O 1
ATOM 2810 N N . ALA A 1 378 ? 12.288 -36.655 -51.837 1.00 48.63 358 ALA A N 1
ATOM 2811 C CA . ALA A 1 378 ? 13.636 -36.454 -52.329 1.00 47.70 358 ALA A CA 1
ATOM 2812 C C . ALA A 1 378 ? 14.628 -37.336 -51.542 1.00 51.10 358 ALA A C 1
ATOM 2813 O O . ALA A 1 378 ? 14.325 -37.761 -50.421 1.00 51.42 358 ALA A O 1
ATOM 2815 N N . LEU A 1 379 ? 15.789 -37.634 -52.143 1.00 46.03 359 LEU A N 1
ATOM 2816 C CA . LEU A 1 379 ? 16.859 -38.372 -51.489 1.00 46.17 359 LEU A CA 1
ATOM 2817 C C . LEU A 1 379 ? 17.969 -37.361 -51.314 1.00 50.12 359 LEU A C 1
ATOM 2818 O O . LEU A 1 379 ? 18.412 -36.772 -52.296 1.00 50.12 359 LEU A O 1
ATOM 2823 N N . GLY A 1 380 ? 18.357 -37.098 -50.063 1.00 45.96 360 GLY A N 1
ATOM 2824 C CA . GLY A 1 380 ? 19.393 -36.106 -49.769 1.00 44.86 360 GLY A CA 1
ATOM 2825 C C . GLY A 1 380 ? 20.675 -36.698 -49.235 1.00 48.48 360 GLY A C 1
ATOM 2826 O O . GLY A 1 380 ? 20.664 -37.811 -48.714 1.00 49.87 360 GLY A O 1
ATOM 2827 N N . ALA A 1 381 ? 21.789 -35.965 -49.410 1.00 43.09 361 ALA A N 1
ATOM 2828 C CA . ALA A 1 381 ? 23.116 -36.318 -48.944 1.00 42.50 361 ALA A CA 1
ATOM 2829 C C . ALA A 1 381 ? 23.712 -35.106 -48.266 1.00 46.09 361 ALA A C 1
ATOM 2830 O O . ALA A 1 381 ? 23.559 -33.985 -48.760 1.00 44.72 361 ALA A O 1
ATOM 2832 N N . PHE A 1 382 ? 24.352 -35.324 -47.106 1.00 42.01 362 PHE A N 1
ATOM 2833 C CA . PHE A 1 382 ? 25.034 -34.266 -46.395 1.00 41.57 362 PHE A CA 1
ATOM 2834 C C . PHE A 1 382 ? 26.321 -34.803 -45.788 1.00 46.54 362 PHE A C 1
ATOM 2835 O O . PHE A 1 382 ? 26.300 -35.835 -45.136 1.00 46.33 362 PHE A O 1
ATOM 2843 N N . ASP A 1 383 ? 27.418 -34.076 -45.975 1.00 44.11 363 ASP A N 1
ATOM 2844 C CA . ASP A 1 383 ? 28.714 -34.391 -45.397 1.00 44.35 363 ASP A CA 1
ATOM 2845 C C . ASP A 1 383 ? 29.297 -33.071 -44.972 1.00 50.18 363 ASP A C 1
ATOM 2846 O O . ASP A 1 383 ? 29.808 -32.319 -45.796 1.00 51.54 363 ASP A O 1
ATOM 2851 N N . GLY A 1 384 ? 29.179 -32.762 -43.704 1.00 46.41 364 GLY A N 1
ATOM 2852 C CA . GLY A 1 384 ? 29.706 -31.503 -43.205 1.00 46.49 364 GLY A CA 1
ATOM 2853 C C . GLY A 1 384 ? 29.415 -31.259 -41.750 1.00 50.92 364 GLY A C 1
ATOM 2854 O O . GLY A 1 384 ? 28.756 -32.059 -41.093 1.00 50.44 364 GLY A O 1
ATOM 2855 N N . LEU A 1 385 ? 29.889 -30.121 -41.270 1.00 48.84 365 LEU A N 1
ATOM 2856 C CA . LEU A 1 385 ? 29.790 -29.674 -39.902 1.00 49.33 365 LEU A CA 1
ATOM 2857 C C . LEU A 1 385 ? 28.528 -28.859 -39.636 1.00 52.18 365 LEU A C 1
ATOM 2858 O O . LEU A 1 385 ? 28.258 -27.883 -40.333 1.00 52.11 365 LEU A O 1
ATOM 2863 N N . HIS A 1 386 ? 27.747 -29.270 -38.619 1.00 47.79 366 HIS A N 1
ATOM 2864 C CA . HIS A 1 386 ? 26.564 -28.519 -38.179 1.00 46.13 366 HIS A CA 1
ATOM 2865 C C . HIS A 1 386 ? 27.090 -27.448 -37.224 1.00 49.57 366 HIS A C 1
ATOM 2866 O O . HIS A 1 386 ? 27.946 -27.750 -36.401 1.00 49.43 366 HIS A O 1
ATOM 2873 N N . THR A 1 387 ? 26.616 -26.204 -37.339 1.00 47.02 367 THR A N 1
ATOM 2874 C CA . THR A 1 387 ? 27.134 -25.133 -36.483 1.00 47.96 367 THR A CA 1
ATOM 2875 C C . THR A 1 387 ? 26.057 -24.359 -35.729 1.00 54.33 367 THR A C 1
ATOM 2876 O O . THR A 1 387 ? 26.393 -23.673 -34.750 1.00 55.39 367 THR A O 1
ATOM 2880 N N . VAL A 1 388 ? 24.785 -24.433 -36.181 1.00 51.10 368 VAL A N 1
ATOM 2881 C CA . VAL A 1 388 ? 23.671 -23.691 -35.555 1.00 51.65 368 VAL A CA 1
ATOM 2882 C C . VAL A 1 388 ? 23.135 -24.392 -34.278 1.00 57.99 368 VAL A C 1
ATOM 2883 O O . VAL A 1 388 ? 22.523 -25.465 -34.354 1.00 57.42 368 VAL A O 1
ATOM 2887 N N . GLU A 1 389 ? 23.339 -23.737 -33.116 1.00 55.84 369 GLU A N 1
ATOM 2888 C CA . GLU A 1 389 ? 22.941 -24.195 -31.779 1.00 56.19 369 GLU A CA 1
ATOM 2889 C C . GLU A 1 389 ? 23.677 -25.502 -31.376 1.00 61.43 369 GLU A C 1
ATOM 2890 O O . GLU A 1 389 ? 23.120 -26.335 -30.665 1.00 62.83 369 GLU A O 1
ATOM 2896 N N . GLY A 1 390 ? 24.927 -25.647 -31.806 1.00 56.29 370 GLY A N 1
ATOM 2897 C CA . GLY A 1 390 ? 25.744 -26.818 -31.507 1.00 53.93 370 GLY A CA 1
ATOM 2898 C C . GLY A 1 390 ? 26.641 -27.159 -32.664 1.00 52.60 370 GLY A C 1
ATOM 2899 O O . GLY A 1 390 ? 26.226 -27.054 -33.812 1.00 53.08 370 GLY A O 1
ATOM 2900 N N . ARG A 1 391 ? 27.867 -27.566 -32.363 1.00 47.72 371 ARG A N 1
ATOM 2901 C CA . ARG A 1 391 ? 28.916 -27.903 -33.318 1.00 47.04 371 ARG A CA 1
ATOM 2902 C C . ARG A 1 391 ? 29.194 -29.376 -33.339 1.00 47.41 371 ARG A C 1
ATOM 2903 O O . ARG A 1 391 ? 29.696 -29.932 -32.371 1.00 45.94 371 ARG A O 1
ATOM 2911 N N . TYR A 1 392 ? 28.845 -30.021 -34.439 1.00 43.68 372 TYR A N 1
ATOM 2912 C CA . TYR A 1 392 ? 29.037 -31.464 -34.558 1.00 42.01 372 TYR A CA 1
ATOM 2913 C C . TYR A 1 392 ? 29.077 -31.866 -35.994 1.00 44.82 372 TYR A C 1
ATOM 2914 O O . TYR A 1 392 ? 28.271 -31.388 -36.795 1.00 44.16 372 TYR A O 1
ATOM 2923 N N . TYR A 1 393 ? 29.991 -32.774 -36.312 1.00 42.34 373 TYR A N 1
ATOM 2924 C CA . TYR A 1 393 ? 30.184 -33.271 -37.668 1.00 42.34 373 TYR A CA 1
ATOM 2925 C C . TYR A 1 393 ? 29.234 -34.390 -38.045 1.00 45.01 373 TYR A C 1
ATOM 2926 O O . TYR A 1 393 ? 29.118 -35.395 -37.334 1.00 44.44 373 TYR A O 1
ATOM 2935 N N . LEU A 1 394 ? 28.587 -34.219 -39.208 1.00 40.02 374 LEU A N 1
ATOM 2936 C CA . LEU A 1 394 ? 27.566 -35.120 -39.705 1.00 40.03 374 LEU A CA 1
ATOM 2937 C C . LEU A 1 394 ? 27.807 -35.636 -41.100 1.00 45.38 374 LEU A C 1
ATOM 2938 O O . LEU A 1 394 ? 28.302 -34.907 -41.965 1.00 46.90 374 LEU A O 1
ATOM 2943 N N . GLN A 1 395 ? 27.334 -36.852 -41.330 1.00 40.71 375 GLN A N 1
ATOM 2944 C CA . GLN A 1 395 ? 27.187 -37.527 -42.603 1.00 40.41 375 GLN A CA 1
ATOM 2945 C C . GLN A 1 395 ? 25.789 -38.097 -42.600 1.00 42.79 375 GLN A C 1
ATOM 2946 O O . GLN A 1 395 ? 25.483 -38.930 -41.759 1.00 41.82 375 GLN A O 1
ATOM 2952 N N . ILE A 1 396 ? 24.896 -37.570 -43.460 1.00 39.49 376 ILE A N 1
ATOM 2953 C CA . ILE A 1 396 ? 23.504 -38.022 -43.477 1.00 40.19 376 ILE A CA 1
ATOM 2954 C C . ILE A 1 396 ? 23.014 -38.419 -44.871 1.00 44.64 376 ILE A C 1
ATOM 2955 O O . ILE A 1 396 ? 23.212 -37.660 -45.817 1.00 45.62 376 ILE A O 1
ATOM 2960 N N . CYS A 1 397 ? 22.272 -39.549 -44.951 1.00 42.68 377 CYS A N 1
ATOM 2961 C CA . CYS A 1 397 ? 21.546 -40.055 -46.118 1.00 44.25 377 CYS A CA 1
ATOM 2962 C C . CYS A 1 397 ? 20.075 -40.026 -45.745 1.00 47.35 377 CYS A C 1
ATOM 2963 O O . CYS A 1 397 ? 19.659 -40.717 -44.805 1.00 47.22 377 CYS A O 1
ATOM 2966 N N . THR A 1 398 ? 19.267 -39.263 -46.471 1.00 42.34 378 THR A N 1
ATOM 2967 C CA . THR A 1 398 ? 17.867 -39.237 -46.067 1.00 42.56 378 THR A CA 1
ATOM 2968 C C . THR A 1 398 ? 16.875 -39.354 -47.198 1.00 47.55 378 THR A C 1
ATOM 2969 O O . THR A 1 398 ? 17.014 -38.683 -48.205 1.00 48.65 378 THR A O 1
ATOM 2973 N N . LEU A 1 399 ? 15.863 -40.191 -47.008 1.00 44.25 379 LEU A N 1
ATOM 2974 C CA . LEU A 1 399 ? 14.681 -40.243 -47.856 1.00 44.97 379 LEU A CA 1
ATOM 2975 C C . LEU A 1 399 ? 13.691 -39.369 -47.061 1.00 49.46 379 LEU A C 1
ATOM 2976 O O . LEU A 1 399 ? 13.288 -39.757 -45.950 1.00 49.58 379 LEU A O 1
ATOM 2981 N N . LEU A 1 400 ? 13.346 -38.182 -47.581 1.00 43.30 380 LEU A N 1
ATOM 2982 C CA . LEU A 1 400 ? 12.401 -37.364 -46.841 1.00 43.59 380 LEU A CA 1
ATOM 2983 C C . LEU A 1 400 ? 11.219 -36.851 -47.679 1.00 48.41 380 LEU A C 1
ATOM 2984 O O . LEU A 1 400 ? 11.345 -36.617 -48.884 1.00 48.02 380 LEU A O 1
ATOM 2989 N N . LYS A 1 401 ? 10.080 -36.670 -47.006 1.00 45.71 381 LYS A N 1
ATOM 2990 C CA . LYS A 1 401 ? 8.854 -36.091 -47.554 1.00 45.84 381 LYS A CA 1
ATOM 2991 C C . LYS A 1 401 ? 9.082 -34.580 -47.555 1.00 50.24 381 LYS A C 1
ATOM 2992 O O . LYS A 1 401 ? 9.296 -34.004 -46.482 1.00 48.07 381 LYS A O 1
ATOM 2998 N N . CYS A 1 402 ? 9.083 -33.949 -48.750 1.00 48.59 382 CYS A N 1
ATOM 2999 C CA . CYS A 1 402 ? 9.244 -32.496 -48.889 1.00 50.85 382 CYS A CA 1
ATOM 3000 C C . CYS A 1 402 ? 8.015 -31.808 -48.316 1.00 51.07 382 CYS A C 1
ATOM 3001 O O . CYS A 1 402 ? 6.938 -32.390 -48.369 1.00 48.67 382 CYS A O 1
ATOM 3004 N N . LYS A 1 403 ? 8.181 -30.651 -47.663 1.00 49.27 383 LYS A N 1
ATOM 3005 C CA . LYS A 1 403 ? 7.044 -29.982 -46.999 1.00 50.18 383 LYS A CA 1
ATOM 3006 C C . LYS A 1 403 ? 5.849 -29.727 -47.947 1.00 56.29 383 LYS A C 1
ATOM 3007 O O . LYS A 1 403 ? 4.727 -30.104 -47.615 1.00 55.63 383 LYS A O 1
ATOM 3013 N N . THR A 1 404 ? 6.114 -29.143 -49.136 1.00 54.80 384 THR A N 1
ATOM 3014 C CA . THR A 1 404 ? 5.101 -28.876 -50.173 1.00 55.24 384 THR A CA 1
ATOM 3015 C C . THR A 1 404 ? 5.526 -29.565 -51.491 1.00 61.83 384 THR A C 1
ATOM 3016 O O . THR A 1 404 ? 6.279 -30.540 -51.437 1.00 62.81 384 THR A O 1
ATOM 3020 N N . THR A 1 405 ? 5.050 -29.070 -52.660 1.00 58.01 385 THR A N 1
ATOM 3021 C CA . THR A 1 405 ? 5.417 -29.606 -53.981 1.00 56.81 385 THR A CA 1
ATOM 3022 C C . THR A 1 405 ? 6.625 -28.854 -54.515 1.00 58.97 385 THR A C 1
ATOM 3023 O O . THR A 1 405 ? 7.350 -29.388 -55.353 1.00 58.74 385 THR A O 1
ATOM 3027 N N . ASN A 1 406 ? 6.836 -27.610 -54.027 1.00 55.46 386 ASN A N 1
ATOM 3028 C CA . ASN A 1 406 ? 7.981 -26.761 -54.368 1.00 56.07 386 ASN A CA 1
ATOM 3029 C C . ASN A 1 406 ? 9.245 -27.357 -53.730 1.00 60.54 386 ASN A C 1
ATOM 3030 O O . ASN A 1 406 ? 9.343 -27.443 -52.508 1.00 59.18 386 ASN A O 1
ATOM 3035 N N . LEU A 1 407 ? 10.201 -27.773 -54.572 1.00 59.25 387 LEU A N 1
ATOM 3036 C CA . LEU A 1 407 ? 11.466 -28.396 -54.172 1.00 58.79 387 LEU A CA 1
ATOM 3037 C C . LEU A 1 407 ? 12.282 -27.589 -53.159 1.00 64.05 387 LEU A C 1
ATOM 3038 O O . LEU A 1 407 ? 13.048 -28.196 -52.407 1.00 65.59 387 LEU A O 1
ATOM 3043 N N . ASN A 1 408 ? 12.123 -26.245 -53.099 1.00 60.44 388 ASN A N 1
ATOM 3044 C CA . ASN A 1 408 ? 12.859 -25.456 -52.093 1.00 60.45 388 ASN A CA 1
ATOM 3045 C C . ASN A 1 408 ? 12.309 -25.670 -50.651 1.00 61.90 388 ASN A C 1
ATOM 3046 O O . ASN A 1 408 ? 12.808 -25.055 -49.701 1.00 62.07 388 ASN A O 1
ATOM 3051 N N . THR A 1 409 ? 11.305 -26.559 -50.498 1.00 56.20 389 THR A N 1
ATOM 3052 C CA . THR A 1 409 ? 10.734 -26.896 -49.195 1.00 55.95 389 THR A CA 1
ATOM 3053 C C . THR A 1 409 ? 11.220 -28.280 -48.706 1.00 60.19 389 THR A C 1
ATOM 3054 O O . THR A 1 409 ? 10.860 -28.679 -47.602 1.00 60.24 389 THR A O 1
ATOM 3058 N N . CYS A 1 410 ? 12.030 -29.006 -49.525 1.00 56.26 390 CYS A N 1
ATOM 3059 C CA . CYS A 1 410 ? 12.603 -30.310 -49.149 1.00 55.97 390 CYS A CA 1
ATOM 3060 C C . CYS A 1 410 ? 13.643 -30.060 -48.048 1.00 57.22 390 CYS A C 1
ATOM 3061 O O . CYS A 1 410 ? 14.579 -29.274 -48.235 1.00 55.15 390 CYS A O 1
ATOM 3064 N N . GLY A 1 411 ? 13.417 -30.669 -46.896 1.00 53.82 391 GLY A N 1
ATOM 3065 C CA . GLY A 1 411 ? 14.275 -30.488 -45.733 1.00 53.77 391 GLY A CA 1
ATOM 3066 C C . GLY A 1 411 ? 13.608 -29.712 -44.620 1.00 58.80 391 GLY A C 1
ATOM 3067 O O . GLY A 1 411 ? 14.081 -29.734 -43.479 1.00 59.10 391 GLY A O 1
ATOM 3068 N N . ASP A 1 412 ? 12.506 -29.017 -44.935 1.00 55.11 392 ASP A N 1
ATOM 3069 C CA . ASP A 1 412 ? 11.760 -28.287 -43.906 1.00 56.13 392 ASP A CA 1
ATOM 3070 C C . ASP A 1 412 ? 10.873 -29.290 -43.130 1.00 57.18 392 ASP A C 1
ATOM 3071 O O . ASP A 1 412 ? 10.495 -30.315 -43.701 1.00 54.83 392 ASP A O 1
ATOM 3076 N N . SER A 1 413 ? 10.562 -28.992 -41.835 1.00 53.45 393 SER A N 1
ATOM 3077 C CA . SER A 1 413 ? 9.700 -29.824 -40.979 1.00 52.74 393 SER A CA 1
ATOM 3078 C C . SER A 1 413 ? 8.362 -30.095 -41.649 1.00 55.05 393 SER A C 1
ATOM 3079 O O . SER A 1 413 ? 7.650 -29.166 -42.019 1.00 55.23 393 SER A O 1
ATOM 3082 N N . ALA A 1 414 ? 8.065 -31.364 -41.848 1.00 50.51 394 ALA A N 1
ATOM 3083 C CA . ALA A 1 414 ? 6.829 -31.873 -42.413 1.00 50.83 394 ALA A CA 1
ATOM 3084 C C . ALA A 1 414 ? 6.336 -32.848 -41.363 1.00 55.22 394 ALA A C 1
ATOM 3085 O O . ALA A 1 414 ? 7.052 -33.789 -41.013 1.00 54.89 394 ALA A O 1
ATOM 3087 N N . GLU A 1 415 ? 5.145 -32.598 -40.816 1.00 52.29 395 GLU A N 1
ATOM 3088 C CA . GLU A 1 415 ? 4.575 -33.409 -39.743 1.00 51.88 395 GLU A CA 1
ATOM 3089 C C . GLU A 1 415 ? 3.606 -34.447 -40.252 1.00 54.48 395 GLU A C 1
ATOM 3090 O O . GLU A 1 415 ? 3.306 -35.379 -39.529 1.00 53.62 395 GLU A O 1
ATOM 3096 N N . THR A 1 416 ? 3.092 -34.279 -41.475 1.00 51.54 396 THR A N 1
ATOM 3097 C CA . THR A 1 416 ? 2.122 -35.209 -42.067 1.00 51.02 396 THR A CA 1
ATOM 3098 C C . THR A 1 416 ? 2.556 -35.664 -43.432 1.00 51.06 396 THR A C 1
ATOM 3099 O O . THR A 1 416 ? 3.297 -34.970 -44.118 1.00 49.11 396 THR A O 1
ATOM 3103 N N . ALA A 1 417 ? 2.086 -36.842 -43.819 1.00 48.38 397 ALA A N 1
ATOM 3104 C CA . ALA A 1 417 ? 2.352 -37.434 -45.119 1.00 49.17 397 ALA A CA 1
ATOM 3105 C C . ALA A 1 417 ? 1.181 -38.347 -45.451 1.00 53.66 397 ALA A C 1
ATOM 3106 O O . ALA A 1 417 ? 0.419 -38.694 -44.547 1.00 51.10 397 ALA A O 1
ATOM 3108 N N . SER A 1 418 ? 1.050 -38.742 -46.739 1.00 52.76 398 SER A N 1
ATOM 3109 C CA . SER A 1 418 ? -0.019 -39.641 -47.194 1.00 53.76 398 SER A CA 1
ATOM 3110 C C . SER A 1 418 ? 0.533 -40.887 -47.885 1.00 55.99 398 SER A C 1
ATOM 3111 O O . SER A 1 418 ? -0.151 -41.921 -47.924 1.00 55.17 398 SER A O 1
ATOM 3114 N N . THR A 1 419 ? 1.780 -40.794 -48.400 1.00 52.57 399 THR A N 1
ATOM 3115 C CA . THR A 1 419 ? 2.473 -41.887 -49.108 1.00 52.02 399 THR A CA 1
ATOM 3116 C C . THR A 1 419 ? 3.020 -42.975 -48.190 1.00 55.40 399 THR A C 1
ATOM 3117 O O . THR A 1 419 ? 4.024 -42.772 -47.491 1.00 54.77 399 THR A O 1
ATOM 3121 N N . ARG A 1 420 ? 2.413 -44.157 -48.270 1.00 50.46 400 ARG A N 1
ATOM 3122 C CA . ARG A 1 420 ? 2.924 -45.331 -47.577 1.00 49.67 400 ARG A CA 1
ATOM 3123 C C . ARG A 1 420 ? 3.942 -45.954 -48.537 1.00 54.05 400 ARG A C 1
ATOM 3124 O O . ARG A 1 420 ? 3.870 -45.711 -49.744 1.00 54.56 400 ARG A O 1
ATOM 3132 N N . PHE A 1 421 ? 4.944 -46.669 -48.015 1.00 49.84 401 PHE A N 1
ATOM 3133 C CA . PHE A 1 421 ? 5.911 -47.326 -48.888 1.00 48.08 401 PHE A CA 1
ATOM 3134 C C . PHE A 1 421 ? 5.745 -48.828 -48.802 1.00 53.01 401 PHE A C 1
ATOM 3135 O O . PHE A 1 421 ? 5.437 -49.357 -47.734 1.00 51.92 401 PHE A O 1
ATOM 3143 N N . GLU A 1 422 ? 5.866 -49.501 -49.949 1.00 51.01 402 GLU A N 1
ATOM 3144 C CA . GLU A 1 422 ? 5.773 -50.957 -50.047 1.00 51.86 402 GLU A CA 1
ATOM 3145 C C . GLU A 1 422 ? 7.159 -51.536 -49.761 1.00 54.16 402 GLU A C 1
ATOM 3146 O O . GLU A 1 422 ? 7.264 -52.604 -49.166 1.00 52.42 402 GLU A O 1
ATOM 3152 N N . MET A 1 423 ? 8.220 -50.776 -50.134 1.00 51.45 403 MET A N 1
ATOM 3153 C CA . MET A 1 423 ? 9.617 -51.164 -49.988 1.00 51.27 403 MET A CA 1
ATOM 3154 C C . MET A 1 423 ? 10.558 -49.958 -49.980 1.00 52.28 403 MET A C 1
ATOM 3155 O O . MET A 1 423 ? 10.372 -49.001 -50.734 1.00 51.86 403 MET A O 1
ATOM 3160 N N . PHE A 1 424 ? 11.631 -50.054 -49.184 1.00 46.50 404 PHE A N 1
ATOM 3161 C CA . PHE A 1 424 ? 12.734 -49.111 -49.191 1.00 44.78 404 PHE A CA 1
ATOM 3162 C C . PHE A 1 424 ? 14.010 -49.841 -48.804 1.00 46.73 404 PHE A C 1
ATOM 3163 O O . PHE A 1 424 ? 13.951 -50.837 -48.104 1.00 45.95 404 PHE A O 1
ATOM 3171 N N . SER A 1 425 ? 15.148 -49.345 -49.289 1.00 42.72 405 SER A N 1
ATOM 3172 C CA . SER A 1 425 ? 16.472 -49.811 -48.966 1.00 42.43 405 SER A CA 1
ATOM 3173 C C . SER A 1 425 ? 17.366 -48.597 -49.083 1.00 46.66 405 SER A C 1
ATOM 3174 O O . SER A 1 425 ? 17.592 -48.062 -50.178 1.00 46.98 405 SER A O 1
ATOM 3177 N N . LEU A 1 426 ? 17.856 -48.130 -47.947 1.00 42.77 406 LEU A N 1
ATOM 3178 C CA . LEU A 1 426 ? 18.721 -46.959 -47.927 1.00 42.40 406 LEU A CA 1
ATOM 3179 C C . LEU A 1 426 ? 20.123 -47.369 -47.477 1.00 46.35 406 LEU A C 1
ATOM 3180 O O . LEU A 1 426 ? 20.230 -48.253 -46.656 1.00 46.07 406 LEU A O 1
ATOM 3185 N N . SER A 1 427 ? 21.195 -46.734 -48.017 1.00 45.12 407 SER A N 1
ATOM 3186 C CA . SER A 1 427 ? 22.591 -47.018 -47.633 1.00 45.24 407 SER A CA 1
ATOM 3187 C C . SER A 1 427 ? 23.459 -45.856 -48.059 1.00 49.22 407 SER A C 1
ATOM 3188 O O . SER A 1 427 ? 23.049 -45.036 -48.895 1.00 49.28 407 SER A O 1
ATOM 3191 N N . GLY A 1 428 ? 24.629 -45.769 -47.459 1.00 43.58 408 GLY A N 1
ATOM 3192 C CA . GLY A 1 428 ? 25.566 -44.694 -47.731 1.00 43.28 408 GLY A CA 1
ATOM 3193 C C . GLY A 1 428 ? 27.004 -45.110 -47.541 1.00 48.88 408 GLY A C 1
ATOM 3194 O O . GLY A 1 428 ? 27.286 -46.089 -46.841 1.00 50.36 408 GLY A O 1
ATOM 3195 N N . THR A 1 429 ? 27.926 -44.358 -48.145 1.00 44.37 409 THR A N 1
ATOM 3196 C CA . THR A 1 429 ? 29.359 -44.613 -48.019 1.00 44.04 409 THR A CA 1
ATOM 3197 C C . THR A 1 429 ? 29.864 -43.891 -46.772 1.00 46.71 409 THR A C 1
ATOM 3198 O O . THR A 1 429 ? 30.713 -42.993 -46.855 1.00 46.87 409 THR A O 1
ATOM 3202 N N . PHE A 1 430 ? 29.315 -44.274 -45.607 1.00 43.52 410 PHE A N 1
ATOM 3203 C CA . PHE A 1 430 ? 29.662 -43.650 -44.320 1.00 41.43 410 PHE A CA 1
ATOM 3204 C C . PHE A 1 430 ? 31.101 -43.786 -43.971 1.00 44.15 410 PHE A C 1
ATOM 3205 O O . PHE A 1 430 ? 31.628 -44.876 -44.060 1.00 44.40 410 PHE A O 1
ATOM 3213 N N . GLY A 1 431 ? 31.721 -42.675 -43.590 1.00 40.47 411 GLY A N 1
ATOM 3214 C CA . GLY A 1 431 ? 33.103 -42.644 -43.128 1.00 40.71 411 GLY A CA 1
ATOM 3215 C C . GLY A 1 431 ? 33.159 -42.759 -41.614 1.00 45.93 411 GLY A C 1
ATOM 3216 O O . GLY A 1 431 ? 34.026 -42.174 -40.972 1.00 47.49 411 GLY A O 1
ATOM 3217 N N . THR A 1 432 ? 32.187 -43.470 -41.027 1.00 41.98 412 THR A N 1
ATOM 3218 C CA . THR A 1 432 ? 32.052 -43.640 -39.584 1.00 41.05 412 THR A CA 1
ATOM 3219 C C . THR A 1 432 ? 31.339 -44.958 -39.262 1.00 44.53 412 THR A C 1
ATOM 3220 O O . THR A 1 432 ? 30.575 -45.464 -40.079 1.00 43.95 412 THR A O 1
ATOM 3224 N N . GLN A 1 433 ? 31.532 -45.460 -38.035 1.00 41.20 413 GLN A N 1
ATOM 3225 C CA . GLN A 1 433 ? 30.869 -46.670 -37.576 1.00 41.83 413 GLN A CA 1
ATOM 3226 C C . GLN A 1 433 ? 29.651 -46.301 -36.731 1.00 41.79 413 GLN A C 1
ATOM 3227 O O . GLN A 1 433 ? 28.903 -47.175 -36.317 1.00 40.81 413 GLN A O 1
ATOM 3233 N N . TYR A 1 434 ? 29.460 -45.007 -36.475 1.00 37.05 414 TYR A N 1
ATOM 3234 C CA . TYR A 1 434 ? 28.343 -44.530 -35.641 1.00 36.49 414 TYR A CA 1
ATOM 3235 C C . TYR A 1 434 ? 27.256 -43.904 -36.487 1.00 37.53 414 TYR A C 1
ATOM 3236 O O . TYR A 1 434 ? 27.297 -42.725 -36.806 1.00 37.69 414 TYR A O 1
ATOM 3245 N N . VAL A 1 435 ? 26.320 -44.726 -36.888 1.00 36.83 415 VAL A N 1
ATOM 3246 C CA . VAL A 1 435 ? 25.190 -44.376 -37.761 1.00 37.06 415 VAL A CA 1
ATOM 3247 C C . VAL A 1 435 ? 23.922 -44.813 -37.049 1.00 40.70 415 VAL A C 1
ATOM 3248 O O . VAL A 1 435 ? 23.800 -45.958 -36.613 1.00 40.17 415 VAL A O 1
ATOM 3252 N N . PHE A 1 436 ? 22.982 -43.889 -36.941 1.00 38.43 416 PHE A N 1
ATOM 3253 C CA . PHE A 1 436 ? 21.707 -44.096 -36.249 1.00 38.41 416 PHE A CA 1
ATOM 3254 C C . PHE A 1 436 ? 20.532 -44.197 -37.250 1.00 42.61 416 PHE A C 1
ATOM 3255 O O . PHE A 1 436 ? 20.231 -43.237 -37.959 1.00 43.74 416 PHE A O 1
ATOM 3263 N N . PRO A 1 437 ? 19.921 -45.393 -37.353 1.00 38.94 417 PRO A N 1
ATOM 3264 C CA . PRO A 1 437 ? 18.841 -45.590 -38.332 1.00 39.32 417 PRO A CA 1
ATOM 3265 C C . PRO A 1 437 ? 17.479 -45.110 -37.852 1.00 43.17 417 PRO A C 1
ATOM 3266 O O . PRO A 1 437 ? 16.915 -45.631 -36.885 1.00 41.39 417 PRO A O 1
ATOM 3270 N N . GLU A 1 438 ? 16.952 -44.115 -38.555 1.00 41.79 418 GLU A N 1
ATOM 3271 C CA . GLU A 1 438 ? 15.675 -43.505 -38.220 1.00 41.86 418 GLU A CA 1
ATOM 3272 C C . GLU A 1 438 ? 14.576 -43.804 -39.229 1.00 47.35 418 GLU A C 1
ATOM 3273 O O . GLU A 1 438 ? 14.745 -43.629 -40.442 1.00 47.44 418 GLU A O 1
ATOM 3279 N N . VAL A 1 439 ? 13.425 -44.174 -38.708 1.00 43.49 419 VAL A N 1
ATOM 3280 C CA . VAL A 1 439 ? 12.214 -44.348 -39.483 1.00 43.95 419 VAL A CA 1
ATOM 3281 C C . VAL A 1 439 ? 11.130 -43.573 -38.744 1.00 47.32 419 VAL A C 1
ATOM 3282 O O . VAL A 1 439 ? 10.817 -43.870 -37.574 1.00 45.79 419 VAL A O 1
ATOM 3286 N N . LEU A 1 440 ? 10.577 -42.562 -39.423 1.00 43.51 420 LEU A N 1
ATOM 3287 C CA . LEU A 1 440 ? 9.512 -41.743 -38.860 1.00 41.92 420 LEU A CA 1
ATOM 3288 C C . LEU A 1 440 ? 8.318 -41.690 -39.780 1.00 44.14 420 LEU A C 1
ATOM 3289 O O . LEU A 1 440 ? 8.448 -41.327 -40.932 1.00 42.67 420 LEU A O 1
ATOM 3294 N N . LEU A 1 441 ? 7.156 -42.048 -39.246 1.00 43.11 421 LEU A N 1
ATOM 3295 C CA . LEU A 1 441 ? 5.880 -42.032 -39.936 1.00 43.38 421 LEU A CA 1
ATOM 3296 C C . LEU A 1 441 ? 5.064 -40.788 -39.622 1.00 47.85 421 LEU A C 1
ATOM 3297 O O . LEU A 1 441 ? 5.379 -40.045 -38.687 1.00 44.97 421 LEU A O 1
ATOM 3302 N N . SER A 1 442 ? 4.031 -40.537 -40.447 1.00 48.82 422 SER A N 1
ATOM 3303 C CA . SER A 1 442 ? 3.045 -39.489 -40.194 1.00 50.15 422 SER A CA 1
ATOM 3304 C C . SER A 1 442 ? 2.305 -39.961 -38.911 1.00 58.47 422 SER A C 1
ATOM 3305 O O . SER A 1 442 ? 1.876 -41.123 -38.837 1.00 61.63 422 SER A O 1
ATOM 3308 N N . GLU A 1 443 ? 2.133 -39.141 -37.909 1.00 55.40 423 GLU A N 1
ATOM 3309 C CA . GLU A 1 443 ? 2.589 -37.788 -37.647 1.00 54.03 423 GLU A CA 1
ATOM 3310 C C . GLU A 1 443 ? 3.419 -37.997 -36.378 1.00 52.48 423 GLU A C 1
ATOM 3311 O O . GLU A 1 443 ? 2.886 -38.165 -35.265 1.00 49.56 423 GLU A O 1
ATOM 3317 N N . ASN A 1 444 ? 4.727 -38.165 -36.599 1.00 47.97 424 ASN A N 1
ATOM 3318 C CA . ASN A 1 444 ? 5.707 -38.429 -35.561 1.00 46.64 424 ASN A CA 1
ATOM 3319 C C . ASN A 1 444 ? 5.514 -39.810 -34.896 1.00 45.07 424 ASN A C 1
ATOM 3320 O O . ASN A 1 444 ? 5.882 -39.986 -33.742 1.00 44.04 424 ASN A O 1
ATOM 3325 N N . GLN A 1 445 ? 4.986 -40.803 -35.650 1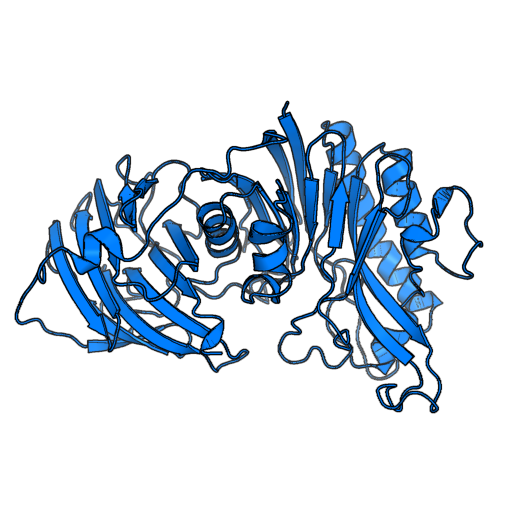.00 39.22 425 GLN A N 1
ATOM 3326 C CA . GLN A 1 445 ? 4.850 -42.159 -35.124 1.00 38.01 425 GLN A CA 1
ATOM 3327 C C . GLN A 1 445 ? 6.082 -42.995 -35.496 1.00 44.47 425 GLN A C 1
ATOM 3328 O O . GLN A 1 445 ? 6.616 -42.881 -36.619 1.00 44.12 425 GLN A O 1
ATOM 3334 N N . LEU A 1 446 ? 6.547 -43.829 -34.542 1.00 41.92 426 LEU A N 1
ATOM 3335 C CA . LEU A 1 446 ? 7.657 -44.744 -34.815 1.00 41.48 426 LEU A CA 1
ATOM 3336 C C . LEU A 1 446 ? 7.087 -45.953 -35.555 1.00 48.02 426 LEU A C 1
ATOM 3337 O O . LEU A 1 446 ? 5.879 -46.185 -35.507 1.00 47.07 426 LEU A O 1
ATOM 3342 N N . ALA A 1 447 ? 7.948 -46.718 -36.230 1.00 45.47 427 ALA A N 1
ATOM 3343 C CA . ALA A 1 447 ? 7.536 -47.891 -36.988 1.00 45.34 427 ALA A CA 1
ATOM 3344 C C . ALA A 1 447 ? 8.118 -49.209 -36.439 1.00 51.42 427 ALA A C 1
ATOM 3345 O O . ALA A 1 447 ? 8.943 -49.809 -37.104 1.00 51.88 427 ALA A O 1
ATOM 3347 N N . PRO A 1 448 ? 7.689 -49.738 -35.273 1.00 51.63 428 PRO A N 1
ATOM 3348 C CA . PRO A 1 448 ? 8.255 -51.030 -34.817 1.00 52.15 428 PRO A CA 1
ATOM 3349 C C . PRO A 1 448 ? 7.482 -52.285 -35.286 1.00 58.13 428 PRO A C 1
ATOM 3350 O O . PRO A 1 448 ? 6.269 -52.329 -35.109 1.00 59.43 428 PRO A O 1
ATOM 3354 N N . GLY A 1 449 ? 8.123 -53.398 -35.638 1.00 56.08 429 GLY A N 1
ATOM 3355 C CA . GLY A 1 449 ? 9.467 -53.653 -36.106 1.00 54.70 429 GLY A CA 1
ATOM 3356 C C . GLY A 1 449 ? 9.224 -53.880 -37.588 1.00 56.56 429 GLY A C 1
ATOM 3357 O O . GLY A 1 449 ? 9.041 -55.011 -38.036 1.00 57.09 429 GLY A O 1
ATOM 3358 N N . GLU A 1 450 ? 9.058 -52.775 -38.316 1.00 50.30 430 GLU A N 1
ATOM 3359 C CA . GLU A 1 450 ? 8.734 -52.728 -39.733 1.00 50.04 430 GLU A CA 1
ATOM 3360 C C . GLU A 1 450 ? 9.983 -52.632 -40.624 1.00 52.84 430 GLU A C 1
ATOM 3361 O O . GLU A 1 450 ? 9.881 -52.726 -41.844 1.00 52.22 430 GLU A O 1
ATOM 3367 N N . PHE A 1 451 ? 11.148 -52.418 -40.014 1.00 47.82 431 PHE A N 1
ATOM 3368 C CA . PHE A 1 451 ? 12.408 -52.244 -40.729 1.00 46.76 431 PHE A CA 1
ATOM 3369 C C . PHE A 1 451 ? 13.544 -52.911 -39.939 1.00 52.81 431 PHE A C 1
ATOM 3370 O O . PHE A 1 451 ? 13.397 -53.173 -38.750 1.00 51.24 431 PHE A O 1
ATOM 3378 N N . GLN A 1 452 ? 14.685 -53.138 -40.604 1.00 51.45 432 GLN A N 1
ATOM 3379 C CA . GLN A 1 452 ? 15.868 -53.729 -40.001 1.00 51.26 432 GLN A CA 1
ATOM 3380 C C . GLN A 1 452 ? 17.103 -53.097 -40.607 1.00 52.69 432 GLN A C 1
ATOM 3381 O O . GLN A 1 452 ? 17.013 -52.390 -41.622 1.00 50.23 432 GLN A O 1
ATOM 3387 N N . VAL A 1 453 ? 18.272 -53.381 -39.999 1.00 47.90 433 VAL A N 1
ATOM 3388 C CA . VAL A 1 453 ? 19.546 -52.991 -40.560 1.00 47.16 433 VAL A CA 1
ATOM 3389 C C . VAL A 1 453 ? 20.314 -54.281 -40.901 1.00 51.46 433 VAL A C 1
ATOM 3390 O O . VAL A 1 453 ? 20.320 -55.229 -40.105 1.00 51.08 433 VAL A O 1
ATOM 3394 N N . SER A 1 454 ? 20.873 -54.356 -42.122 1.00 47.70 434 SER A N 1
ATOM 3395 C CA . SER A 1 454 ? 21.651 -55.530 -42.543 1.00 46.46 434 SER A CA 1
ATOM 3396 C C . SER A 1 454 ? 23.117 -55.363 -42.087 1.00 51.07 434 SER A C 1
ATOM 3397 O O . SER A 1 454 ? 23.563 -54.237 -41.846 1.00 50.63 434 SER A O 1
ATOM 3400 N N . THR A 1 455 ? 23.885 -56.466 -42.012 1.00 49.10 435 THR A N 1
ATOM 3401 C CA . THR A 1 455 ? 25.314 -56.399 -41.636 1.00 48.51 435 THR A CA 1
ATOM 3402 C C . THR A 1 455 ? 26.140 -55.535 -42.608 1.00 51.72 435 THR A C 1
ATOM 3403 O O . THR A 1 455 ? 27.198 -55.034 -42.221 1.00 52.56 435 THR A O 1
ATOM 3407 N N . ASP A 1 456 ? 25.603 -55.337 -43.845 1.00 47.26 436 ASP A N 1
ATOM 3408 C CA . ASP A 1 456 ? 26.081 -54.572 -45.011 1.00 47.85 436 ASP A CA 1
ATOM 3409 C C . ASP A 1 456 ? 25.907 -53.034 -44.867 1.00 48.65 436 ASP A C 1
ATOM 3410 O O . ASP A 1 456 ? 26.409 -52.279 -45.723 1.00 45.43 436 ASP A O 1
ATOM 3415 N N . GLY A 1 457 ? 25.062 -52.601 -43.914 1.00 45.66 437 GLY A N 1
ATOM 3416 C CA . GLY A 1 457 ? 24.772 -51.182 -43.723 1.00 44.76 437 GLY A CA 1
ATOM 3417 C C . GLY A 1 457 ? 23.537 -50.674 -44.445 1.00 48.91 437 GLY A C 1
ATOM 3418 O O . GLY A 1 457 ? 23.407 -49.465 -44.666 1.00 49.32 437 GLY A O 1
ATOM 3419 N N . ARG A 1 458 ? 22.615 -51.573 -44.801 1.00 44.74 438 ARG A N 1
ATOM 3420 C CA . ARG A 1 458 ? 21.359 -51.167 -45.431 1.00 46.14 438 ARG A CA 1
ATOM 3421 C C . ARG A 1 458 ? 20.203 -51.105 -44.409 1.00 48.29 438 ARG A C 1
ATOM 3422 O O . ARG A 1 458 ? 20.011 -52.050 -43.646 1.00 46.21 438 ARG A O 1
ATOM 3430 N N . LEU A 1 459 ? 19.452 -49.983 -44.413 1.00 44.49 439 LEU A N 1
ATOM 3431 C CA . LEU A 1 459 ? 18.243 -49.744 -43.620 1.00 43.14 439 LEU A CA 1
ATOM 3432 C C . LEU A 1 459 ? 17.116 -50.101 -44.589 1.00 47.12 439 LEU A C 1
ATOM 3433 O O . LEU A 1 459 ? 16.936 -49.451 -45.627 1.00 45.05 439 LEU A O 1
ATOM 3438 N N . PHE A 1 460 ? 16.394 -51.166 -44.278 1.00 45.44 440 PHE A N 1
ATOM 3439 C CA . PHE A 1 460 ? 15.413 -51.682 -45.211 1.00 45.82 440 PHE A CA 1
ATOM 3440 C C . PHE A 1 460 ? 14.143 -52.098 -44.545 1.00 49.73 440 PHE A C 1
ATOM 3441 O O . PHE A 1 460 ? 14.165 -52.504 -43.395 1.00 49.34 440 PHE A O 1
ATOM 3449 N N . SER A 1 461 ? 13.037 -52.053 -45.295 1.00 47.59 441 SER A N 1
ATOM 3450 C CA . SER A 1 461 ? 11.708 -52.460 -44.834 1.00 47.63 441 SER A CA 1
ATOM 3451 C C . SER A 1 461 ? 11.548 -53.974 -44.808 1.00 52.85 441 SER A C 1
ATOM 3452 O O . SER A 1 461 ? 12.023 -54.665 -45.704 1.00 52.53 441 SER A O 1
ATOM 3455 N N . LEU A 1 462 ? 10.810 -54.474 -43.818 1.00 51.79 442 LEU A N 1
ATOM 3456 C CA . LEU A 1 462 ? 10.492 -55.890 -43.632 1.00 52.61 442 LEU A CA 1
ATOM 3457 C C . LEU A 1 462 ? 9.068 -56.162 -44.080 1.00 60.47 442 LEU A C 1
ATOM 3458 O O . LEU A 1 462 ? 8.684 -57.316 -44.264 1.00 61.85 442 LEU A O 1
ATOM 3463 N N . LYS A 1 463 ? 8.270 -55.094 -44.172 1.00 58.40 443 LYS A N 1
ATOM 3464 C CA . LYS A 1 463 ? 6.843 -55.090 -44.490 1.00 58.87 443 LYS A CA 1
ATOM 3465 C C . LYS A 1 463 ? 6.517 -53.747 -45.132 1.00 63.02 443 LYS A C 1
ATOM 3466 O O . LYS A 1 463 ? 7.229 -52.768 -44.852 1.00 62.43 443 LYS A O 1
ATOM 3472 N N . PRO A 1 464 ? 5.377 -53.602 -45.858 1.00 59.65 444 PRO A N 1
ATOM 3473 C CA . PRO A 1 464 ? 4.978 -52.247 -46.272 1.00 58.98 444 PRO A CA 1
ATOM 3474 C C . PRO A 1 464 ? 4.701 -51.473 -44.975 1.00 59.76 444 PRO A C 1
ATOM 3475 O O . PRO A 1 464 ? 4.231 -52.055 -43.991 1.00 57.93 444 PRO A O 1
ATOM 3479 N N . THR A 1 465 ? 5.081 -50.191 -44.941 1.00 56.23 445 THR A N 1
ATOM 3480 C CA . THR A 1 465 ? 4.898 -49.339 -43.769 1.00 55.50 445 THR A CA 1
ATOM 3481 C C . THR A 1 465 ? 3.420 -49.290 -43.328 1.00 58.75 445 THR A C 1
ATOM 3482 O O . THR A 1 465 ? 2.524 -49.315 -44.186 1.00 59.05 445 THR A O 1
ATOM 3486 N N . SER A 1 466 ? 3.166 -49.269 -42.000 1.00 52.63 446 SER A N 1
ATOM 3487 C CA . SER A 1 466 ? 1.802 -49.268 -41.460 1.00 51.82 446 SER A CA 1
ATOM 3488 C C . SER A 1 466 ? 1.106 -47.902 -41.578 1.00 53.96 446 SER A C 1
ATOM 3489 O O . SER A 1 466 ? -0.085 -47.790 -41.312 1.00 55.07 446 SER A O 1
ATOM 3492 N N . GLY A 1 467 ? 1.871 -46.887 -41.935 1.00 48.51 447 GLY A N 1
ATOM 3493 C CA . GLY A 1 467 ? 1.403 -45.524 -42.083 1.00 48.18 447 GLY A CA 1
ATOM 3494 C C . GLY A 1 467 ? 2.233 -44.804 -43.111 1.00 52.19 447 GLY A C 1
ATOM 3495 O O . GLY A 1 467 ? 3.217 -45.362 -43.595 1.00 52.42 447 GLY A O 1
ATOM 3496 N N . PRO A 1 468 ? 1.861 -43.571 -43.500 1.00 49.30 448 PRO A N 1
ATOM 3497 C CA . PRO A 1 468 ? 2.685 -42.846 -44.477 1.00 49.14 448 PRO A CA 1
ATOM 3498 C C . PRO A 1 468 ? 4.029 -42.471 -43.873 1.00 51.81 448 PRO A C 1
ATOM 3499 O O . PRO A 1 468 ? 4.108 -42.207 -42.675 1.00 50.35 448 PRO A O 1
ATOM 3503 N N . VAL A 1 469 ? 5.067 -42.430 -44.717 1.00 47.26 449 VAL A N 1
ATOM 3504 C CA . VAL A 1 469 ? 6.444 -42.159 -44.348 1.00 45.57 449 VAL A CA 1
ATOM 3505 C C . VAL A 1 469 ? 6.774 -40.668 -44.332 1.00 48.05 449 VAL A C 1
ATOM 3506 O O . VAL A 1 469 ? 6.549 -39.995 -45.338 1.00 47.74 449 VAL A O 1
ATOM 3510 N N . LEU A 1 470 ? 7.343 -40.155 -43.199 1.00 41.44 450 LEU A N 1
ATOM 3511 C CA . LEU A 1 470 ? 7.872 -38.785 -43.125 1.00 40.90 450 LEU A CA 1
ATOM 3512 C C . LEU A 1 470 ? 9.339 -38.827 -43.538 1.00 46.12 450 LEU A C 1
ATOM 3513 O O . LEU A 1 470 ? 9.822 -37.907 -44.213 1.00 44.80 450 LEU A O 1
ATOM 3518 N N . THR A 1 471 ? 10.076 -39.863 -43.055 1.00 43.63 451 THR A N 1
ATOM 3519 C CA . THR A 1 471 ? 11.513 -40.016 -43.337 1.00 42.64 451 THR A CA 1
ATOM 3520 C C . THR A 1 471 ? 12.048 -41.412 -43.036 1.00 43.16 451 THR A C 1
ATOM 3521 O O . THR A 1 471 ? 11.542 -42.131 -42.173 1.00 42.57 451 THR A O 1
ATOM 3525 N N . VAL A 1 472 ? 13.072 -41.776 -43.789 1.00 40.76 452 VAL A N 1
ATOM 3526 C CA . VAL A 1 472 ? 13.933 -42.953 -43.626 1.00 39.52 452 VAL A CA 1
ATOM 3527 C C . VAL A 1 472 ? 15.313 -42.342 -43.729 1.00 43.70 452 VAL A C 1
ATOM 3528 O O . VAL A 1 472 ? 15.656 -41.829 -44.786 1.00 46.12 452 VAL A O 1
ATOM 3532 N N . THR A 1 473 ? 16.067 -42.302 -42.617 1.00 39.13 453 THR A N 1
ATOM 3533 C CA . THR A 1 473 ? 17.375 -41.655 -42.554 1.00 39.15 453 THR A CA 1
ATOM 3534 C C . THR A 1 473 ? 18.460 -42.511 -41.896 1.00 43.27 453 THR A C 1
ATOM 3535 O O . THR A 1 473 ? 18.199 -43.259 -40.951 1.00 42.63 453 THR A O 1
ATOM 3539 N N . LEU A 1 474 ? 19.689 -42.352 -42.395 1.00 37.63 454 LEU A N 1
ATOM 3540 C CA . LEU A 1 474 ? 20.857 -42.930 -41.804 1.00 36.84 454 LEU A CA 1
ATOM 3541 C C . LEU A 1 474 ? 21.615 -41.710 -41.323 1.00 40.98 454 LEU A C 1
ATOM 3542 O O . LEU A 1 474 ? 22.138 -40.940 -42.141 1.00 39.04 454 LEU A O 1
ATOM 3547 N N . PHE A 1 475 ? 21.579 -41.486 -39.976 1.00 38.62 455 PHE A N 1
ATOM 3548 C CA . PHE A 1 475 ? 22.160 -40.307 -39.324 1.00 37.90 455 PHE A CA 1
ATOM 3549 C C . PHE A 1 475 ? 23.546 -40.682 -38.732 1.00 42.79 455 PHE A C 1
ATOM 3550 O O . PHE A 1 475 ? 23.611 -41.373 -37.724 1.00 42.10 455 PHE A O 1
ATOM 3558 N N . GLY A 1 476 ? 24.621 -40.226 -39.365 1.00 39.67 456 GLY A N 1
ATOM 3559 C CA . GLY A 1 476 ? 25.977 -40.573 -38.960 1.00 40.03 456 GLY A CA 1
ATOM 3560 C C . GLY A 1 476 ? 26.752 -39.475 -38.288 1.00 43.65 456 GLY A C 1
ATOM 3561 O O . GLY A 1 476 ? 26.655 -38.318 -38.688 1.00 42.90 456 GLY A O 1
ATOM 3562 N N . ARG A 1 477 ? 27.527 -39.839 -37.253 1.00 41.31 457 ARG A N 1
ATOM 3563 C CA . ARG A 1 477 ? 28.331 -38.890 -36.493 1.00 41.19 457 ARG A CA 1
ATOM 3564 C C . ARG A 1 477 ? 29.806 -39.163 -36.684 1.00 45.11 457 ARG A C 1
ATOM 3565 O O . ARG A 1 477 ? 30.227 -40.302 -36.496 1.00 43.72 457 ARG A O 1
ATOM 3573 N N . LEU A 1 478 ? 30.593 -38.121 -37.058 1.00 41.02 458 LEU A N 1
ATOM 3574 C CA . LEU A 1 478 ? 32.053 -38.238 -37.188 1.00 41.35 458 LEU A CA 1
ATOM 3575 C C . LEU A 1 478 ? 32.619 -37.421 -36.073 1.00 45.97 458 LEU A C 1
ATOM 3576 O O . LEU A 1 478 ? 32.945 -36.242 -36.244 1.00 46.73 458 LEU A O 1
ATOM 3581 N N . TYR A 1 479 ? 32.641 -38.041 -34.886 1.00 41.83 459 TYR A N 1
ATOM 3582 C CA . TYR A 1 479 ? 33.041 -37.434 -33.619 1.00 40.59 459 TYR A CA 1
ATOM 3583 C C . TYR A 1 479 ? 34.415 -36.732 -33.700 1.00 48.83 459 TYR A C 1
ATOM 3584 O O . TYR A 1 479 ? 34.544 -35.614 -33.200 1.00 49.98 459 TYR A O 1
ATOM 3593 N N . GLU A 1 480 ? 35.395 -37.342 -34.378 1.00 47.99 460 GLU A N 1
ATOM 3594 C CA . GLU A 1 480 ? 36.749 -36.763 -34.548 1.00 49.76 460 GLU A CA 1
ATOM 3595 C C . GLU A 1 480 ? 36.779 -35.459 -35.373 1.00 55.12 460 GLU A C 1
ATOM 3596 O O . GLU A 1 480 ? 37.704 -34.675 -35.220 1.00 56.02 460 GLU A O 1
ATOM 3602 N N . LYS A 1 481 ? 35.777 -35.219 -36.227 1.00 51.38 461 LYS A N 1
ATOM 3603 C CA . LYS A 1 481 ? 35.771 -34.010 -37.063 1.00 51.03 461 LYS A CA 1
ATOM 3604 C C . LYS A 1 481 ? 35.034 -32.802 -36.433 1.00 55.03 461 LYS A C 1
ATOM 3605 O O . LYS A 1 481 ? 34.887 -31.777 -37.095 1.00 54.81 461 LYS A O 1
ATOM 3611 N N . ASP A 1 482 ? 34.594 -32.917 -35.163 1.00 52.35 462 ASP A N 1
ATOM 3612 C CA . ASP A 1 482 ? 33.856 -31.877 -34.436 1.00 55.43 462 ASP A CA 1
ATOM 3613 C C . ASP A 1 482 ? 34.657 -30.589 -34.200 1.00 91.41 462 ASP A C 1
ATOM 3614 O O . ASP A 1 482 ? 34.022 -29.511 -34.138 1.00 98.47 462 ASP A O 1
#

Sequence (461 aa):
DTFTAAVYEHAAILPNATLTPVSREEALALMNRNLDILEGAITSAADQGAHIIVTPEDAIYGWNFNRDSLYPYLEDIPDPEVNWIPCNNRNRFGQTPVQERLSCLAKNNSIYVVANIGDKKPCDTSDPQCPPDGRYQYNTDVVFDSQGKLVARYHKQNLFMGENQFNVPKEPEIVTFNTTFGSFGIFTCFDILFHDPAVTLVKDFHVDTIVFPTAWMNVLPHLSAVEFHSAWAMGMRVNFLASNIHYPSKKMTGSGIYAPNSSRAFHYDMKTEEGKLLLSQLDSHPSHSAVVNWTSYASSIEALSSGNKEFKGTVFFDEFTFVKLTGVAGNYTVCQKDLCCHLSYKMSENIPNEVYALGAFDGLHTVEGRYYLQICTLLKCKTTNLNTCGDSAETASTRFEMFSLSGTFGTQYVFPEVLLSENQLAPGEFQVSTDGRLFSLKPTSGPVLTVTLFGRLYEKD

Secondary structure (DSSP, 8-state):
-EEEEEEEEB--------SSPPPHHHHHHHHHHHHHHHHHHHHHHHHTT-SEEE--TTTTT-S---HHHHGGG-B-PPPGGG---TTTSTTTTSS-HHHHHHHHHHHHTTSEEEEEEEEEEE--TTSTTS-TTSEEEEEEEEEE-TTS-EEEEEE-SSPPTT-TT----SS----EEEETTEEEEE--GGGGGSSTTHHHHHHTS--SEEEEEE----BTTTB-HHHHHHHHHHHHT-EEEEEEB-BGGGTB--EEEE-SSSEEEEE--SS----EEEEEEEESS--------TTHHHHHS--SS-S--EEEEEETTEEEEEEE--SSEEEEEEEETTEEEEEEEEESS--TT--EEEEEEEEEE-TTS-EEEEEEEEEE-SSSSGGGTTS--------EEEEEEEE--SSS-EEEEEEETTTEE-TTSEEE-TTS-EEESSS-SS-EEEEEEEEE-GGG-

Organism: Homo sapiens (NCBI:txid9606)

Solvent-accessible surface area: 17927 Å² total; per-residue (Å²): 120,67,0,23,0,0,0,25,0,0,31,21,39,45,21,160,57,70,190,105,61,58,49,55,132,106,0,46,56,23,2,45,136,0,1,82,64,1,64,37,7,0,41,47,0,23,129,117,42,8,76,0,0,0,1,0,3,6,1,1,0,0,42,79,25,69,43,79,7,0,88,12,6,0,2,52,0,15,72,31,161,47,102,4,41,0,24,95,78,156,121,107,69,37,149,5,39,4,0,51,54,0,0,32,8,0,82,105,29,79,0,25,0,0,0,1,1,0,0,37,47,95,28,93,140,92,51,134,124,20,19,147,56,32,29,22,0,15,1,0,1,0,0,0,18,39,126,0,64,2,40,2,43,0,7,4,28,28,41,59,66,67,25,104,2,11,32,80,8,155,131,50,44,64,22,52,11,122,22,130,13,1,30,0,0,0,0,0,13,18,0,0,4,31,48,50,0,0,0,13,0,19,100,76,100,134,2,12,0,0,0,0,0,0,15,16,64,9,43,14,11,8,10,0,0,0,2,0,0,15,2,0,0,16,21,16,39,0,1,0,0,0,0,0,0,4,74,24,94,80,112,6,0,0,0,0,0,0,13,10,118,20,11,119,22,51,33,44,25,72,195,64,144,124,26,90,35,20,42,18,85,2,78,0,115,12,79,70,90,55,115,31,84,12,44,46,50,3,73,90,70,156,67,64,24,101,88,58,168,90,43,125,4,59,2,45,129,12,79,1,17,0,1,64,8,78,51,53,55,20,75,14,12,1,51,15,153,106,0,35,0,9,0,30,5,103,20,27,101,115,45,108,130,36,12,2,0,0,0,0,15,3,7,58,0,68,56,97,19,142,5,25,4,3,4,0,0,0,2,24,0,103,67,74,84,62,116,22,1,2,64,52,10,97,76,12,66,3,78,1,59,74,2,19,0,2,0,27,5,51,22,133,32,1,1,2,1,6,0,4,16,101,2,72,12,2,62,35,18,17,89,27,27,110,44,0,70,0,57,19,80,116,63,1,88,12,30,0,7,0,0,0,0,3,0,0,4,24,138,95,79

Foldseek 3Di:
DKFKEKFKAALADEDPDDDAADALVSLVVQLVVLLVVVLVQLLVCLVVRHQAYEAAFCSRHDQDDAQRNQVSQADADDDLVVWDQCCVPVQPPHHDVVLNSQLCSLQVSLHKYKYWGKHKAFADVPDVPQDPVRIFMFGWIWIAHSNSGTFWIAGAADDFPPSNNHDHDPDQDFIWGQDPLWIETEHEAVCLQAVGPLVVCCPPVVTQEYEYHYADQAAPDQRGAQFQQQLQCQLSQHWYFYHYYQDLVSNTAKTFTHGNQGTFGMTGDNDDSDMDMDMGMYHSHGDRPLAADQQQPVVVDDFQDPDADWDWEAALNFTWIKGKDDDQWGWGWDDDDQKIKIKGFHWPDDDPFKIWIWIWGFAWDDPRDTFTKTKTKTATFQTSPPNRHNHDHQADAIWTFKMKMGMNDPDSRKGWGWAFHHRDGFPNQWGAHSRNIIMGPGTTPHHTRMTMTIDGPNVVD

Nearest PDB structures (foldseek):
  7sly-assembly1_A  TM=1.002E+00  e=4.426E-102  Homo sapiens
  9izl-assembly2_B  TM=9.992E-01  e=1.779E-96  Homo sapiens
  4cyy-assembly1_A  TM=9.961E-01  e=3.654E-93  Homo sapiens
  5g3p-assembly1_D  TM=7.852E-01  e=7.297E-13  Bacillus cereus
  3n05-assembly1_A  TM=6.905E-01  e=5.654E-10  Streptomyces avermitilis

GO terms:
  GO:0017159 pantetheine hydrolase activity (F, IDA)
  GO:0015939 pantothenate metabolic process (P, IDA)
  GO:0035577 azurophil granule membrane (C, TAS)
  GO:0005576 extracellular region (C, TAS)
  GO:0017159 pantetheine hydrolase activity (F, TAS)
  GO:0005886 plasma membrane (C, TAS)
  GO:0015939 pantothenate metabolic process (P, TAS)
  GO:0016020 membrane (C, TAS)
  GO:0006979 response to oxidative stress (P, TAS)